Protein AF-A0A925H955-F1 (afdb_monomer)

Solvent-accessible surface area (backbone atoms only — not comparable to full-atom values): 24695 Å² total; per-residue (Å²): 141,76,72,72,68,60,55,56,55,52,53,51,52,51,53,50,51,53,51,52,56,55,42,54,52,50,30,36,52,51,24,68,73,33,40,79,32,42,36,73,41,36,36,28,48,31,14,55,24,26,80,96,75,48,35,30,61,33,13,22,34,45,25,35,30,28,71,40,95,52,66,45,66,39,66,30,70,58,93,41,68,4,28,12,35,27,36,70,87,69,48,68,27,30,61,51,44,51,71,43,68,36,42,41,42,21,26,39,18,32,24,22,77,70,4,41,59,47,46,63,15,65,33,16,69,54,76,82,82,76,76,76,78,69,77,66,94,65,92,66,77,90,67,87,77,86,85,76,87,88,78,91,86,81,85,86,78,83,78,71,76,77,77,77,78,71,73,71,98,56,93,45,26,44,24,49,54,73,31,54,29,40,57,85,45,98,80,73,90,63,67,56,35,53,67,54,60,78,62,55,7,34,23,36,20,39,24,52,38,70,92,56,59,44,80,55,26,41,34,33,37,48,18,24,56,86,27,56,74,77,14,21,19,67,69,15,27,85,78,69,65,91,60,57,50,55,36,26,38,33,41,39,52,34,85,91,76,68,40,72,42,73,77,64,29,30,57,79,20,44,44,62,26,17,28,73,56,72,50,100,77,37,47,26,37,10,34,51,65,66,41,13,70,57,28,45,21,75,32,65,90,32,41,48,75,41,61,59,33,81,91,43,58,75,82,34,63,65,17,20,41,80,44,73,63,71,48,90,55,3,78,62,2,35,38,37,43,30,29,29,40,30,32,60,68,76,38,33,30,27,34,45,37,37,33,23,64,37,58,25,18,58,69,33,38,83,73,39,91,92,50,57,22,11,27,43,15,41,45,63,30,71,67,49,74,43,60,44,88,93,44,78,42,72,28,39,31,26,39,57,64,48,48,59,81,46,88,60,34,36,30,32,51,24,37,34,34,35,84,77,32,23,83,91,43,46,46,43,55,74,36,71,48,39,39,34,46,34,24,18,24,62,38,83,51,62,74,52,83,42,70,41,39,24,36,30,70,44,82,81,80,78,75,71,79,85,126

Secondary structure (DSSP, 8-state):
--SHHHHHHHHHHHHHHHHHHHHHHHHHHHHHHHTTTEEEEEEES--S-SSSS--STT--EEEEEE-SSS-EE---SSSSSEEEEEETTS-EEEEEETT-EE-TT-EEEEE-TTT---TTSB-SPPPP--------SS---------S-----------PPPP-----SSSS-B---SEEPPBS-TTSSS--B----TT--EEEES-S-GGG-STTTEEEEE-BTTS-GGG-STT-BS------SSEEEEEPEETTTTEE--SS-HHHHEEEEESS-S-SS--EEB------TTS-EE-TTTEEEEESSTTS-TTSTTTEEEE---BTTBBTBEEEEEEEEEE-SSS-EEEEEEEEEEE--TT-TT-STTSPPPEEEEEPPPPEEEEETTEEEEEEE-EEP-SSP-TT-B-BT-EEE-TTS-SSS-B-TT-EEEEEEEEEEEE-S---EEEEEEEEE----------

Foldseek 3Di:
DPPVVVVVVVVVVVVVVVVVVVLLVQLLVVLVVQAVQKEFFKWDQFAQFDDPPGDRRQQIKTKIWGQAQAKDFFDFSDPFQTKFKAWLVLAGFWGPGGRDIAGHQGMAMEGAPGGHHFQAFFFAAPDPPPPPPPVDPDPDDPDDDDDDDDDDDDDDDDDDDDPPPPDDPFRGGGQDHPIYTDFPDPDPVDGGRDRRGFQIFIWIFSHPDSVRQDPSGTRYIAGAQPYPPSRAFDNHAHFGDPDNFQKMKGFAADPPPRTQDDPSHSNNGIDIEGLDDDDPGHFFHAHDRHYHSRGFGFDPPFKDWAQPAPVDDCPDPPQKDFDQDDDQLAPRGKIKGKTKIWGRVQFWWAWKKKWWSAKLAGPCQPVDPPHGEWHKAWAWDAWDWGDHPNDIDTAHTWHFTDDVDNSNHHGHRTMTIPSCRHPVHTQGHGHIHMYMTMIRTPGDDHIDTDITMGTDGDDPPPPDPDD

pLDDT: mean 84.17, std 21.04, range [29.89, 98.75]

Radius of gyration: 26.83 Å; Cα contacts (8 Å, |Δi|>4): 1156; chains: 1; bounding box: 57×85×96 Å

Sequence (467 aa):
MRFLLRLCVVAAAVAACGAYISLDQRASAQTQSLAGRIIISELRMRGPGAGQTPNPAEDEFVEIYNNTDQPITVQAVDASGGWGVTAQDAVVRCVIPNGTTIPARGHFLCANTDGYSLGGYPSGNPAPVILFNSPSPNGRTATTSRNAPARPGVAGRRESPPPIVAASPVPFSTATPDAAFLDTDSDTGGAQGLDIPDGFGVALFLSASPTNQNAGTRLDAFGFTNSPALYKEGSGFAVVPSVTSQMTFFRSYGTPTGLPKDTDNNAADFLLAATDVPNISISLLGAPGPENLSSPVYHNNDIGAALLDPAQPSSAPPNRERRPNFVTNGNLGTLFIRRTFTNNTGQPVTRLRLRITNLTTIGTENQCSGGVCSDLRALTSADGESSVGTQVVAVRGVRLEEPPEQAQGGGFNSSLSADFITLGTPLAPGESVNIQLMFGVMRAGPFRVLLDIEAQTAATLSVSPVE

Nearest PDB structures (foldseek):
  4q1z-assembly1_A  TM=4.818E-01  e=2.387E-04  Bacteroides thetaiotaomicron VPI-5482
  3hs0-assembly3_H-2  TM=3.864E-01  e=2.618E-01  Naja kaouthia
  6o9v-assembly1_A-2  TM=1.655E-01  e=1.811E-01  Paramagnetospirillum magnetotacticum
  3jyc-assembly1_A  TM=1.861E-01  e=1.205E+00  Gallus gallus
  7qiv-assembly1_B  TM=3.150E-01  e=5.544E+00  Homo sapiens

Mean predicted aligned error: 10.5 Å

Structure (mmCIF, N/CA/C/O backbone):
data_AF-A0A925H955-F1
#
_entry.id   AF-A0A925H955-F1
#
loop_
_atom_site.group_PDB
_atom_site.id
_atom_site.type_symbol
_atom_site.label_atom_id
_atom_site.label_alt_id
_atom_site.label_comp_id
_atom_site.label_asym_id
_atom_site.label_entity_id
_atom_site.label_seq_id
_atom_site.pdbx_PDB_ins_code
_atom_site.Cartn_x
_atom_site.Cartn_y
_atom_site.Cartn_z
_atom_site.occupancy
_atom_site.B_iso_or_equiv
_atom_site.auth_seq_id
_atom_site.auth_comp_id
_atom_site.auth_asym_id
_atom_site.auth_atom_id
_atom_site.pdbx_PDB_model_num
ATOM 1 N N . MET A 1 1 ? 19.526 -18.066 -65.198 1.00 47.22 1 MET A N 1
ATOM 2 C CA . MET A 1 1 ? 19.649 -18.292 -63.735 1.00 47.22 1 MET A CA 1
ATOM 3 C C . MET A 1 1 ? 20.028 -17.039 -62.912 1.00 47.22 1 MET A C 1
ATOM 5 O O . MET A 1 1 ? 20.610 -17.180 -61.850 1.00 47.22 1 MET A O 1
ATOM 9 N N . ARG A 1 2 ? 19.676 -15.801 -63.315 1.00 49.44 2 ARG A N 1
ATOM 10 C CA . ARG A 1 2 ? 19.915 -14.587 -62.484 1.00 49.44 2 ARG A CA 1
ATOM 11 C C . ARG A 1 2 ? 18.664 -13.742 -62.184 1.00 49.44 2 ARG A C 1
ATOM 13 O O . ARG A 1 2 ? 18.762 -12.767 -61.453 1.00 49.44 2 ARG A O 1
ATOM 20 N N . PHE A 1 3 ? 17.493 -14.139 -62.689 1.00 38.84 3 PHE A N 1
ATOM 21 C CA . PHE A 1 3 ? 16.223 -13.429 -62.463 1.00 38.84 3 PHE A CA 1
ATOM 22 C C . PHE A 1 3 ? 15.352 -14.032 -61.344 1.00 38.84 3 PHE A C 1
ATOM 24 O O . PHE A 1 3 ? 14.568 -13.311 -60.742 1.00 38.84 3 PHE A O 1
ATOM 31 N N . LEU A 1 4 ? 15.538 -15.311 -60.992 1.00 41.88 4 LEU A N 1
ATOM 32 C CA . LEU A 1 4 ? 14.771 -15.975 -59.923 1.00 41.88 4 LEU A CA 1
ATOM 33 C C . LEU A 1 4 ? 15.320 -15.734 -58.505 1.00 41.88 4 LEU A C 1
ATOM 35 O O . LEU A 1 4 ? 14.595 -15.923 -57.539 1.00 41.88 4 LEU A O 1
ATOM 39 N N . LEU A 1 5 ? 16.564 -15.259 -58.357 1.00 40.88 5 LEU A N 1
ATOM 40 C CA . LEU A 1 5 ? 17.168 -15.019 -57.037 1.00 40.88 5 LEU A CA 1
ATOM 41 C C . LEU A 1 5 ? 16.791 -13.649 -56.436 1.00 40.88 5 LEU A C 1
ATOM 43 O O . LEU A 1 5 ? 16.838 -13.477 -55.225 1.00 40.88 5 LEU A O 1
ATOM 47 N N . ARG A 1 6 ? 16.385 -12.669 -57.262 1.00 41.22 6 ARG A N 1
ATOM 48 C CA . ARG A 1 6 ? 15.988 -11.324 -56.795 1.00 41.22 6 ARG A CA 1
ATOM 49 C C . ARG A 1 6 ? 14.533 -11.246 -56.321 1.00 41.22 6 ARG A C 1
ATOM 51 O O . ARG A 1 6 ? 14.226 -10.398 -55.494 1.00 41.22 6 ARG A O 1
ATOM 58 N N . LEU A 1 7 ? 13.661 -12.143 -56.788 1.00 39.53 7 LEU A N 1
ATOM 59 C CA . LEU A 1 7 ? 12.251 -12.169 -56.383 1.00 39.53 7 LEU A CA 1
ATOM 60 C C . LEU A 1 7 ? 12.067 -12.758 -54.969 1.00 39.53 7 LEU A C 1
ATOM 62 O O . LEU A 1 7 ? 11.248 -12.260 -54.203 1.00 39.53 7 LEU A O 1
ATOM 66 N N . CYS A 1 8 ? 12.889 -13.744 -54.582 1.00 44.06 8 CYS A N 1
ATOM 67 C CA . CYS A 1 8 ? 12.849 -14.335 -53.237 1.00 44.06 8 CYS A CA 1
ATOM 68 C C . CYS A 1 8 ? 13.334 -13.377 -52.135 1.00 44.06 8 CYS A C 1
ATOM 70 O O . CYS A 1 8 ? 12.804 -13.407 -51.030 1.00 44.06 8 CYS A O 1
ATOM 72 N N . VAL A 1 9 ? 14.300 -12.496 -52.427 1.00 46.38 9 VAL A N 1
ATOM 73 C CA . VAL A 1 9 ? 14.831 -11.535 -51.438 1.00 46.38 9 VAL A CA 1
ATOM 74 C C . VAL A 1 9 ? 13.840 -10.395 -51.170 1.00 46.38 9 VAL A C 1
ATOM 76 O O . VAL A 1 9 ? 13.701 -9.962 -50.030 1.00 46.38 9 VAL A O 1
ATOM 79 N N . VAL A 1 10 ? 13.090 -9.950 -52.184 1.00 44.22 10 VAL A N 1
ATOM 80 C CA . VAL A 1 10 ? 12.063 -8.904 -52.020 1.00 44.22 10 VAL A CA 1
ATOM 81 C C . VAL A 1 10 ? 10.817 -9.449 -51.311 1.00 44.22 10 VAL A C 1
ATOM 83 O O . VAL A 1 10 ? 10.278 -8.777 -50.438 1.00 44.22 10 VAL A O 1
ATOM 86 N N . ALA A 1 11 ? 10.395 -10.686 -51.601 1.00 44.75 11 ALA A N 1
ATOM 87 C CA . ALA A 1 11 ? 9.278 -11.319 -50.895 1.00 44.75 11 ALA A CA 1
ATOM 88 C C . ALA A 1 11 ? 9.591 -11.586 -49.408 1.00 44.75 11 ALA A C 1
ATOM 90 O O . ALA A 1 11 ? 8.736 -11.352 -48.557 1.00 44.75 11 ALA A O 1
ATOM 91 N N . ALA A 1 12 ? 10.823 -11.998 -49.082 1.00 47.97 12 ALA A N 1
ATOM 92 C CA . ALA A 1 12 ? 11.267 -12.161 -47.697 1.00 47.97 12 ALA A CA 1
ATOM 93 C C . ALA A 1 12 ? 11.349 -10.818 -46.947 1.00 47.97 12 ALA A C 1
ATOM 95 O O . ALA A 1 12 ? 10.914 -10.735 -45.803 1.00 47.97 12 ALA A O 1
ATOM 96 N N . ALA A 1 13 ? 11.832 -9.751 -47.597 1.00 44.34 13 ALA A N 1
ATOM 97 C CA . ALA A 1 13 ? 11.896 -8.416 -46.999 1.00 44.34 13 ALA A CA 1
ATOM 98 C C . ALA A 1 13 ? 10.504 -7.800 -46.756 1.00 44.34 13 ALA A C 1
ATOM 100 O O . ALA A 1 13 ? 10.297 -7.162 -45.729 1.00 44.34 13 ALA A O 1
ATOM 101 N N . VAL A 1 14 ? 9.533 -8.019 -47.652 1.00 48.44 14 VAL A N 1
ATOM 102 C CA . VAL A 1 14 ? 8.150 -7.528 -47.498 1.00 48.44 14 VAL A CA 1
ATOM 103 C C . VAL A 1 14 ? 7.365 -8.344 -46.465 1.00 48.44 14 VAL A C 1
ATOM 105 O O . VAL A 1 14 ? 6.605 -7.762 -45.697 1.00 48.44 14 VAL A O 1
ATOM 108 N N . ALA A 1 15 ? 7.572 -9.663 -46.383 1.00 49.03 15 ALA A N 1
ATOM 109 C CA . ALA A 1 15 ? 6.963 -10.498 -45.343 1.00 49.03 15 ALA A CA 1
ATOM 110 C C . ALA A 1 15 ? 7.531 -10.186 -43.949 1.00 49.03 15 ALA A C 1
ATOM 112 O O . ALA A 1 15 ? 6.770 -10.080 -42.990 1.00 49.03 15 ALA A O 1
ATOM 113 N N . ALA A 1 16 ? 8.847 -9.969 -43.848 1.00 48.34 16 ALA A N 1
ATOM 114 C CA . ALA A 1 16 ? 9.484 -9.527 -42.615 1.00 48.34 16 ALA A CA 1
ATOM 115 C C . ALA A 1 16 ? 8.985 -8.123 -42.223 1.00 48.34 16 ALA A C 1
ATOM 117 O O . ALA A 1 16 ? 8.453 -7.954 -41.134 1.00 48.34 16 ALA A O 1
ATOM 118 N N . CYS A 1 17 ? 9.023 -7.141 -43.134 1.00 43.62 17 CYS A N 1
ATOM 119 C CA . CYS A 1 17 ? 8.536 -5.776 -42.888 1.00 43.62 17 CYS A CA 1
ATOM 120 C C . CYS A 1 17 ? 7.036 -5.725 -42.527 1.00 43.62 17 CYS A C 1
ATOM 122 O O . CYS A 1 17 ? 6.659 -5.020 -41.597 1.00 43.62 17 CYS A O 1
ATOM 124 N N . GLY A 1 18 ? 6.186 -6.525 -43.180 1.00 41.81 18 GLY A N 1
ATOM 125 C CA . GLY A 1 18 ? 4.763 -6.645 -42.844 1.00 41.81 18 GLY A CA 1
ATOM 126 C C . GLY A 1 18 ? 4.497 -7.307 -41.485 1.00 41.81 18 GLY A C 1
ATOM 127 O O . GLY A 1 18 ? 3.580 -6.892 -40.777 1.00 41.81 18 GLY A O 1
ATOM 128 N N . ALA A 1 19 ? 5.317 -8.285 -41.082 1.00 50.69 19 ALA A N 1
ATOM 129 C CA . ALA A 1 19 ? 5.249 -8.881 -39.750 1.00 50.69 19 ALA A CA 1
ATOM 130 C C . ALA A 1 19 ? 5.678 -7.883 -38.659 1.00 50.69 19 ALA A C 1
ATOM 132 O O . ALA A 1 19 ? 4.967 -7.750 -37.662 1.00 50.69 19 ALA A O 1
ATOM 133 N N . TYR A 1 20 ? 6.760 -7.124 -38.881 1.00 50.56 20 TYR A N 1
ATOM 134 C CA . TYR A 1 20 ? 7.222 -6.079 -37.956 1.00 50.56 20 TYR A CA 1
ATOM 135 C C . TYR A 1 20 ? 6.172 -4.969 -37.766 1.00 50.56 20 TYR A C 1
ATOM 137 O O . TYR A 1 20 ? 5.840 -4.642 -36.632 1.00 50.56 20 TYR A O 1
ATOM 145 N N . ILE A 1 21 ? 5.544 -4.483 -38.848 1.00 51.16 21 ILE A N 1
ATOM 146 C CA . ILE A 1 21 ? 4.477 -3.463 -38.772 1.00 51.16 21 ILE A CA 1
ATOM 147 C C . ILE A 1 21 ? 3.269 -3.964 -37.956 1.00 51.16 21 ILE A C 1
ATOM 149 O O . ILE A 1 21 ? 2.676 -3.205 -37.191 1.00 51.16 21 ILE A O 1
ATOM 153 N N . SER A 1 22 ? 2.903 -5.244 -38.087 1.00 59.12 22 SER A N 1
ATOM 154 C CA . SER A 1 22 ? 1.770 -5.820 -37.350 1.00 59.12 22 SER A CA 1
ATOM 155 C C . SER A 1 22 ? 2.050 -6.060 -35.860 1.00 59.12 22 SER A C 1
ATOM 157 O O . SER A 1 22 ? 1.123 -5.995 -35.053 1.00 59.12 22 SER A O 1
ATOM 159 N N . LEU A 1 23 ? 3.308 -6.320 -35.486 1.00 57.38 23 LEU A N 1
ATOM 160 C CA . LEU A 1 23 ? 3.724 -6.505 -34.094 1.00 57.38 23 LEU A CA 1
ATOM 161 C C . LEU A 1 23 ? 3.796 -5.165 -33.355 1.00 57.38 23 LEU A C 1
ATOM 163 O O . LEU A 1 23 ? 3.223 -5.062 -32.275 1.00 57.38 23 LEU A O 1
ATOM 167 N N . ASP A 1 24 ? 4.373 -4.124 -33.966 1.00 59.19 24 ASP A N 1
ATOM 168 C CA . ASP A 1 24 ? 4.425 -2.779 -33.371 1.00 59.19 24 ASP A CA 1
ATOM 169 C C . ASP A 1 24 ? 3.023 -2.193 -33.140 1.00 59.19 24 ASP A C 1
ATOM 171 O O . ASP A 1 24 ? 2.748 -1.598 -32.096 1.00 59.19 24 ASP A O 1
ATOM 175 N N . GLN A 1 25 ? 2.088 -2.411 -34.074 1.00 59.31 25 GLN A N 1
ATOM 176 C CA . GLN A 1 25 ? 0.696 -1.978 -33.907 1.00 59.31 25 GLN A CA 1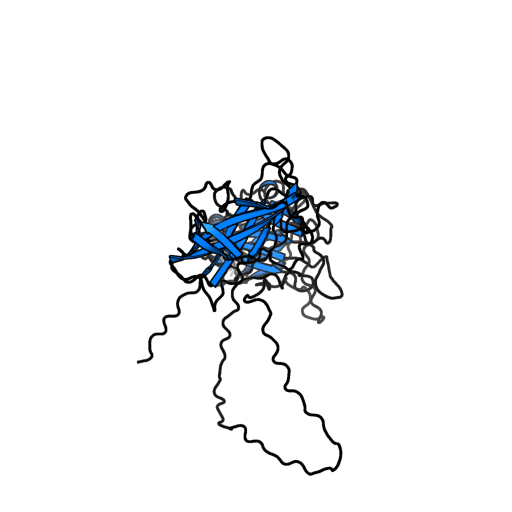
ATOM 177 C C . GLN A 1 25 ? -0.033 -2.739 -32.792 1.00 59.31 25 GLN A C 1
ATOM 179 O O . GLN A 1 25 ? -0.793 -2.131 -32.038 1.00 59.31 25 GLN A O 1
ATOM 184 N N . ARG A 1 26 ? 0.191 -4.055 -32.663 1.00 63.84 26 ARG A N 1
ATOM 185 C CA . ARG A 1 26 ? -0.399 -4.868 -31.584 1.00 63.84 26 ARG A CA 1
ATOM 186 C C . ARG A 1 26 ? 0.170 -4.495 -30.222 1.00 63.84 26 ARG A C 1
ATOM 188 O O . ARG A 1 26 ? -0.599 -4.344 -29.278 1.00 63.84 26 ARG A O 1
ATOM 195 N N . ALA A 1 27 ? 1.485 -4.314 -30.141 1.00 67.94 27 ALA A N 1
ATOM 196 C CA . ALA A 1 27 ? 2.164 -3.899 -28.926 1.00 67.94 27 ALA A CA 1
ATOM 197 C C . ALA A 1 27 ? 1.678 -2.521 -28.470 1.00 67.94 27 ALA A C 1
ATOM 199 O O . ALA A 1 27 ? 1.232 -2.380 -27.338 1.00 67.94 27 ALA A O 1
ATOM 200 N N . SER A 1 28 ? 1.642 -1.538 -29.374 1.00 68.25 28 SER A N 1
ATOM 201 C CA . SER A 1 28 ? 1.136 -0.199 -29.065 1.00 68.25 28 SER A CA 1
ATOM 202 C C . SER A 1 28 ? -0.338 -0.208 -28.635 1.00 68.25 28 SER A C 1
ATOM 204 O O . SER A 1 28 ? -0.694 0.482 -27.683 1.00 68.25 28 SER A O 1
ATOM 206 N N . ALA A 1 29 ? -1.189 -1.026 -29.266 1.00 64.94 29 ALA A N 1
ATOM 207 C CA . ALA A 1 29 ? -2.592 -1.163 -28.874 1.00 64.94 29 ALA A CA 1
ATOM 208 C C . ALA A 1 29 ? -2.760 -1.812 -27.487 1.00 64.94 29 ALA A C 1
ATOM 210 O O . ALA A 1 29 ? -3.583 -1.359 -26.691 1.00 64.94 29 ALA A O 1
ATOM 211 N N . GLN A 1 30 ? -1.970 -2.845 -27.174 1.00 77.94 30 GLN A N 1
ATOM 212 C CA . GLN A 1 30 ? -1.982 -3.473 -25.853 1.00 77.94 30 GLN A CA 1
ATOM 213 C C . GLN A 1 30 ? -1.462 -2.508 -24.782 1.00 77.94 30 GLN A C 1
ATOM 215 O O . GLN A 1 30 ? -2.112 -2.361 -23.748 1.00 77.94 30 GLN A O 1
ATOM 220 N N . THR A 1 31 ? -0.369 -1.789 -25.046 1.00 71.50 31 THR A N 1
ATOM 221 C CA . THR A 1 31 ? 0.155 -0.747 -24.152 1.00 71.50 31 THR A CA 1
ATOM 222 C C . THR A 1 31 ? -0.891 0.324 -23.894 1.00 71.50 31 THR A C 1
ATOM 224 O O . THR A 1 31 ? -1.184 0.607 -22.744 1.00 71.50 31 THR A O 1
ATOM 227 N N . GLN A 1 32 ? -1.551 0.856 -24.925 1.00 69.25 32 GLN A N 1
ATOM 228 C CA . GLN A 1 32 ? -2.633 1.833 -24.741 1.00 69.25 32 GLN A CA 1
ATOM 229 C C . GLN A 1 32 ? -3.817 1.280 -23.935 1.00 69.25 32 GLN A C 1
ATOM 231 O O . GLN A 1 32 ? -4.523 2.039 -23.277 1.00 69.25 32 GLN A O 1
ATOM 236 N N . SER A 1 33 ? -4.051 -0.033 -23.978 1.00 80.19 33 SER A N 1
ATOM 237 C CA . SER A 1 33 ? -5.112 -0.672 -23.198 1.00 80.19 33 SER A CA 1
ATOM 238 C C . SER A 1 33 ? -4.738 -0.944 -21.737 1.00 80.19 33 SER A C 1
ATOM 240 O O . SER A 1 33 ? -5.644 -1.189 -20.941 1.00 80.19 33 SER A O 1
ATOM 242 N N . LEU A 1 34 ? -3.445 -0.920 -21.389 1.00 83.88 34 LEU A N 1
ATOM 243 C CA . LEU A 1 34 ? -2.916 -1.314 -20.076 1.00 83.88 34 LEU A CA 1
ATOM 244 C C . LEU A 1 34 ? -2.128 -0.209 -19.350 1.00 83.88 34 LEU A C 1
ATOM 246 O O . LEU A 1 34 ? -1.966 -0.299 -18.135 1.00 83.88 34 LEU A O 1
ATOM 250 N N . ALA A 1 35 ? -1.668 0.828 -20.048 1.00 80.00 35 ALA A N 1
ATOM 251 C CA . ALA A 1 35 ? -1.079 2.017 -19.439 1.00 80.00 35 ALA A CA 1
ATOM 252 C C . ALA A 1 35 ? -2.102 2.674 -18.497 1.00 80.00 35 ALA A C 1
ATOM 254 O O . ALA A 1 35 ? -3.299 2.723 -18.807 1.00 80.00 35 ALA A O 1
ATOM 255 N N . GLY A 1 36 ? -1.659 3.088 -17.310 1.00 82.19 36 GLY A N 1
ATOM 256 C CA . GLY A 1 36 ? -2.548 3.557 -16.242 1.00 82.19 36 GLY A CA 1
ATOM 257 C C . GLY A 1 36 ? -3.355 2.468 -15.527 1.00 82.19 36 GLY A C 1
ATOM 258 O O . GLY A 1 36 ? -4.080 2.759 -14.575 1.00 82.19 36 GLY A O 1
ATOM 259 N N . ARG A 1 37 ? -3.273 1.207 -15.976 1.00 90.62 37 ARG A N 1
ATOM 260 C CA . ARG A 1 37 ? -4.008 0.065 -15.402 1.00 90.62 37 ARG A CA 1
ATOM 261 C C . ARG A 1 37 ? -3.108 -0.917 -14.675 1.00 90.62 37 ARG A C 1
ATOM 263 O O . ARG A 1 37 ? -3.543 -1.488 -13.684 1.00 90.62 37 ARG A O 1
ATOM 270 N N . ILE A 1 38 ? -1.892 -1.124 -15.164 1.00 95.94 38 ILE A N 1
ATOM 271 C CA . ILE A 1 38 ? -0.835 -1.843 -14.455 1.00 95.94 38 ILE A CA 1
ATOM 272 C C . ILE A 1 38 ? 0.272 -0.842 -14.170 1.00 95.94 38 ILE A C 1
ATOM 274 O O . ILE A 1 38 ? 0.813 -0.261 -15.108 1.00 95.94 38 ILE A O 1
ATOM 278 N N . ILE A 1 39 ? 0.593 -0.665 -12.895 1.00 97.56 39 ILE A N 1
ATOM 279 C CA . ILE A 1 39 ? 1.491 0.393 -12.433 1.00 97.56 39 ILE A CA 1
ATOM 280 C C . ILE A 1 39 ? 2.490 -0.147 -11.411 1.00 97.56 39 ILE A C 1
ATOM 282 O O . ILE A 1 39 ? 2.210 -1.120 -10.725 1.00 97.56 39 ILE A O 1
ATOM 286 N N . ILE A 1 40 ? 3.639 0.496 -11.281 1.00 98.44 40 ILE A N 1
ATOM 287 C CA . ILE A 1 40 ? 4.571 0.385 -10.164 1.00 98.44 40 ILE A CA 1
ATOM 288 C C . ILE A 1 40 ? 3.925 1.111 -8.977 1.00 98.44 40 ILE A C 1
ATOM 290 O O . ILE A 1 40 ? 3.813 2.335 -8.999 1.00 98.44 40 ILE A O 1
ATOM 294 N N . SER A 1 41 ? 3.456 0.392 -7.959 1.00 97.81 41 SER A N 1
ATOM 295 C CA . SER A 1 41 ? 2.792 0.979 -6.780 1.00 97.81 41 SER A CA 1
ATOM 296 C C . SER A 1 41 ? 3.778 1.406 -5.703 1.00 97.81 41 SER A C 1
ATOM 298 O O . SER A 1 41 ? 3.597 2.453 -5.079 1.00 97.81 41 SER A O 1
ATOM 300 N N . GLU A 1 42 ? 4.817 0.606 -5.495 1.00 98.19 42 GLU A N 1
ATOM 301 C CA . GLU A 1 42 ? 5.808 0.797 -4.448 1.00 98.19 42 GLU A CA 1
ATOM 302 C C . GLU A 1 42 ? 7.175 0.312 -4.934 1.00 98.19 42 GLU A C 1
ATOM 304 O O . GLU A 1 42 ? 7.277 -0.647 -5.696 1.00 98.19 42 GLU A O 1
ATOM 309 N N . LEU A 1 43 ? 8.245 0.979 -4.516 1.00 97.44 43 LEU A N 1
ATOM 310 C CA . LEU A 1 43 ? 9.597 0.506 -4.751 1.00 97.44 43 LEU A CA 1
ATOM 311 C C . LEU A 1 43 ? 10.573 0.975 -3.676 1.00 97.44 43 LEU A C 1
ATOM 313 O O . LEU A 1 43 ? 10.416 2.015 -3.026 1.00 97.44 43 LEU A O 1
ATOM 317 N N . ARG A 1 44 ? 11.659 0.223 -3.573 1.00 93.94 44 ARG A N 1
ATOM 318 C CA . ARG A 1 44 ? 12.826 0.529 -2.760 1.00 93.94 44 ARG A CA 1
ATOM 319 C C . ARG A 1 44 ? 14.078 0.159 -3.550 1.00 93.94 44 ARG A C 1
ATOM 321 O O . ARG A 1 44 ? 14.149 -0.941 -4.081 1.00 93.94 44 ARG A O 1
ATOM 328 N N . MET A 1 45 ? 15.052 1.068 -3.581 1.00 90.31 45 MET A N 1
ATOM 329 C CA . MET A 1 45 ? 16.373 0.863 -4.211 1.00 90.31 45 MET A CA 1
ATOM 330 C C . MET A 1 45 ? 17.494 0.617 -3.188 1.00 90.31 45 MET A C 1
ATOM 332 O O . MET A 1 45 ? 18.643 0.439 -3.554 1.00 90.31 45 MET A O 1
ATOM 336 N N . ARG A 1 46 ? 17.182 0.726 -1.891 1.00 91.31 46 ARG A N 1
ATOM 337 C CA . ARG A 1 46 ? 18.108 0.528 -0.772 1.00 91.31 46 ARG A CA 1
ATOM 338 C C . ARG A 1 46 ? 17.332 0.467 0.538 1.00 91.31 46 ARG A C 1
ATOM 340 O O . ARG A 1 46 ? 16.332 1.169 0.715 1.00 91.31 46 ARG A O 1
ATOM 347 N N . GLY A 1 47 ? 17.850 -0.282 1.499 1.00 91.94 47 GLY A N 1
ATOM 348 C CA . GLY A 1 47 ? 17.343 -0.358 2.868 1.00 91.94 47 GLY A CA 1
ATOM 349 C C . GLY A 1 47 ? 18.437 -0.807 3.837 1.00 91.94 47 GLY A C 1
ATOM 350 O O . GLY A 1 47 ? 19.619 -0.667 3.523 1.00 91.94 47 GLY A O 1
ATOM 351 N N . PRO A 1 48 ? 18.097 -1.306 5.034 1.00 91.00 48 PRO A N 1
ATOM 352 C CA . PRO A 1 48 ? 19.099 -1.828 5.962 1.00 91.00 48 PRO A CA 1
ATOM 353 C C . PRO A 1 48 ? 19.791 -3.122 5.518 1.00 91.00 48 PRO A C 1
ATOM 355 O O . PRO A 1 48 ? 20.893 -3.385 5.997 1.00 91.00 48 PRO A O 1
ATOM 358 N N . GLY A 1 49 ? 19.175 -3.925 4.643 1.00 87.44 49 GLY A N 1
ATOM 359 C CA . GLY A 1 49 ? 19.650 -5.275 4.320 1.00 87.44 49 GLY A CA 1
ATOM 360 C C . GLY A 1 49 ? 19.138 -6.346 5.288 1.00 87.44 49 GLY A C 1
ATOM 361 O O . GLY A 1 49 ? 18.814 -6.072 6.446 1.00 87.44 49 GLY A O 1
ATOM 362 N N . ALA A 1 50 ? 19.063 -7.590 4.813 1.00 83.19 50 ALA A N 1
ATOM 363 C CA . ALA A 1 50 ? 18.702 -8.761 5.610 1.00 83.19 50 ALA A CA 1
ATOM 364 C C . ALA A 1 50 ? 19.928 -9.457 6.240 1.00 83.19 50 ALA A C 1
ATOM 366 O O . ALA A 1 50 ? 21.036 -9.409 5.715 1.00 83.19 50 ALA A O 1
ATOM 367 N N . GLY A 1 51 ? 19.721 -10.193 7.337 1.00 76.06 51 GLY A N 1
ATOM 368 C CA . GLY A 1 51 ? 20.719 -11.128 7.877 1.00 76.06 51 GLY A CA 1
ATOM 369 C C . GLY A 1 51 ? 21.798 -10.521 8.789 1.00 76.06 51 GLY A C 1
ATOM 370 O O . GLY A 1 51 ? 21.710 -9.383 9.236 1.00 76.06 51 GLY A O 1
ATOM 371 N N . GLN A 1 52 ? 22.804 -11.336 9.141 1.00 70.81 52 GLN A N 1
ATOM 372 C CA . GLN A 1 52 ? 23.880 -10.965 10.083 1.00 70.81 52 GLN A CA 1
ATOM 373 C C . GLN A 1 52 ? 24.991 -10.119 9.447 1.00 70.81 52 GLN A C 1
ATOM 375 O O . GLN A 1 52 ? 25.706 -9.409 10.152 1.00 70.81 52 GLN A O 1
ATOM 380 N N . THR A 1 53 ? 25.127 -10.193 8.124 1.00 77.31 53 THR A N 1
ATOM 381 C CA . THR A 1 53 ? 25.994 -9.344 7.302 1.00 77.31 53 THR A CA 1
ATOM 382 C C . THR A 1 53 ? 25.105 -8.626 6.290 1.00 77.31 53 THR A C 1
ATOM 384 O O . THR A 1 53 ? 25.025 -9.078 5.149 1.00 77.31 53 THR A O 1
ATOM 387 N N . PRO A 1 54 ? 24.371 -7.581 6.716 1.00 80.31 54 PRO A N 1
ATOM 388 C CA . PRO A 1 54 ? 23.397 -6.928 5.856 1.00 80.31 54 PRO A CA 1
ATOM 389 C C . PRO A 1 54 ? 24.062 -6.362 4.607 1.00 80.31 54 PRO A C 1
ATOM 391 O O . PRO A 1 54 ? 25.150 -5.785 4.704 1.00 80.31 54 PRO A O 1
ATOM 394 N N . ASN A 1 55 ? 23.389 -6.489 3.464 1.00 84.38 55 ASN A N 1
ATOM 395 C CA . ASN A 1 55 ? 23.736 -5.773 2.244 1.00 84.38 55 ASN A CA 1
ATOM 396 C C . ASN A 1 55 ? 22.694 -4.675 1.982 1.00 84.38 55 ASN A C 1
ATOM 398 O O . ASN A 1 55 ? 21.645 -4.952 1.406 1.00 84.38 55 ASN A O 1
ATOM 402 N N . PRO A 1 56 ? 22.943 -3.430 2.429 1.00 87.62 56 PRO A N 1
ATOM 403 C CA . PRO A 1 56 ? 22.001 -2.336 2.250 1.00 87.62 56 PRO A CA 1
ATOM 404 C C . PRO A 1 56 ? 21.658 -2.047 0.789 1.00 87.62 56 PRO A C 1
ATOM 406 O O . PRO A 1 56 ? 20.545 -1.614 0.519 1.00 87.62 56 PRO A O 1
ATOM 409 N N . ALA A 1 57 ? 22.622 -2.220 -0.128 1.00 87.62 57 ALA A N 1
ATOM 410 C CA . ALA A 1 57 ? 22.433 -1.913 -1.550 1.00 87.62 57 ALA A CA 1
ATOM 411 C C . ALA A 1 57 ? 21.380 -2.820 -2.170 1.00 87.62 57 ALA A C 1
ATOM 413 O O . ALA A 1 57 ? 20.464 -2.325 -2.796 1.00 87.62 57 ALA A O 1
ATOM 414 N N . GLU A 1 58 ? 21.421 -4.100 -1.826 1.00 88.75 58 GLU A N 1
ATOM 415 C CA . GLU A 1 58 ? 20.528 -5.119 -2.373 1.00 88.75 58 GLU A CA 1
ATOM 416 C C . GLU A 1 58 ? 19.216 -5.267 -1.578 1.00 88.75 58 GLU A C 1
ATOM 418 O O . GLU A 1 58 ? 18.462 -6.215 -1.781 1.00 88.75 58 GLU A O 1
ATOM 423 N N . ASP A 1 59 ? 18.910 -4.372 -0.632 1.00 92.19 59 ASP A N 1
ATOM 424 C CA . ASP A 1 59 ? 17.603 -4.358 0.040 1.00 92.19 59 ASP A CA 1
ATOM 425 C C . ASP A 1 59 ? 16.581 -3.609 -0.806 1.00 92.19 59 ASP A C 1
ATOM 427 O O . ASP A 1 59 ? 16.242 -2.448 -0.556 1.00 92.19 59 ASP A O 1
ATOM 431 N N . GLU A 1 60 ? 16.132 -4.297 -1.848 1.00 93.50 60 GLU A N 1
ATOM 432 C CA . GLU A 1 60 ? 15.413 -3.697 -2.958 1.00 93.50 60 GLU A CA 1
ATOM 433 C C . GLU A 1 60 ? 14.181 -4.498 -3.321 1.00 93.50 60 GLU A C 1
ATOM 435 O O . GLU A 1 60 ? 14.163 -5.733 -3.273 1.00 93.50 60 GLU A O 1
ATOM 440 N N . PHE A 1 61 ? 13.152 -3.779 -3.750 1.00 97.19 61 PHE A N 1
ATOM 441 C CA . PHE A 1 61 ? 11.979 -4.385 -4.347 1.00 97.19 61 PHE A CA 1
ATOM 442 C C . PHE A 1 61 ? 11.267 -3.405 -5.274 1.00 97.19 61 PHE A C 1
ATOM 444 O O . PHE A 1 61 ? 11.404 -2.185 -5.162 1.00 97.19 61 PHE A O 1
ATOM 451 N N . VAL A 1 62 ? 10.479 -3.967 -6.182 1.00 98.50 62 VAL A N 1
ATOM 452 C CA . VAL A 1 62 ? 9.545 -3.258 -7.050 1.00 98.50 62 VAL A CA 1
ATOM 453 C C . VAL A 1 62 ? 8.218 -3.997 -6.971 1.00 98.50 62 VAL A C 1
ATOM 455 O O . VAL A 1 62 ? 8.142 -5.190 -7.267 1.00 98.50 62 VAL A O 1
ATOM 458 N N . GLU A 1 63 ? 7.180 -3.286 -6.562 1.00 98.62 63 GLU A N 1
ATOM 459 C CA . GLU A 1 63 ? 5.816 -3.783 -6.488 1.00 98.62 63 GLU A CA 1
ATOM 460 C C . GLU A 1 63 ? 5.006 -3.265 -7.675 1.00 98.62 63 GLU A C 1
ATOM 462 O O . GLU A 1 63 ? 5.024 -2.076 -8.001 1.00 98.62 63 GLU A O 1
ATOM 467 N N . ILE A 1 64 ? 4.288 -4.178 -8.319 1.00 98.62 64 ILE A N 1
ATOM 468 C CA . ILE A 1 64 ? 3.381 -3.902 -9.423 1.00 98.62 64 ILE A CA 1
ATOM 469 C C . ILE A 1 64 ? 1.950 -4.085 -8.930 1.00 98.62 64 ILE A C 1
ATOM 471 O O . ILE A 1 64 ? 1.641 -5.080 -8.286 1.00 98.62 64 ILE A O 1
ATOM 475 N N . TYR A 1 65 ? 1.062 -3.172 -9.301 1.00 98.19 65 TYR A N 1
ATOM 476 C CA . TYR A 1 65 ? -0.338 -3.156 -8.910 1.00 98.19 65 TYR A CA 1
ATOM 477 C C . TYR A 1 65 ? -1.268 -3.159 -10.121 1.00 98.19 65 TYR A C 1
ATOM 479 O O . TYR A 1 65 ? -1.081 -2.410 -11.084 1.00 98.19 65 TYR A O 1
ATOM 487 N N . ASN A 1 66 ? -2.318 -3.976 -10.047 1.00 97.81 66 ASN A N 1
ATOM 488 C CA . ASN A 1 66 ? -3.429 -3.949 -10.986 1.00 97.81 66 ASN A CA 1
ATOM 489 C C . ASN A 1 66 ? -4.492 -2.944 -10.531 1.00 97.81 66 ASN A C 1
ATOM 491 O O . ASN A 1 66 ? -5.376 -3.249 -9.733 1.00 97.81 66 ASN A O 1
ATOM 495 N N . ASN A 1 67 ? -4.458 -1.753 -11.119 1.00 95.38 67 ASN A N 1
ATOM 496 C CA . ASN A 1 67 ? -5.375 -0.654 -10.850 1.00 95.38 67 ASN A CA 1
ATOM 497 C C . ASN A 1 67 ? -6.737 -0.788 -11.561 1.00 95.38 67 ASN A C 1
ATOM 499 O O . ASN A 1 67 ? -7.419 0.214 -11.803 1.00 95.38 67 ASN A O 1
ATOM 503 N N . THR A 1 68 ? -7.175 -2.009 -11.876 1.00 94.88 68 THR A N 1
ATOM 504 C CA . THR A 1 68 ? -8.486 -2.285 -12.481 1.00 94.88 68 THR A CA 1
ATOM 505 C C . THR A 1 68 ? -9.374 -3.149 -11.592 1.00 94.88 68 THR A C 1
ATOM 507 O O . THR A 1 68 ? -8.912 -3.818 -10.670 1.00 94.88 68 THR A O 1
ATOM 510 N N . ASP A 1 69 ? -10.668 -3.168 -11.915 1.00 92.50 69 ASP A N 1
ATOM 511 C CA . ASP A 1 69 ? -11.665 -4.032 -11.272 1.00 92.50 69 ASP A CA 1
ATOM 512 C C . ASP A 1 69 ? -11.746 -5.428 -11.910 1.00 92.50 69 ASP A C 1
ATOM 514 O O . ASP A 1 69 ? -12.716 -6.153 -11.698 1.00 92.50 69 ASP A O 1
ATOM 518 N N . GLN A 1 70 ? -10.771 -5.804 -12.742 1.00 93.88 70 GLN A N 1
ATOM 519 C CA . GLN A 1 70 ? -10.724 -7.103 -13.409 1.00 93.88 70 GLN A CA 1
ATOM 520 C C . GLN A 1 70 ? -9.339 -7.738 -13.259 1.00 93.88 70 GLN A C 1
ATOM 522 O O . GLN A 1 70 ? -8.336 -7.028 -13.204 1.00 93.88 70 GLN A O 1
ATOM 527 N N . PRO A 1 71 ? -9.243 -9.076 -13.197 1.00 94.94 71 PRO A N 1
ATOM 528 C CA . PRO A 1 71 ? -7.947 -9.732 -13.249 1.00 94.94 71 PRO A CA 1
ATOM 529 C C . PRO A 1 71 ? -7.263 -9.457 -14.593 1.00 94.94 71 PRO A C 1
ATOM 531 O O . PRO A 1 71 ? -7.914 -9.406 -15.639 1.00 94.94 71 PRO A O 1
ATOM 534 N N . ILE A 1 72 ? -5.940 -9.318 -14.564 1.00 95.69 72 ILE A N 1
ATOM 535 C CA . ILE A 1 72 ? -5.111 -9.156 -15.758 1.00 95.69 72 ILE A CA 1
ATOM 536 C C . ILE A 1 72 ? -4.169 -10.346 -15.862 1.00 95.69 72 ILE A C 1
ATOM 538 O O . ILE A 1 72 ? -3.424 -10.651 -14.932 1.00 95.69 72 ILE A O 1
ATOM 542 N N . THR A 1 73 ? -4.195 -11.015 -17.012 1.00 95.94 73 THR A N 1
ATOM 543 C CA . THR A 1 73 ? -3.242 -12.077 -17.331 1.00 95.94 73 THR A CA 1
ATOM 544 C C . THR A 1 73 ? -2.077 -11.500 -18.119 1.00 95.94 73 THR A C 1
ATOM 546 O O . THR A 1 73 ? -2.256 -10.866 -19.160 1.00 95.94 73 THR A O 1
ATOM 549 N N . VAL A 1 74 ? -0.876 -11.742 -17.614 1.00 96.56 74 VAL A N 1
ATOM 550 C CA . VAL A 1 74 ? 0.383 -11.307 -18.202 1.00 96.56 74 VAL A CA 1
ATOM 551 C C . VAL A 1 74 ? 0.624 -12.065 -19.495 1.00 96.56 74 VAL A C 1
ATOM 553 O O . VAL A 1 74 ? 0.640 -13.297 -19.526 1.00 96.56 74 VAL A O 1
ATOM 556 N N . GLN A 1 75 ? 0.820 -11.305 -20.563 1.00 94.81 75 GLN A N 1
ATOM 557 C CA . GLN A 1 75 ? 1.160 -11.828 -21.873 1.00 94.81 75 GLN A CA 1
ATOM 558 C C . GLN A 1 75 ? 2.091 -10.840 -22.567 1.00 94.81 75 GLN A C 1
ATOM 560 O O . GLN A 1 75 ? 1.711 -9.692 -22.827 1.00 94.81 75 GLN A O 1
ATOM 565 N N . ALA A 1 76 ? 3.310 -11.289 -22.847 1.00 94.88 76 ALA A N 1
ATOM 566 C CA . ALA A 1 76 ? 4.293 -10.524 -23.587 1.00 94.88 76 ALA A CA 1
ATOM 567 C C . ALA A 1 76 ? 3.819 -10.279 -25.024 1.00 94.88 76 ALA A C 1
ATOM 569 O O . ALA A 1 76 ? 3.163 -11.131 -25.636 1.00 94.88 76 ALA A O 1
ATOM 570 N N . VAL A 1 77 ? 4.175 -9.113 -25.566 1.00 93.44 77 VAL A N 1
ATOM 571 C CA . VAL A 1 77 ? 3.854 -8.716 -26.953 1.00 93.44 77 VAL A CA 1
ATOM 572 C C . VAL A 1 77 ? 4.768 -9.372 -27.995 1.00 93.44 77 VAL A C 1
ATOM 574 O O . VAL A 1 77 ? 4.566 -9.215 -29.198 1.00 93.44 77 VAL A O 1
ATOM 577 N N . ASP A 1 78 ? 5.772 -10.113 -27.537 1.00 92.25 78 ASP A N 1
ATOM 578 C CA . ASP A 1 78 ? 6.763 -10.813 -28.340 1.00 92.25 78 ASP A CA 1
ATOM 579 C C . ASP A 1 78 ? 6.999 -12.243 -27.816 1.00 92.25 78 ASP A C 1
ATOM 581 O O . ASP A 1 78 ? 6.208 -12.787 -27.049 1.00 92.25 78 ASP A O 1
ATOM 585 N N . ALA A 1 79 ? 8.086 -12.879 -28.259 1.00 92.50 79 ALA A N 1
ATOM 586 C CA . ALA A 1 79 ? 8.454 -14.228 -27.834 1.00 92.50 79 ALA A CA 1
ATOM 587 C C . ALA A 1 79 ? 9.179 -14.280 -26.472 1.00 92.50 79 ALA A C 1
ATOM 589 O O . ALA A 1 79 ? 9.707 -15.334 -26.114 1.00 92.50 79 ALA A O 1
ATOM 590 N N . SER A 1 80 ? 9.264 -13.167 -25.732 1.00 95.12 80 SER A N 1
ATOM 591 C CA . SER A 1 80 ? 9.885 -13.159 -24.407 1.00 95.12 80 SER A CA 1
ATOM 592 C C . SER A 1 80 ? 9.009 -13.869 -23.369 1.00 95.12 80 SER A C 1
ATOM 594 O O . SER A 1 80 ? 7.812 -14.093 -23.562 1.00 95.12 80 SER A O 1
ATOM 596 N N . GLY A 1 81 ? 9.626 -14.261 -22.253 1.00 93.81 81 GLY A N 1
ATOM 597 C CA . GLY A 1 81 ? 8.975 -15.061 -21.215 1.00 93.81 81 GLY A CA 1
ATOM 598 C C . GLY A 1 81 ? 7.929 -14.323 -20.376 1.00 93.81 81 GLY A C 1
ATOM 599 O O . GLY A 1 81 ? 7.309 -14.964 -19.531 1.00 93.81 81 GLY A O 1
ATOM 600 N N . GLY A 1 82 ? 7.726 -13.016 -20.573 1.00 96.75 82 GLY A N 1
ATOM 601 C CA . GLY A 1 82 ? 6.886 -12.214 -19.690 1.00 96.75 82 GLY A CA 1
ATOM 602 C C . GLY A 1 82 ? 7.041 -10.707 -19.859 1.00 96.75 82 GLY A C 1
ATOM 603 O O . GLY A 1 82 ? 7.687 -10.229 -20.792 1.00 96.75 82 GLY A O 1
ATOM 604 N N . TRP A 1 83 ? 6.459 -9.959 -18.925 1.00 98.12 83 TRP A N 1
ATOM 605 C CA . TRP A 1 83 ? 6.690 -8.519 -18.785 1.00 98.12 83 TRP A CA 1
ATOM 606 C C . TRP A 1 83 ? 7.982 -8.273 -18.009 1.00 98.12 83 TRP A C 1
ATOM 608 O O . TRP A 1 83 ? 8.251 -8.963 -17.029 1.00 98.12 83 TRP A O 1
ATOM 618 N N . GLY A 1 84 ? 8.794 -7.316 -18.452 1.00 97.75 84 GLY A N 1
ATOM 619 C CA . GLY A 1 84 ? 10.098 -7.028 -17.857 1.00 97.75 84 GLY A CA 1
ATOM 620 C C . GLY A 1 84 ? 10.067 -5.791 -16.968 1.00 97.75 84 GLY A C 1
ATOM 621 O O . GLY A 1 84 ? 9.690 -4.716 -17.429 1.00 97.75 84 GLY A O 1
ATOM 622 N N . VAL A 1 85 ? 10.536 -5.919 -15.728 1.00 98.12 85 VAL A N 1
ATOM 623 C CA . VAL A 1 85 ? 10.938 -4.791 -14.877 1.00 98.12 85 VAL A CA 1
ATOM 624 C C . VAL A 1 85 ? 12.416 -4.539 -15.135 1.00 98.12 85 VAL A C 1
ATOM 626 O O . VAL A 1 85 ? 13.243 -5.423 -14.913 1.00 98.12 85 VAL A O 1
ATOM 629 N N . THR A 1 86 ? 12.754 -3.361 -15.646 1.00 97.38 86 THR A N 1
ATOM 630 C CA . THR A 1 86 ? 14.101 -3.066 -16.160 1.00 97.38 86 THR A CA 1
ATOM 631 C C . THR A 1 86 ? 14.590 -1.743 -15.600 1.00 97.38 86 THR A C 1
ATOM 633 O O . THR A 1 86 ? 13.851 -0.757 -15.623 1.00 97.38 86 THR A O 1
ATOM 636 N N . ALA A 1 87 ? 15.831 -1.713 -15.115 1.00 96.25 87 ALA A N 1
ATOM 637 C CA . ALA A 1 87 ? 16.464 -0.475 -14.680 1.00 96.25 87 ALA A CA 1
ATOM 638 C C . ALA A 1 87 ? 17.035 0.305 -15.878 1.00 96.25 87 ALA A C 1
ATOM 640 O O . ALA A 1 87 ? 17.157 -0.209 -16.993 1.00 96.25 87 ALA A O 1
ATOM 641 N N . GLN A 1 88 ? 17.401 1.565 -15.652 1.00 96.12 88 GLN A N 1
ATOM 642 C CA . GLN A 1 88 ? 17.852 2.475 -16.711 1.00 96.12 88 GLN A CA 1
ATOM 643 C C . GLN A 1 88 ? 19.174 2.093 -17.402 1.00 96.12 88 GLN A C 1
ATOM 645 O O . GLN A 1 88 ? 19.523 2.705 -18.409 1.00 96.12 88 GLN A O 1
ATOM 650 N N . ASP A 1 89 ? 19.903 1.097 -16.893 1.00 93.88 89 ASP A N 1
ATOM 651 C CA . ASP A 1 89 ? 21.046 0.473 -17.577 1.00 93.88 89 ASP A CA 1
ATOM 652 C C . ASP A 1 89 ? 20.635 -0.532 -18.667 1.00 93.88 89 ASP A C 1
ATOM 654 O O . ASP A 1 89 ? 21.494 -1.174 -19.269 1.00 93.88 89 ASP A O 1
ATOM 658 N N . ALA A 1 90 ? 19.331 -0.642 -18.939 1.00 92.12 90 ALA A N 1
ATOM 659 C CA . ALA A 1 90 ? 18.732 -1.556 -19.904 1.00 92.12 90 ALA A CA 1
ATOM 660 C C . ALA A 1 90 ? 18.932 -3.045 -19.572 1.00 92.12 90 ALA A C 1
ATOM 662 O O . ALA A 1 90 ? 18.835 -3.898 -20.457 1.00 92.12 90 ALA A O 1
ATOM 663 N N . VAL A 1 91 ? 19.167 -3.368 -18.297 1.00 92.69 91 VAL A N 1
ATOM 664 C CA . VAL A 1 91 ? 19.223 -4.749 -17.816 1.00 92.69 91 VAL A CA 1
ATOM 665 C C . VAL A 1 91 ? 17.927 -5.097 -17.072 1.00 92.69 91 VAL A C 1
ATOM 667 O O . VAL A 1 91 ? 17.443 -4.364 -16.203 1.00 92.69 91 VAL A O 1
ATOM 670 N N . VAL A 1 92 ? 17.328 -6.232 -17.432 1.00 94.69 92 VAL A N 1
ATOM 671 C CA . VAL A 1 92 ? 16.093 -6.724 -16.807 1.00 94.69 92 VAL A CA 1
ATOM 672 C C . VAL A 1 92 ? 16.402 -7.193 -15.391 1.00 94.69 92 VAL A C 1
ATOM 674 O O . VAL A 1 92 ? 17.272 -8.035 -15.197 1.00 94.69 92 VAL A O 1
ATOM 677 N N . ARG A 1 93 ? 15.680 -6.652 -14.409 1.00 94.06 93 ARG A N 1
ATOM 678 C CA . ARG A 1 93 ? 15.771 -7.052 -13.002 1.00 94.06 93 ARG A CA 1
ATOM 679 C C . ARG A 1 93 ? 14.825 -8.180 -12.684 1.00 94.06 93 ARG A C 1
ATOM 681 O O . ARG A 1 93 ? 15.219 -9.114 -12.022 1.00 94.06 93 ARG A O 1
ATOM 688 N N . CYS A 1 94 ? 13.598 -8.131 -13.176 1.00 95.06 94 CYS A N 1
ATOM 689 C CA . CYS A 1 94 ? 12.583 -9.124 -12.858 1.00 95.06 94 CYS A CA 1
ATOM 690 C C . CYS A 1 94 ? 11.704 -9.373 -14.081 1.00 95.06 94 CYS A C 1
ATOM 692 O O . CYS A 1 94 ? 11.463 -8.461 -14.876 1.00 95.06 94 CYS A O 1
ATOM 694 N N . VAL A 1 95 ? 11.220 -10.605 -14.232 1.00 97.06 95 VAL A N 1
ATOM 695 C CA . VAL A 1 95 ? 10.253 -10.968 -15.270 1.00 97.06 95 VAL A CA 1
ATOM 696 C C . VAL A 1 95 ? 8.985 -11.452 -14.596 1.00 97.06 95 VAL A C 1
ATOM 698 O O . VAL A 1 95 ? 9.022 -12.433 -13.861 1.00 97.06 95 VAL A O 1
ATOM 701 N N . ILE A 1 96 ? 7.863 -10.799 -14.893 1.00 98.06 96 ILE A N 1
ATOM 702 C CA . ILE A 1 96 ? 6.536 -11.302 -14.541 1.00 98.06 96 ILE A CA 1
ATOM 703 C C . ILE A 1 96 ? 6.163 -12.342 -15.606 1.00 98.06 96 ILE A C 1
ATOM 705 O O . ILE A 1 96 ? 5.975 -11.952 -16.763 1.00 98.06 96 ILE A O 1
ATOM 709 N N . PRO A 1 97 ? 6.092 -13.649 -15.291 1.00 98.12 97 PRO A N 1
ATOM 710 C CA . PRO A 1 97 ? 5.982 -14.682 -16.321 1.00 98.12 97 PRO A CA 1
ATOM 711 C C . PRO A 1 97 ? 4.663 -14.625 -17.100 1.00 98.12 97 PRO A C 1
ATOM 713 O O . PRO A 1 97 ? 3.607 -14.336 -16.529 1.00 98.12 97 PRO A O 1
ATOM 716 N N . ASN A 1 98 ? 4.697 -14.979 -18.387 1.00 97.50 98 ASN A N 1
ATOM 717 C CA . ASN A 1 98 ? 3.492 -15.192 -19.192 1.00 97.50 98 ASN A CA 1
ATOM 718 C C . ASN A 1 98 ? 2.546 -16.193 -18.506 1.00 97.50 98 ASN A C 1
ATOM 720 O O . ASN A 1 98 ? 2.977 -17.235 -18.015 1.00 97.50 98 ASN A O 1
ATOM 724 N N . GLY A 1 99 ? 1.249 -15.884 -18.497 1.00 95.94 99 GLY A N 1
ATOM 725 C CA . GLY A 1 99 ? 0.217 -16.671 -17.815 1.00 95.94 99 GLY A CA 1
ATOM 726 C C . GLY A 1 99 ? 0.001 -16.303 -16.343 1.00 95.94 99 GLY A C 1
ATOM 727 O O . GLY A 1 99 ? -1.001 -16.729 -15.765 1.00 95.94 99 GLY A O 1
ATOM 728 N N . THR A 1 100 ? 0.866 -15.477 -15.742 1.00 97.94 100 THR A N 1
ATOM 729 C CA . THR A 1 100 ? 0.626 -14.926 -14.399 1.00 97.94 100 THR A CA 1
ATOM 730 C C . THR A 1 100 ? -0.666 -14.122 -14.412 1.00 97.94 100 THR A C 1
ATOM 732 O O . THR A 1 100 ? -0.849 -13.263 -15.270 1.00 97.94 100 THR A O 1
ATOM 735 N N . THR A 1 101 ? -1.574 -14.393 -13.478 1.00 97.31 101 THR A N 1
ATOM 736 C CA . THR A 1 101 ? -2.801 -13.606 -13.320 1.00 97.31 101 THR A CA 1
ATOM 737 C C . THR A 1 101 ? -2.656 -12.719 -12.099 1.00 97.31 101 THR A C 1
ATOM 739 O O . THR A 1 101 ? -2.604 -13.229 -10.985 1.00 97.31 101 THR A O 1
ATOM 742 N N . ILE A 1 102 ? -2.607 -11.406 -12.315 1.00 97.44 102 ILE A N 1
ATOM 743 C CA . ILE A 1 102 ? -2.633 -10.407 -11.249 1.00 97.44 102 ILE A CA 1
ATOM 744 C C . ILE A 1 102 ? -4.112 -10.100 -10.976 1.00 97.44 102 ILE A C 1
ATOM 746 O O . ILE A 1 102 ? -4.796 -9.597 -11.880 1.00 97.44 102 ILE A O 1
ATOM 750 N N . PRO A 1 103 ? -4.652 -10.433 -9.787 1.00 96.25 103 PRO A N 1
ATOM 751 C CA . PRO A 1 103 ? -6.059 -10.202 -9.465 1.00 96.25 103 PRO A CA 1
ATOM 752 C C . PRO A 1 103 ? -6.474 -8.740 -9.652 1.00 96.25 103 PRO A C 1
ATOM 754 O O . PRO A 1 103 ? -5.629 -7.845 -9.657 1.00 96.25 103 PRO A O 1
ATOM 757 N N . ALA A 1 104 ? -7.779 -8.488 -9.789 1.00 95.25 104 ALA A N 1
ATOM 758 C CA . ALA A 1 104 ? -8.313 -7.130 -9.682 1.00 95.25 104 ALA A CA 1
ATOM 759 C C . ALA A 1 104 ? -7.838 -6.515 -8.362 1.00 95.25 104 ALA A C 1
ATOM 761 O O . ALA A 1 104 ? -7.959 -7.169 -7.324 1.00 95.25 104 ALA A O 1
ATOM 762 N N . ARG A 1 105 ? -7.288 -5.296 -8.403 1.00 96.25 105 ARG A N 1
ATOM 763 C CA . ARG A 1 105 ? -6.718 -4.631 -7.219 1.00 96.25 105 ARG A CA 1
ATOM 764 C C . ARG A 1 105 ? -5.602 -5.426 -6.521 1.00 96.25 105 ARG A C 1
ATOM 766 O O . ARG A 1 105 ? -5.343 -5.184 -5.350 1.00 96.25 105 ARG A O 1
ATOM 773 N N . GLY A 1 106 ? -4.996 -6.390 -7.216 1.00 97.19 106 GLY A N 1
ATOM 774 C CA . GLY A 1 106 ? -3.935 -7.254 -6.708 1.00 97.19 106 GLY A CA 1
ATOM 775 C C . GLY A 1 106 ? -2.536 -6.751 -7.042 1.00 97.19 106 GLY A C 1
ATOM 776 O O . GLY A 1 106 ? -2.365 -5.819 -7.831 1.00 97.19 106 GLY A O 1
ATOM 777 N N . HIS A 1 107 ? -1.545 -7.422 -6.460 1.00 98.06 107 HIS A N 1
ATOM 778 C CA . HIS A 1 107 ? -0.144 -7.012 -6.484 1.00 98.06 107 HIS A CA 1
ATOM 779 C C . HIS A 1 107 ? 0.745 -8.109 -7.079 1.00 98.06 107 HIS A C 1
ATOM 781 O O . HIS A 1 107 ? 0.346 -9.272 -7.154 1.00 98.06 107 HIS A O 1
ATOM 787 N N . PHE A 1 108 ? 1.950 -7.740 -7.496 1.00 98.56 108 PHE A N 1
ATOM 788 C CA . PHE A 1 108 ? 3.031 -8.654 -7.840 1.00 98.56 108 PHE A CA 1
ATOM 789 C C . PHE A 1 108 ? 4.347 -8.073 -7.326 1.00 98.56 108 PHE A C 1
ATOM 791 O O . PHE A 1 108 ? 4.685 -6.932 -7.649 1.00 98.56 108 PHE A O 1
ATOM 798 N N . LEU A 1 109 ? 5.098 -8.859 -6.560 1.00 98.56 109 LEU A N 1
ATOM 799 C CA . LEU A 1 109 ? 6.314 -8.406 -5.894 1.00 98.56 109 LEU A CA 1
ATOM 800 C C . LEU A 1 109 ? 7.569 -8.977 -6.552 1.00 98.56 109 LEU A C 1
ATOM 802 O O . LEU A 1 109 ? 7.799 -10.188 -6.528 1.00 98.56 109 LEU A O 1
ATOM 806 N N . CYS A 1 110 ? 8.425 -8.092 -7.055 1.00 97.56 110 CYS A N 1
ATOM 807 C CA . CYS A 1 110 ? 9.795 -8.415 -7.429 1.00 97.56 110 CYS A CA 1
ATOM 808 C C . CYS A 1 110 ? 10.751 -7.943 -6.330 1.00 97.56 110 CYS A C 1
ATOM 810 O O . CYS A 1 110 ? 10.684 -6.774 -5.960 1.00 97.56 110 CYS A O 1
ATOM 812 N N . ALA A 1 111 ? 11.668 -8.783 -5.844 1.00 95.62 111 ALA A N 1
ATOM 813 C CA . ALA A 1 111 ? 12.666 -8.347 -4.858 1.00 95.62 111 ALA A CA 1
ATOM 814 C C . ALA A 1 111 ? 14.043 -8.974 -5.074 1.00 95.62 111 ALA A C 1
ATOM 816 O O . ALA A 1 111 ? 14.156 -10.090 -5.590 1.00 95.62 111 ALA A O 1
ATOM 817 N N . ASN A 1 112 ? 15.080 -8.262 -4.643 1.00 91.62 112 ASN A N 1
ATOM 818 C CA . ASN A 1 112 ? 16.450 -8.750 -4.684 1.00 91.62 112 ASN A CA 1
ATOM 819 C C . ASN A 1 112 ? 16.678 -9.788 -3.574 1.00 91.62 112 ASN A C 1
ATOM 821 O O . ASN A 1 112 ? 16.509 -9.503 -2.391 1.00 91.62 112 ASN A O 1
ATOM 825 N N . THR A 1 113 ? 17.026 -11.019 -3.940 1.00 82.25 113 THR A N 1
ATOM 826 C CA . THR A 1 113 ? 17.096 -12.137 -2.987 1.00 82.25 113 THR A CA 1
ATOM 827 C C . THR A 1 113 ? 18.211 -12.022 -1.958 1.00 82.25 113 THR A C 1
ATOM 829 O O . THR A 1 113 ? 18.110 -12.667 -0.914 1.00 82.25 113 THR A O 1
ATOM 832 N N . ASP A 1 114 ? 19.236 -11.214 -2.222 1.00 81.38 114 ASP A N 1
ATOM 833 C CA . ASP A 1 114 ? 20.437 -11.169 -1.385 1.00 81.38 114 ASP A CA 1
ATOM 834 C C . ASP A 1 114 ? 20.338 -10.153 -0.242 1.00 81.38 114 ASP A C 1
ATOM 836 O O . ASP A 1 114 ? 20.847 -10.403 0.855 1.00 81.38 114 ASP A O 1
ATOM 840 N N . GLY A 1 115 ? 19.614 -9.046 -0.442 1.00 85.56 115 GLY A N 1
ATOM 841 C CA . GLY A 1 115 ? 19.451 -8.003 0.574 1.00 85.56 115 GLY A CA 1
ATOM 842 C C . GLY A 1 115 ? 18.022 -7.764 1.063 1.00 85.56 115 GLY A C 1
ATOM 843 O O . GLY A 1 115 ? 17.870 -7.136 2.114 1.00 85.56 115 GLY A O 1
ATOM 844 N N . TYR A 1 116 ? 16.980 -8.262 0.381 1.00 92.25 116 TYR A N 1
ATOM 845 C CA . TYR A 1 116 ? 15.580 -7.953 0.709 1.00 92.25 116 TYR A CA 1
ATOM 846 C C . TYR A 1 116 ? 15.210 -8.292 2.162 1.00 92.25 116 TYR A C 1
ATOM 848 O O . TYR A 1 116 ? 15.085 -9.454 2.559 1.00 92.25 116 TYR A O 1
ATOM 856 N N . SER A 1 117 ? 14.988 -7.250 2.970 1.00 93.44 117 SER A N 1
ATOM 857 C CA . SER A 1 117 ? 14.811 -7.374 4.425 1.00 93.44 117 SER A CA 1
ATOM 858 C C . SER A 1 117 ? 13.359 -7.522 4.881 1.00 93.44 117 SER A C 1
ATOM 860 O O . SER A 1 117 ? 13.098 -7.778 6.059 1.00 93.44 117 SER A O 1
ATOM 862 N N . LEU A 1 118 ? 12.400 -7.395 3.961 1.00 95.25 118 LEU A N 1
ATOM 863 C CA . LEU A 1 118 ? 10.971 -7.321 4.281 1.00 95.25 118 LEU A CA 1
ATOM 864 C C . LEU A 1 118 ? 10.192 -8.598 3.959 1.00 95.25 118 LEU A C 1
ATOM 866 O O . LEU A 1 118 ? 8.969 -8.612 4.063 1.00 95.25 118 LEU A O 1
ATOM 870 N N . GLY A 1 119 ? 10.876 -9.710 3.671 1.00 93.31 119 GLY A N 1
ATOM 871 C CA . GLY A 1 119 ? 10.233 -11.003 3.400 1.00 93.31 119 GLY A CA 1
ATOM 872 C C . GLY A 1 119 ? 9.387 -11.562 4.550 1.00 93.31 119 GLY A C 1
ATOM 873 O O . GLY A 1 119 ? 8.650 -12.522 4.344 1.00 93.31 119 GLY A O 1
ATOM 874 N N . GLY A 1 120 ? 9.478 -10.970 5.747 1.00 93.06 120 GLY A N 1
ATOM 875 C CA . GLY A 1 120 ? 8.625 -11.260 6.900 1.00 93.06 120 GLY A CA 1
ATOM 876 C C . GLY A 1 120 ? 7.374 -10.380 7.028 1.00 93.06 120 GLY A C 1
ATOM 877 O O . GLY A 1 120 ? 6.556 -10.673 7.898 1.00 93.06 120 GLY A O 1
ATOM 878 N N . TYR A 1 121 ? 7.216 -9.323 6.213 1.00 95.88 121 TYR A N 1
ATOM 879 C CA . TYR A 1 121 ? 6.026 -8.458 6.233 1.00 95.88 121 TYR A CA 1
ATOM 880 C C . TYR A 1 121 ? 4.787 -9.336 5.992 1.00 95.88 121 TYR A C 1
ATOM 882 O O . TYR A 1 121 ? 4.833 -10.183 5.099 1.00 95.88 121 TYR A O 1
ATOM 890 N N . PRO A 1 122 ? 3.699 -9.234 6.774 1.00 94.94 122 PRO A N 1
ATOM 891 C CA . PRO A 1 122 ? 2.529 -10.084 6.568 1.00 94.94 122 PRO A CA 1
ATOM 892 C C . PRO A 1 122 ? 1.959 -9.931 5.147 1.00 94.94 122 PRO A C 1
ATOM 894 O O . PRO A 1 122 ? 1.981 -8.845 4.590 1.00 94.94 122 PRO A O 1
ATOM 897 N N . SER A 1 123 ? 1.416 -10.984 4.546 1.00 93.56 123 SER A N 1
ATOM 898 C CA . SER A 1 123 ? 0.790 -10.913 3.216 1.00 93.56 123 SER A CA 1
ATOM 899 C C . SER A 1 123 ? -0.636 -11.462 3.250 1.00 93.56 123 SER A C 1
ATOM 901 O O . SER A 1 123 ? -1.502 -10.849 3.856 1.00 93.56 123 SER A O 1
ATOM 903 N N . GLY A 1 124 ? -0.922 -12.605 2.647 1.00 91.50 124 GLY A N 1
ATOM 904 C CA . GLY A 1 124 ? -2.236 -13.219 2.626 1.00 91.50 124 GLY A CA 1
ATOM 905 C C . GLY A 1 124 ? -2.425 -14.292 3.674 1.00 91.50 124 GLY A C 1
ATOM 906 O O . GLY A 1 124 ? -1.686 -14.434 4.645 1.00 91.50 124 GLY A O 1
ATOM 907 N N . ASN A 1 125 ? -3.421 -15.118 3.426 1.00 88.56 125 ASN A N 1
ATOM 908 C CA . ASN A 1 125 ? -3.528 -16.429 4.020 1.00 88.56 125 ASN A CA 1
ATOM 909 C C . ASN A 1 125 ? -2.382 -17.329 3.535 1.00 88.56 125 ASN A C 1
ATOM 911 O O . ASN A 1 125 ? -1.994 -17.258 2.365 1.00 88.56 125 ASN A O 1
ATOM 915 N N . PRO A 1 126 ? -1.876 -18.232 4.391 1.00 80.31 126 PRO A N 1
ATOM 916 C CA . PRO A 1 126 ? -0.964 -19.267 3.937 1.00 80.31 126 PRO A CA 1
ATOM 917 C C . PRO A 1 126 ? -1.638 -20.119 2.858 1.00 80.31 126 PRO A C 1
ATOM 919 O O . PRO A 1 126 ? -2.843 -20.387 2.919 1.00 80.31 126 PRO A O 1
ATOM 922 N N . ALA A 1 127 ? -0.850 -20.576 1.882 1.00 68.94 127 ALA A N 1
ATOM 923 C CA . ALA A 1 127 ? -1.325 -21.563 0.923 1.00 68.94 127 ALA A CA 1
ATOM 924 C C . ALA A 1 127 ? -1.904 -22.774 1.683 1.00 68.94 127 ALA A C 1
ATOM 926 O O . ALA A 1 127 ? -1.333 -23.179 2.705 1.00 68.94 127 ALA A O 1
ATOM 927 N N . PRO A 1 128 ? -3.023 -23.363 1.223 1.00 59.19 128 PRO A N 1
ATOM 928 C CA . PRO A 1 128 ? -3.582 -24.535 1.874 1.00 59.19 128 PRO A CA 1
ATOM 929 C C . PRO A 1 128 ? -2.519 -25.634 1.917 1.00 59.19 128 PRO A C 1
ATOM 931 O O . PRO A 1 128 ? -2.020 -26.077 0.883 1.00 59.19 128 PRO A O 1
ATOM 934 N N . VAL A 1 129 ? -2.168 -26.080 3.125 1.00 47.50 129 VAL A N 1
ATOM 935 C CA . VAL A 1 129 ? -1.308 -27.250 3.304 1.00 47.50 129 VAL A CA 1
ATOM 936 C C . VAL A 1 129 ? -2.123 -28.464 2.869 1.00 47.50 129 VAL A C 1
ATOM 938 O O . VAL A 1 129 ? -2.881 -29.033 3.654 1.00 47.50 129 VAL A O 1
ATOM 941 N N . ILE A 1 130 ? -1.999 -28.861 1.603 1.00 43.78 130 ILE A N 1
ATOM 942 C CA . ILE A 1 130 ? -2.505 -30.156 1.152 1.00 43.78 130 ILE A CA 1
ATOM 943 C C . ILE A 1 130 ? -1.591 -31.208 1.776 1.00 43.78 130 ILE A C 1
ATOM 945 O O . ILE A 1 130 ? -0.519 -31.522 1.259 1.00 43.78 130 ILE A O 1
ATOM 949 N N . LEU A 1 131 ? -2.006 -31.744 2.924 1.00 37.81 131 LEU A N 1
ATOM 950 C CA . LEU A 1 131 ? -1.432 -32.970 3.457 1.00 37.81 131 LEU A CA 1
ATOM 951 C C . LEU A 1 131 ? -1.784 -34.085 2.474 1.00 37.81 131 LEU A C 1
ATOM 953 O O . LEU A 1 131 ? -2.849 -34.697 2.557 1.00 37.81 131 LEU A O 1
ATOM 957 N N . PHE A 1 132 ? -0.888 -34.361 1.530 1.00 40.09 132 PHE A N 1
ATOM 958 C CA . PHE A 1 132 ? -0.906 -35.642 0.852 1.00 40.09 132 PHE A CA 1
ATOM 959 C C . PHE A 1 132 ? -0.598 -36.699 1.914 1.00 40.09 132 PHE A C 1
ATOM 961 O O . PHE A 1 132 ? 0.557 -37.057 2.141 1.00 40.09 132 PHE A O 1
ATOM 968 N N . ASN A 1 133 ? -1.638 -37.246 2.547 1.00 37.62 133 ASN A N 1
ATOM 969 C CA . ASN A 1 133 ? -1.572 -38.622 3.007 1.00 37.62 133 ASN A CA 1
ATOM 970 C C . ASN A 1 133 ? -1.466 -39.466 1.740 1.00 37.62 133 ASN A C 1
ATOM 972 O O . ASN A 1 133 ? -2.457 -39.990 1.247 1.00 37.62 133 ASN A O 1
ATOM 976 N N . SER A 1 134 ? -0.268 -39.532 1.163 1.00 34.28 134 SER A N 1
ATOM 977 C CA . SER A 1 134 ? 0.030 -40.514 0.140 1.00 34.28 134 SER A CA 1
ATOM 978 C C . SER A 1 134 ? -0.102 -41.868 0.836 1.00 34.28 134 SER A C 1
ATOM 980 O O . SER A 1 134 ? 0.673 -42.135 1.765 1.00 34.28 134 SER A O 1
ATOM 982 N N . PRO A 1 135 ? -1.094 -42.713 0.494 1.00 35.38 135 PRO A N 1
ATOM 983 C CA . PRO A 1 135 ? -1.065 -44.079 0.967 1.00 35.38 135 PRO A CA 1
ATOM 984 C C . PRO A 1 135 ? 0.195 -44.692 0.363 1.00 35.38 135 PRO A C 1
ATOM 986 O O . PRO A 1 135 ? 0.289 -44.882 -0.848 1.00 35.38 135 PRO A O 1
ATOM 989 N N . SER A 1 136 ? 1.195 -44.949 1.209 1.00 34.34 136 SER A N 1
ATOM 990 C CA . SER A 1 136 ? 2.340 -45.768 0.823 1.00 34.34 136 SER A CA 1
ATOM 991 C C . SER A 1 136 ? 1.802 -47.005 0.093 1.00 34.34 136 SER A C 1
ATOM 993 O O . SER A 1 136 ? 0.978 -47.717 0.678 1.00 34.34 136 SER A O 1
ATOM 995 N N . PRO A 1 137 ? 2.258 -47.313 -1.137 1.00 39.16 137 PRO A N 1
ATOM 996 C CA . PRO A 1 137 ? 1.803 -48.494 -1.872 1.00 39.16 137 PRO A CA 1
ATOM 997 C C . PRO A 1 137 ? 2.152 -49.811 -1.174 1.00 39.16 137 PRO A C 1
ATOM 999 O O . PRO A 1 137 ? 1.723 -50.876 -1.603 1.00 39.16 137 PRO A O 1
ATOM 1002 N N . ASN A 1 138 ? 2.927 -49.758 -0.091 1.00 42.28 138 ASN A N 1
ATOM 1003 C CA . ASN A 1 138 ? 3.344 -50.924 0.657 1.00 42.28 138 ASN A CA 1
ATOM 1004 C C . ASN A 1 138 ? 2.853 -50.796 2.095 1.00 42.28 138 ASN A C 1
ATOM 1006 O O . ASN A 1 138 ? 3.441 -50.071 2.903 1.00 42.28 138 ASN A O 1
ATOM 1010 N N . GLY A 1 139 ? 1.781 -51.530 2.401 1.00 39.91 139 GLY A N 1
ATOM 1011 C CA . GLY A 1 139 ? 1.250 -51.745 3.744 1.00 39.91 139 GLY A CA 1
ATOM 1012 C C . GLY A 1 139 ? 2.275 -52.407 4.664 1.00 39.91 139 GLY A C 1
ATOM 1013 O O . GLY A 1 139 ? 2.217 -53.602 4.936 1.00 39.91 139 GLY A O 1
ATOM 1014 N N . ARG A 1 140 ? 3.224 -51.617 5.162 1.00 34.34 140 ARG A N 1
ATOM 1015 C CA . ARG A 1 140 ? 4.035 -51.953 6.326 1.00 34.34 140 ARG A CA 1
ATOM 1016 C C . ARG A 1 140 ? 3.647 -51.018 7.452 1.00 34.34 140 ARG A C 1
ATOM 1018 O O . ARG A 1 140 ? 4.208 -49.942 7.624 1.00 34.34 140 ARG A O 1
ATOM 1025 N N . THR A 1 141 ? 2.679 -51.482 8.231 1.00 33.72 141 THR A N 1
ATOM 1026 C CA . THR A 1 141 ? 2.503 -51.123 9.635 1.00 33.72 141 THR A CA 1
ATOM 1027 C C . THR A 1 141 ? 3.884 -51.085 10.283 1.00 33.72 141 THR A C 1
ATOM 1029 O O . THR A 1 141 ? 4.602 -52.091 10.256 1.00 33.72 141 THR A O 1
ATOM 1032 N N . ALA A 1 142 ? 4.278 -49.925 10.818 1.00 33.44 142 ALA A N 1
ATOM 1033 C CA . ALA A 1 142 ? 5.521 -49.755 11.558 1.00 33.44 142 ALA A CA 1
ATOM 1034 C C . ALA A 1 142 ? 5.471 -50.627 12.820 1.00 33.44 142 ALA A C 1
ATOM 1036 O O . ALA A 1 142 ? 5.068 -50.202 13.898 1.00 33.44 142 ALA A O 1
ATOM 1037 N N . THR A 1 143 ? 5.838 -51.893 12.650 1.00 31.55 143 THR A N 1
ATOM 1038 C CA . THR A 1 143 ? 6.021 -52.844 13.733 1.00 31.55 143 THR A CA 1
ATOM 1039 C C . THR A 1 143 ? 7.458 -52.670 14.186 1.00 31.55 143 THR A C 1
ATOM 1041 O O . THR A 1 143 ? 8.400 -52.805 13.404 1.00 31.55 143 THR A O 1
ATOM 1044 N N . THR A 1 144 ? 7.615 -52.303 15.448 1.00 40.41 144 THR A N 1
ATOM 1045 C CA . THR A 1 144 ? 8.888 -52.137 16.139 1.00 40.41 144 THR A CA 1
ATOM 1046 C C . THR A 1 144 ? 9.720 -53.421 16.052 1.00 40.41 144 THR A C 1
ATOM 1048 O O . THR A 1 144 ? 9.515 -54.368 16.805 1.00 40.41 144 THR A O 1
ATOM 1051 N N . SER A 1 145 ? 10.691 -53.466 15.137 1.00 31.69 145 SER A N 1
ATOM 1052 C CA . SER A 1 145 ? 11.653 -54.568 15.054 1.00 31.69 145 SER A CA 1
ATOM 1053 C C . SER A 1 145 ? 12.882 -54.254 15.904 1.00 31.69 145 SER A C 1
ATOM 1055 O O . SER A 1 145 ? 13.817 -53.589 15.459 1.00 31.69 145 SER A O 1
ATOM 1057 N N . ARG A 1 146 ? 12.886 -54.773 17.137 1.00 39.72 146 ARG A N 1
ATOM 1058 C CA . ARG A 1 146 ? 14.121 -55.053 17.883 1.00 39.72 146 ARG A CA 1
ATOM 1059 C C . ARG A 1 146 ? 14.880 -56.158 17.148 1.00 39.72 146 ARG A C 1
ATOM 1061 O O . ARG A 1 146 ? 14.272 -57.179 16.849 1.00 39.72 146 ARG A O 1
ATOM 1068 N N . ASN A 1 147 ? 16.175 -55.956 16.895 1.00 33.16 147 ASN A N 1
ATOM 1069 C CA . ASN A 1 147 ? 17.258 -56.924 17.142 1.00 33.16 147 ASN A CA 1
ATOM 1070 C C . ASN A 1 147 ? 18.577 -56.426 16.523 1.00 33.16 147 ASN A C 1
ATOM 1072 O O . ASN A 1 147 ? 18.856 -56.653 15.351 1.00 33.16 147 ASN A O 1
ATOM 1076 N N . ALA A 1 148 ? 19.409 -55.796 17.352 1.00 34.25 148 ALA A N 1
ATOM 1077 C CA . ALA A 1 148 ? 20.862 -55.754 17.191 1.00 34.25 148 ALA A CA 1
ATOM 1078 C C . ALA A 1 148 ? 21.486 -56.211 18.530 1.00 34.25 148 ALA A C 1
ATOM 1080 O O . ALA A 1 148 ? 20.885 -55.961 19.581 1.00 34.25 148 ALA A O 1
ATOM 1081 N N . PRO A 1 149 ? 22.615 -56.944 18.517 1.00 37.50 149 PRO A N 1
ATOM 1082 C CA . PRO A 1 149 ? 23.071 -57.727 19.661 1.00 37.50 149 PRO A CA 1
ATOM 1083 C C . PRO A 1 149 ? 23.590 -56.843 20.803 1.00 37.50 149 PRO A C 1
ATOM 1085 O O . PRO A 1 149 ? 24.188 -55.790 20.593 1.00 37.50 149 PRO A O 1
ATOM 1088 N N . ALA A 1 150 ? 23.335 -57.296 22.030 1.00 32.22 150 ALA A N 1
ATOM 1089 C CA . ALA A 1 150 ? 23.575 -56.560 23.263 1.00 32.22 150 ALA A CA 1
ATOM 1090 C C . ALA A 1 150 ? 25.063 -56.253 23.515 1.00 32.22 150 ALA A C 1
ATOM 1092 O O . ALA A 1 150 ? 25.895 -57.157 23.580 1.00 32.22 150 ALA A O 1
ATOM 1093 N N . ARG A 1 151 ? 25.365 -54.976 23.782 1.00 33.41 151 ARG A N 1
ATOM 1094 C CA . ARG A 1 151 ? 26.563 -54.531 24.509 1.00 33.41 151 ARG A CA 1
ATOM 1095 C C . ARG A 1 151 ? 26.106 -53.967 25.863 1.00 33.41 151 ARG A C 1
ATOM 1097 O O . ARG A 1 151 ? 25.251 -53.081 25.856 1.00 33.41 151 ARG A O 1
ATOM 1104 N N . PRO A 1 152 ? 26.601 -54.445 27.020 1.00 36.03 152 PRO A N 1
ATOM 1105 C CA . PRO A 1 152 ? 26.116 -53.964 28.308 1.00 36.03 152 PRO A CA 1
ATOM 1106 C C . PRO A 1 152 ? 26.821 -52.670 28.727 1.00 36.03 152 PRO A C 1
ATOM 1108 O O . PRO A 1 152 ? 28.048 -52.619 28.777 1.00 36.03 152 PRO A O 1
ATOM 1111 N N . GLY A 1 153 ? 26.020 -51.670 29.105 1.00 39.38 153 GLY A N 1
ATOM 1112 C CA . GLY A 1 153 ? 26.409 -50.630 30.059 1.00 39.38 153 GLY A CA 1
ATOM 1113 C C . GLY A 1 153 ? 26.599 -49.226 29.493 1.00 39.38 153 GLY A C 1
ATOM 1114 O O . GLY A 1 153 ? 27.730 -48.847 29.241 1.00 39.38 153 GLY A O 1
ATOM 1115 N N . VAL A 1 154 ? 25.515 -48.441 29.403 1.00 37.62 154 VAL A N 1
ATOM 1116 C CA . VAL A 1 154 ? 25.446 -47.029 29.847 1.00 37.62 154 VAL A CA 1
ATOM 1117 C C . VAL A 1 154 ? 23.980 -46.723 30.185 1.00 37.62 154 VAL A C 1
ATOM 1119 O O . VAL A 1 154 ? 23.081 -46.983 29.388 1.00 37.62 154 VAL A O 1
ATOM 1122 N N . ALA A 1 155 ? 23.732 -46.203 31.384 1.00 38.59 155 ALA A N 1
ATOM 1123 C CA . ALA A 1 155 ? 22.413 -45.800 31.852 1.00 38.59 155 ALA A CA 1
ATOM 1124 C C . ALA A 1 155 ? 21.970 -44.456 31.234 1.00 38.59 155 ALA A C 1
ATOM 1126 O O . ALA A 1 155 ? 22.708 -43.479 31.280 1.00 38.59 155 ALA A O 1
ATOM 1127 N N . GLY A 1 156 ? 20.734 -44.419 30.723 1.00 42.62 156 GLY A N 1
ATOM 1128 C CA . GLY A 1 156 ? 19.829 -43.262 30.758 1.00 42.62 156 GLY A CA 1
ATOM 1129 C C . GLY A 1 156 ? 20.181 -42.000 29.958 1.00 42.62 156 GLY A C 1
ATOM 1130 O O . GLY A 1 156 ? 20.663 -41.023 30.521 1.00 42.62 156 GLY A O 1
ATOM 1131 N N . ARG A 1 157 ? 19.709 -41.920 28.709 1.00 37.41 157 ARG A N 1
ATOM 1132 C CA . ARG A 1 157 ? 19.115 -40.679 28.180 1.00 37.41 157 ARG A CA 1
ATOM 1133 C C . ARG A 1 157 ? 17.778 -41.013 27.528 1.00 37.41 157 ARG A C 1
ATOM 1135 O O . ARG A 1 157 ? 17.725 -41.753 26.556 1.00 37.41 157 ARG A O 1
ATOM 1142 N N . ARG A 1 158 ? 16.692 -40.480 28.094 1.00 38.78 158 ARG A N 1
ATOM 1143 C CA . ARG A 1 158 ? 15.425 -40.313 27.377 1.00 38.78 158 ARG A CA 1
ATOM 1144 C C . ARG A 1 158 ? 15.721 -39.311 26.263 1.00 38.78 158 ARG A C 1
ATOM 1146 O O . ARG A 1 158 ? 15.992 -38.153 26.568 1.00 38.78 158 ARG A O 1
ATOM 1153 N N . GLU A 1 159 ? 15.733 -39.751 25.012 1.00 39.09 159 GLU A N 1
ATOM 1154 C CA . GLU A 1 159 ? 15.639 -38.818 23.894 1.00 39.09 159 GLU A CA 1
ATOM 1155 C C . GLU A 1 159 ? 14.266 -38.155 23.985 1.00 39.09 159 GLU A C 1
ATOM 1157 O O . GLU A 1 159 ? 13.223 -38.815 23.968 1.00 39.09 159 GLU A O 1
ATOM 1162 N N . SER A 1 160 ? 14.281 -36.845 24.214 1.00 33.38 160 SER A N 1
ATOM 1163 C CA . SER A 1 160 ? 13.104 -35.999 24.098 1.00 33.38 160 SER A CA 1
ATOM 1164 C C . SER A 1 160 ? 12.520 -36.184 22.694 1.00 33.38 160 SER A C 1
ATOM 1166 O O . SER A 1 160 ? 13.301 -36.258 21.741 1.00 33.38 160 SER A O 1
ATOM 1168 N N . PRO A 1 161 ? 11.187 -36.230 22.529 1.00 38.06 161 PRO A N 1
ATOM 1169 C CA . PRO A 1 161 ? 10.590 -36.108 21.205 1.00 38.06 161 PRO A CA 1
ATOM 1170 C C . PRO A 1 161 ? 11.183 -34.873 20.511 1.00 38.06 161 PRO A C 1
ATOM 1172 O O . PRO A 1 161 ? 11.409 -33.869 21.201 1.00 38.06 161 PRO A O 1
ATOM 1175 N N . PRO A 1 162 ? 11.452 -34.917 19.193 1.00 37.47 162 PRO A N 1
ATOM 1176 C CA . PRO A 1 162 ? 11.832 -33.712 18.471 1.00 37.47 162 PRO A CA 1
ATOM 1177 C C . PRO A 1 162 ? 10.787 -32.632 18.773 1.00 37.47 162 PRO A C 1
ATOM 1179 O O . PRO A 1 162 ? 9.592 -32.954 18.826 1.00 37.47 162 PRO A O 1
ATOM 1182 N N . PRO A 1 163 ? 11.203 -31.382 19.043 1.00 33.34 163 PRO A N 1
ATOM 1183 C CA . PRO A 1 163 ? 10.245 -30.317 19.262 1.00 33.34 163 PRO A CA 1
ATOM 1184 C C . PRO A 1 163 ? 9.325 -30.282 18.046 1.00 33.34 163 PRO A C 1
ATOM 1186 O O . PRO A 1 163 ? 9.789 -30.227 16.906 1.00 33.34 163 PRO A O 1
ATOM 1189 N N . ILE A 1 164 ? 8.018 -30.357 18.295 1.00 34.94 164 ILE A N 1
ATOM 1190 C CA . ILE A 1 164 ? 7.030 -29.921 17.316 1.00 34.94 164 ILE A CA 1
ATOM 1191 C C . ILE A 1 164 ? 7.445 -28.486 17.009 1.00 34.94 164 ILE A C 1
ATOM 1193 O O . ILE A 1 164 ? 7.390 -27.635 17.897 1.00 34.94 164 ILE A O 1
ATOM 1197 N N . VAL A 1 165 ? 7.971 -28.249 15.807 1.00 32.69 165 VAL A N 1
ATOM 1198 C CA . VAL A 1 165 ? 8.270 -26.900 15.337 1.00 32.69 165 VAL A CA 1
ATOM 1199 C C . VAL A 1 165 ? 6.948 -26.156 15.440 1.00 32.69 165 VAL A C 1
ATOM 1201 O O . VAL A 1 165 ? 5.979 -26.523 14.775 1.00 32.69 165 VAL A O 1
ATOM 1204 N N . ALA A 1 166 ? 6.873 -25.207 16.373 1.00 32.31 166 ALA A N 1
ATOM 1205 C CA . ALA A 1 166 ? 5.701 -24.372 16.535 1.00 32.31 166 ALA A CA 1
ATOM 1206 C C . ALA A 1 166 ? 5.382 -23.762 15.166 1.00 32.31 166 ALA A C 1
ATOM 1208 O O . ALA A 1 166 ? 6.278 -23.235 14.503 1.00 32.31 166 ALA A O 1
ATOM 1209 N N . ALA A 1 167 ? 4.126 -23.883 14.730 1.00 39.12 167 ALA A N 1
ATOM 1210 C CA . ALA A 1 167 ? 3.639 -23.135 13.584 1.00 39.12 167 ALA A CA 1
ATOM 1211 C C . ALA A 1 167 ? 4.021 -21.656 13.765 1.00 39.12 167 ALA A C 1
ATOM 1213 O O . ALA A 1 167 ? 3.980 -21.142 14.886 1.00 39.12 167 ALA A O 1
ATOM 1214 N N . SER A 1 168 ? 4.442 -21.018 12.671 1.00 37.25 168 SER A N 1
ATOM 1215 C CA . SER A 1 168 ? 4.854 -19.612 12.643 1.00 37.25 168 SER A CA 1
ATOM 1216 C C . SER A 1 168 ? 3.851 -18.745 13.426 1.00 37.25 168 SER A C 1
ATOM 1218 O O . SER A 1 168 ? 2.647 -18.933 13.249 1.00 37.25 168 SER A O 1
ATOM 1220 N N . PRO A 1 169 ? 4.288 -17.827 14.309 1.00 46.12 169 PRO A N 1
ATOM 1221 C CA . PRO A 1 169 ? 3.412 -17.149 15.273 1.00 46.12 169 PRO A CA 1
ATOM 1222 C C . PRO A 1 169 ? 2.434 -16.123 14.665 1.00 46.12 169 PRO A C 1
ATOM 1224 O O . PRO A 1 169 ? 1.782 -15.395 15.409 1.00 46.12 169 PRO A O 1
ATOM 1227 N N . VAL A 1 170 ? 2.301 -16.061 13.340 1.00 56.41 170 VAL A N 1
ATOM 1228 C CA . VAL A 1 170 ? 1.357 -15.196 12.619 1.00 56.41 170 VAL A CA 1
ATOM 1229 C C . VAL A 1 170 ? 0.437 -16.060 11.749 1.00 56.41 170 VAL A C 1
ATOM 1231 O O . VAL A 1 170 ? 0.934 -16.956 11.067 1.00 56.41 170 VAL A O 1
ATOM 1234 N N . PRO A 1 171 ? -0.890 -15.810 11.729 1.00 76.62 171 PRO A N 1
ATOM 1235 C CA . PRO A 1 171 ? -1.868 -16.647 11.017 1.00 76.62 171 PRO A CA 1
ATOM 1236 C C . PRO A 1 171 ? -1.799 -16.525 9.483 1.00 76.62 171 PRO A C 1
ATOM 1238 O O . PRO A 1 171 ? -2.664 -17.040 8.777 1.00 76.62 171 PRO A O 1
ATOM 1241 N N . PHE A 1 172 ? -0.784 -15.843 8.963 1.00 89.56 172 PHE A N 1
ATOM 1242 C CA . PHE A 1 172 ? -0.725 -15.329 7.608 1.00 89.56 172 PHE A CA 1
ATOM 1243 C C . PHE A 1 172 ? 0.598 -15.688 6.923 1.00 89.56 172 PHE A C 1
ATOM 1245 O O . PHE A 1 172 ? 1.621 -15.848 7.592 1.00 89.56 172 PHE A O 1
ATOM 1252 N N . SER A 1 173 ? 0.583 -15.790 5.590 1.00 91.75 173 SER A N 1
ATOM 1253 C CA . SER A 1 173 ? 1.806 -15.816 4.784 1.00 91.75 173 SER A CA 1
ATOM 1254 C C . SER A 1 173 ? 2.554 -14.487 4.906 1.00 91.75 173 SER A C 1
ATOM 1256 O O . SER A 1 173 ? 2.070 -13.524 5.512 1.00 91.75 173 SER A O 1
ATOM 1258 N N . THR A 1 174 ? 3.748 -14.430 4.327 1.00 93.69 174 THR A N 1
ATOM 1259 C CA . THR A 1 174 ? 4.580 -13.230 4.321 1.00 93.69 174 THR A CA 1
ATOM 1260 C C . THR A 1 174 ? 4.853 -12.753 2.896 1.00 93.69 174 THR A C 1
ATOM 1262 O O . THR A 1 174 ? 4.608 -13.476 1.928 1.00 93.69 174 THR A O 1
ATOM 1265 N N . ALA A 1 175 ? 5.331 -11.518 2.765 1.00 93.69 175 ALA A N 1
ATOM 1266 C CA . ALA A 1 175 ? 5.683 -10.848 1.520 1.00 93.69 175 ALA A CA 1
ATOM 1267 C C . ALA A 1 175 ? 6.983 -11.413 0.925 1.00 93.69 175 ALA A C 1
ATOM 1269 O O . ALA A 1 175 ? 7.941 -10.688 0.661 1.00 93.69 175 ALA A O 1
ATOM 1270 N N . THR A 1 176 ? 7.040 -12.733 0.743 1.00 94.56 176 THR A N 1
ATOM 1271 C CA . THR A 1 176 ? 8.048 -13.373 -0.100 1.00 94.56 176 THR A CA 1
ATOM 1272 C C . THR A 1 176 ? 7.840 -12.903 -1.538 1.00 94.56 176 THR A C 1
ATOM 1274 O O . THR A 1 176 ? 6.685 -12.867 -1.972 1.00 94.56 176 THR A O 1
ATOM 1277 N N . PRO A 1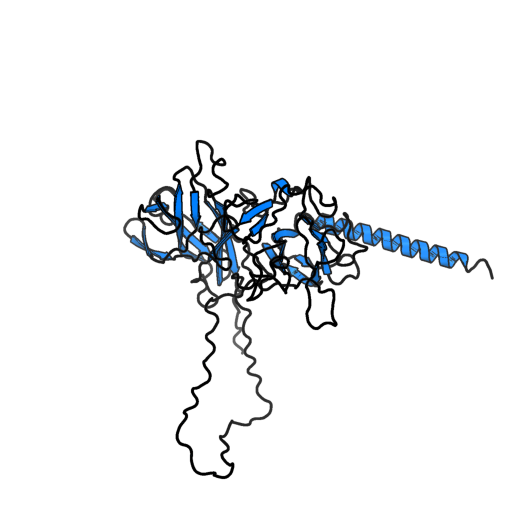 177 ? 8.901 -12.550 -2.278 1.00 95.44 177 PRO A N 1
ATOM 1278 C CA . PRO A 1 177 ? 8.746 -12.081 -3.649 1.00 95.44 177 PRO A CA 1
ATOM 1279 C C . PRO A 1 177 ? 8.085 -13.146 -4.529 1.00 95.44 177 PRO A C 1
ATOM 1281 O O . PRO A 1 177 ? 8.399 -14.332 -4.414 1.00 95.44 177 PRO A O 1
ATOM 1284 N N . ASP A 1 178 ? 7.190 -12.714 -5.419 1.00 97.00 178 ASP A N 1
ATOM 1285 C CA . ASP A 1 178 ? 6.610 -13.570 -6.460 1.00 97.00 178 ASP A CA 1
ATOM 1286 C C . ASP A 1 178 ? 7.654 -13.911 -7.533 1.00 97.00 178 ASP A C 1
ATOM 1288 O O . ASP A 1 178 ? 7.610 -14.983 -8.139 1.00 97.00 178 ASP A O 1
ATOM 1292 N N . ALA A 1 179 ? 8.623 -13.013 -7.740 1.00 95.19 179 ALA A N 1
ATOM 1293 C CA . ALA A 1 179 ? 9.814 -13.259 -8.539 1.00 95.19 179 ALA A CA 1
ATOM 1294 C C . ALA A 1 179 ? 11.056 -12.607 -7.913 1.00 95.19 179 ALA A C 1
ATOM 1296 O O . ALA A 1 179 ? 11.046 -11.453 -7.486 1.00 95.19 179 ALA A O 1
ATOM 1297 N N . ALA A 1 180 ? 12.151 -13.361 -7.879 1.00 93.06 180 ALA A N 1
ATOM 1298 C CA . ALA A 1 180 ? 13.458 -12.841 -7.504 1.00 93.06 180 ALA A CA 1
ATOM 1299 C C . ALA A 1 180 ? 14.007 -11.906 -8.588 1.00 93.06 180 ALA A C 1
ATOM 1301 O O . ALA A 1 180 ? 13.683 -12.062 -9.773 1.00 93.06 180 ALA A O 1
ATOM 1302 N N . PHE A 1 181 ? 14.884 -10.980 -8.199 1.00 92.44 181 PHE A N 1
ATOM 1303 C CA . PHE A 1 181 ? 15.729 -10.316 -9.181 1.00 92.44 181 PHE A CA 1
ATOM 1304 C C . PHE A 1 181 ? 16.623 -11.345 -9.883 1.00 92.44 181 PHE A C 1
ATOM 1306 O O . PHE A 1 181 ? 17.068 -12.324 -9.284 1.00 92.44 181 PHE A O 1
ATOM 1313 N N . LEU A 1 182 ? 16.842 -11.141 -11.179 1.00 87.44 182 LEU A N 1
ATOM 1314 C CA . LEU A 1 182 ? 17.707 -11.975 -11.991 1.00 87.44 182 LEU A CA 1
ATOM 1315 C C . LEU A 1 182 ? 19.149 -11.828 -11.507 1.00 87.44 182 LEU A C 1
ATOM 1317 O O . LEU A 1 182 ? 19.598 -10.735 -11.168 1.00 87.44 182 LEU A O 1
ATOM 1321 N N . ASP A 1 183 ? 19.861 -12.942 -11.518 1.00 73.56 183 ASP A N 1
ATOM 1322 C CA . ASP A 1 183 ? 21.278 -13.027 -11.193 1.00 73.56 183 ASP A CA 1
ATOM 1323 C C . ASP A 1 183 ? 22.110 -13.048 -12.486 1.00 73.56 183 ASP A C 1
ATOM 1325 O O . ASP A 1 183 ? 21.669 -13.549 -13.527 1.00 73.56 183 ASP A O 1
ATOM 1329 N N . THR A 1 184 ? 23.312 -12.478 -12.429 1.00 57.62 184 THR A N 1
ATOM 1330 C CA . THR A 1 184 ? 24.259 -12.470 -13.553 1.00 57.62 184 THR A CA 1
ATOM 1331 C C . THR A 1 184 ? 25.165 -13.694 -13.601 1.00 57.62 184 THR A C 1
ATOM 1333 O O . THR A 1 184 ? 25.808 -13.901 -14.633 1.00 57.62 184 THR A O 1
ATOM 1336 N N . ASP A 1 185 ? 25.205 -14.519 -12.549 1.00 48.41 185 ASP A N 1
ATOM 1337 C CA . ASP A 1 185 ? 26.160 -15.620 -12.445 1.00 48.41 185 ASP A CA 1
ATOM 1338 C C . ASP A 1 185 ? 25.530 -16.951 -12.006 1.00 48.41 185 ASP A C 1
ATOM 1340 O O . ASP A 1 185 ? 25.474 -17.309 -10.833 1.00 48.41 185 ASP A O 1
ATOM 1344 N N . SER A 1 186 ? 25.144 -17.773 -12.984 1.00 50.19 186 SER A N 1
ATOM 1345 C CA . SER A 1 186 ? 24.667 -19.132 -12.711 1.00 50.19 186 SER A CA 1
ATOM 1346 C C . SER A 1 186 ? 25.759 -20.120 -12.249 1.00 50.19 186 SER A C 1
ATOM 1348 O O . SER A 1 186 ? 25.432 -21.293 -12.067 1.00 50.19 186 SER A O 1
ATOM 1350 N N . ASP A 1 187 ? 27.033 -19.715 -12.109 1.00 48.31 187 ASP A N 1
ATOM 1351 C CA . ASP A 1 187 ? 28.188 -20.625 -11.985 1.00 48.31 187 ASP A CA 1
ATOM 1352 C C . ASP A 1 187 ? 29.098 -20.398 -10.747 1.00 48.31 187 ASP A C 1
ATOM 1354 O O . ASP A 1 187 ? 29.952 -21.243 -10.471 1.00 48.31 187 ASP A O 1
ATOM 1358 N N . THR A 1 188 ? 28.932 -19.340 -9.934 1.00 42.53 188 THR A N 1
ATOM 1359 C CA . THR A 1 188 ? 29.775 -19.127 -8.722 1.00 42.53 188 THR A CA 1
ATOM 1360 C C . THR A 1 188 ? 29.176 -19.564 -7.385 1.00 42.53 188 THR A C 1
ATOM 1362 O O . THR A 1 188 ? 29.850 -19.477 -6.357 1.00 42.53 188 THR A O 1
ATOM 1365 N N . GLY A 1 189 ? 27.956 -20.104 -7.341 1.00 40.62 189 GLY A N 1
ATOM 1366 C CA . GLY A 1 189 ? 27.369 -20.591 -6.080 1.00 40.62 189 GLY A CA 1
ATOM 1367 C C . GLY A 1 189 ? 27.123 -19.494 -5.031 1.00 40.62 189 GLY A C 1
ATOM 1368 O O . GLY A 1 189 ? 26.845 -19.810 -3.874 1.00 40.62 189 GLY A O 1
ATOM 1369 N N . GLY A 1 190 ? 27.202 -18.229 -5.443 1.00 44.62 190 GLY A N 1
ATOM 1370 C CA . GLY A 1 190 ? 26.751 -17.055 -4.716 1.00 44.62 190 GLY A CA 1
ATOM 1371 C C . GLY A 1 190 ? 26.122 -16.109 -5.725 1.00 44.62 190 GLY A C 1
ATOM 1372 O O . GLY A 1 190 ? 26.822 -15.271 -6.282 1.00 44.62 190 GLY A O 1
ATOM 1373 N N . ALA A 1 191 ? 24.828 -16.295 -5.982 1.00 46.41 191 ALA A N 1
ATOM 1374 C CA . ALA A 1 191 ? 24.050 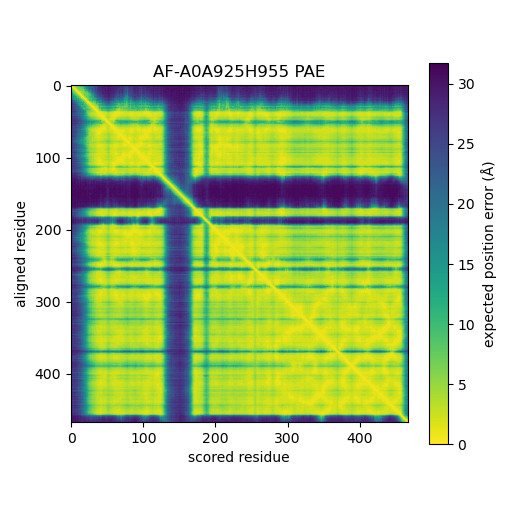-15.349 -6.767 1.00 46.41 191 ALA A CA 1
ATOM 1375 C C . ALA A 1 191 ? 24.226 -13.947 -6.171 1.00 46.41 191 ALA A C 1
ATOM 1377 O O . ALA A 1 191 ? 24.238 -13.811 -4.949 1.00 46.41 191 ALA A O 1
ATOM 1378 N N . GLN A 1 192 ? 24.453 -12.939 -7.008 1.00 57.25 192 GLN A N 1
ATOM 1379 C CA . GLN A 1 192 ? 24.275 -11.544 -6.612 1.00 57.25 192 GLN A CA 1
ATOM 1380 C C . GLN A 1 192 ? 23.183 -11.016 -7.538 1.00 57.25 192 GLN A C 1
ATOM 1382 O O . GLN A 1 192 ? 23.419 -10.769 -8.727 1.00 57.25 192 GLN A O 1
ATOM 1387 N N . GLY A 1 193 ? 21.961 -10.941 -7.018 1.00 60.91 193 GLY A N 1
ATOM 1388 C CA . GLY A 1 193 ? 20.816 -10.363 -7.691 1.00 60.91 193 GLY A CA 1
ATOM 1389 C C . GLY A 1 193 ? 21.185 -8.984 -8.219 1.00 60.91 193 GLY A C 1
ATOM 1390 O O . GLY A 1 193 ? 21.873 -8.202 -7.563 1.00 60.91 193 GLY A O 1
ATOM 1391 N N . LEU A 1 194 ? 20.763 -8.697 -9.446 1.00 80.75 194 LEU A N 1
ATOM 1392 C CA . LEU A 1 194 ? 21.069 -7.437 -10.105 1.00 80.75 194 LEU A CA 1
ATOM 1393 C C . LEU A 1 194 ? 20.538 -6.241 -9.299 1.00 80.75 194 LEU A C 1
ATOM 1395 O O . LEU A 1 194 ? 19.340 -5.969 -9.315 1.00 80.75 194 LEU A O 1
ATOM 1399 N N . ASP A 1 195 ? 21.449 -5.495 -8.681 1.00 86.50 195 ASP A N 1
ATOM 1400 C CA . ASP A 1 195 ? 21.187 -4.241 -7.962 1.00 86.50 195 ASP A CA 1
ATOM 1401 C C . ASP A 1 195 ? 20.484 -3.202 -8.855 1.00 86.50 195 ASP A C 1
ATOM 1403 O O . ASP A 1 195 ? 20.746 -3.133 -10.063 1.00 86.50 195 ASP A O 1
ATOM 1407 N N . ILE A 1 196 ? 19.596 -2.381 -8.300 1.00 91.44 196 ILE A N 1
ATOM 1408 C CA . ILE A 1 196 ? 19.068 -1.138 -8.881 1.00 91.44 196 ILE A CA 1
ATOM 1409 C C . ILE A 1 196 ? 19.816 0.028 -8.213 1.00 91.44 196 ILE A C 1
ATOM 1411 O O . ILE A 1 196 ? 19.408 0.516 -7.161 1.00 91.44 196 ILE A O 1
ATOM 1415 N N . PRO A 1 197 ? 20.873 0.565 -8.850 1.00 90.44 197 PRO A N 1
ATOM 1416 C CA . PRO A 1 197 ? 21.702 1.577 -8.211 1.00 90.44 197 PRO A CA 1
ATOM 1417 C C . PRO A 1 197 ? 20.920 2.817 -7.764 1.00 90.44 197 PRO A C 1
ATOM 1419 O O . PRO A 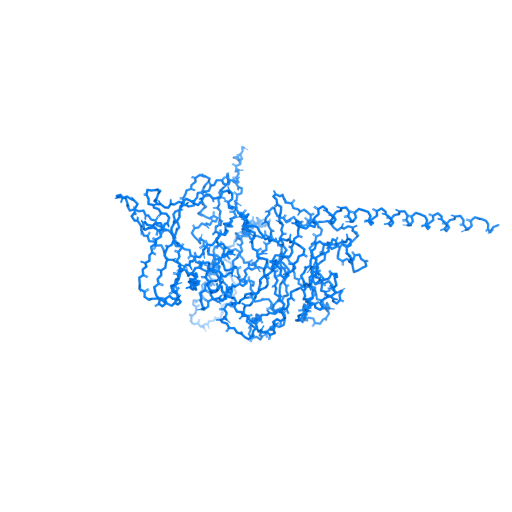1 197 ? 20.000 3.278 -8.446 1.00 90.44 197 PRO A O 1
ATOM 1422 N N . ASP A 1 198 ? 21.356 3.434 -6.664 1.00 88.62 198 ASP A N 1
ATOM 1423 C CA . ASP A 1 198 ? 20.741 4.660 -6.149 1.00 88.62 198 ASP A CA 1
ATOM 1424 C C . ASP A 1 198 ? 20.610 5.732 -7.247 1.00 88.62 198 ASP A C 1
ATOM 1426 O O . ASP A 1 198 ? 21.570 6.106 -7.928 1.00 88.62 198 ASP A O 1
ATOM 1430 N N . GLY A 1 199 ? 19.398 6.265 -7.404 1.00 90.12 199 GLY A N 1
ATOM 1431 C CA . GLY A 1 199 ? 19.102 7.286 -8.408 1.00 90.12 199 GLY A CA 1
ATOM 1432 C C . GLY A 1 199 ? 18.822 6.733 -9.807 1.00 90.12 199 GLY A C 1
ATOM 1433 O O . GLY A 1 199 ? 18.690 7.521 -10.751 1.00 90.12 199 GLY A O 1
ATOM 1434 N N . PHE A 1 200 ? 18.721 5.410 -9.971 1.00 94.50 200 PHE A N 1
ATOM 1435 C CA . PHE A 1 200 ? 18.300 4.804 -11.228 1.00 94.50 200 PHE A CA 1
ATOM 1436 C C . PHE A 1 200 ? 16.783 4.837 -11.394 1.00 94.50 200 PHE A C 1
ATOM 1438 O O . PHE A 1 200 ? 16.024 4.649 -10.450 1.00 94.50 200 PHE A O 1
ATOM 1445 N N . GLY A 1 201 ? 16.340 5.084 -12.628 1.00 97.25 201 GLY A N 1
ATOM 1446 C CA . GLY A 1 201 ? 14.952 4.854 -13.005 1.00 97.25 201 GLY A CA 1
ATOM 1447 C C . GLY A 1 201 ? 14.687 3.376 -13.291 1.00 97.25 201 GLY A C 1
ATOM 1448 O O . GLY A 1 201 ? 15.580 2.654 -13.743 1.00 97.25 201 GLY A O 1
ATOM 1449 N N . VAL A 1 202 ? 13.446 2.954 -13.081 1.00 98.12 202 VAL A N 1
ATOM 1450 C CA . VAL A 1 202 ? 12.910 1.621 -13.361 1.00 98.12 202 VAL A CA 1
ATOM 1451 C C . VAL A 1 202 ? 11.664 1.771 -14.225 1.00 98.12 202 VAL A C 1
ATOM 1453 O O . VAL A 1 202 ? 10.862 2.681 -14.030 1.00 98.12 202 VAL A O 1
ATOM 1456 N N . ALA A 1 203 ? 11.492 0.873 -15.188 1.00 98.38 203 ALA A N 1
ATOM 1457 C CA . ALA A 1 203 ? 10.310 0.825 -16.034 1.00 98.38 203 ALA A CA 1
ATOM 1458 C C . ALA A 1 203 ? 9.769 -0.600 -16.154 1.00 98.38 203 ALA A C 1
ATOM 1460 O O . ALA A 1 203 ? 10.529 -1.572 -16.211 1.00 98.38 203 ALA A O 1
ATOM 1461 N N . LEU A 1 204 ? 8.444 -0.695 -16.216 1.00 98.38 204 LEU A N 1
ATOM 1462 C CA . LEU A 1 204 ? 7.708 -1.912 -16.510 1.00 98.38 204 LEU A CA 1
ATOM 1463 C C . LEU A 1 204 ? 7.381 -1.949 -18.004 1.00 98.38 204 LEU A C 1
ATOM 1465 O O . LEU A 1 204 ? 6.787 -1.017 -18.547 1.00 98.38 204 LEU A O 1
ATOM 1469 N N . PHE A 1 205 ? 7.727 -3.048 -18.667 1.00 98.12 205 PHE A N 1
ATOM 1470 C CA . PHE A 1 205 ? 7.501 -3.244 -20.095 1.00 98.12 205 PHE A CA 1
ATOM 1471 C C . PHE A 1 205 ? 6.669 -4.487 -20.371 1.00 98.12 205 PHE A C 1
ATOM 1473 O O . PHE A 1 205 ? 6.855 -5.523 -19.739 1.00 98.12 205 PHE A O 1
ATOM 1480 N N . LEU A 1 206 ? 5.868 -4.442 -21.435 1.00 96.88 206 LEU A N 1
ATOM 1481 C CA . LEU A 1 206 ? 5.164 -5.592 -22.012 1.00 96.88 206 LEU A CA 1
ATOM 1482 C C . LEU A 1 206 ? 6.086 -6.673 -22.608 1.00 96.88 206 LEU A C 1
ATOM 1484 O O . LEU A 1 206 ? 5.608 -7.597 -23.265 1.00 96.88 206 LEU A O 1
ATOM 1488 N N . SER A 1 207 ? 7.398 -6.556 -22.433 1.00 95.81 207 SER A N 1
ATOM 1489 C CA . SER A 1 207 ? 8.390 -7.505 -22.920 1.00 95.81 207 SER A CA 1
ATOM 1490 C C . SER A 1 207 ? 9.594 -7.557 -21.980 1.00 95.81 207 SER A C 1
ATOM 1492 O O . SER A 1 207 ? 10.075 -6.532 -21.490 1.00 95.81 207 SER A O 1
ATOM 1494 N N . ALA A 1 208 ? 10.116 -8.762 -21.776 1.00 96.00 208 ALA A N 1
ATOM 1495 C CA . ALA A 1 208 ? 11.401 -9.000 -21.129 1.00 96.00 208 ALA A CA 1
ATOM 1496 C C . ALA A 1 208 ? 12.581 -9.008 -22.123 1.00 96.00 208 ALA A C 1
ATOM 1498 O O . ALA A 1 208 ? 13.717 -9.255 -21.731 1.00 96.00 208 ALA A O 1
ATOM 1499 N N . SER A 1 209 ? 12.341 -8.772 -23.416 1.00 95.00 209 SER A N 1
ATOM 1500 C CA . SER A 1 209 ? 13.392 -8.664 -24.429 1.00 95.00 209 SER A CA 1
ATOM 1501 C C . SER A 1 209 ? 13.914 -7.225 -24.517 1.00 95.00 209 SER A C 1
ATOM 1503 O O . SER A 1 209 ? 13.146 -6.343 -24.908 1.00 95.00 209 SER A O 1
ATOM 1505 N N . PRO A 1 210 ? 15.213 -6.964 -24.268 1.00 90.25 210 PRO A N 1
ATOM 1506 C CA . PRO A 1 210 ? 15.770 -5.609 -24.327 1.00 90.25 210 PRO A CA 1
ATOM 1507 C C . PRO A 1 210 ? 15.552 -4.900 -25.672 1.00 90.25 210 PRO A C 1
ATOM 1509 O O . PRO A 1 210 ? 15.430 -3.680 -25.721 1.00 90.25 210 PRO A O 1
ATOM 1512 N N . THR A 1 211 ? 15.445 -5.642 -26.781 1.00 91.88 211 THR A N 1
ATOM 1513 C CA . THR A 1 211 ? 15.196 -5.053 -28.109 1.00 91.88 211 THR A CA 1
ATOM 1514 C C . THR A 1 211 ? 13.791 -4.475 -28.260 1.00 91.88 211 THR A C 1
ATOM 1516 O O . THR A 1 211 ? 13.580 -3.598 -29.092 1.00 91.88 211 THR A O 1
ATOM 1519 N N . ASN A 1 212 ? 12.839 -4.955 -27.458 1.00 93.69 212 ASN A N 1
ATOM 1520 C CA . ASN A 1 212 ? 11.442 -4.534 -27.484 1.00 93.69 212 ASN A CA 1
ATOM 1521 C C . ASN A 1 212 ? 11.069 -3.691 -26.260 1.00 93.69 212 ASN A C 1
ATOM 1523 O O . ASN A 1 212 ? 9.885 -3.484 -26.017 1.00 93.69 212 ASN A O 1
ATOM 1527 N N . GLN A 1 213 ? 12.043 -3.178 -25.505 1.00 95.25 213 GLN A N 1
ATOM 1528 C CA . GLN A 1 213 ? 11.819 -2.248 -24.398 1.00 95.25 213 GLN A CA 1
ATOM 1529 C C . GLN A 1 213 ? 11.975 -0.813 -24.888 1.00 95.25 213 GLN A C 1
ATOM 1531 O O . GLN A 1 213 ? 13.069 -0.265 -24.998 1.00 95.25 213 GLN A O 1
ATOM 1536 N N . ASN A 1 214 ? 10.849 -0.212 -25.253 1.00 95.25 214 ASN A N 1
ATOM 1537 C CA . ASN A 1 214 ? 10.780 1.132 -25.802 1.00 95.25 214 ASN A CA 1
ATOM 1538 C C . ASN A 1 214 ? 9.486 1.815 -25.340 1.00 95.25 214 ASN A C 1
ATOM 1540 O O . ASN A 1 214 ? 8.665 1.222 -24.644 1.00 95.25 214 ASN A O 1
ATOM 1544 N N . ALA A 1 215 ? 9.289 3.080 -25.712 1.00 93.12 215 ALA A N 1
ATOM 1545 C CA . ALA A 1 215 ? 8.124 3.844 -25.261 1.00 93.12 215 ALA A CA 1
ATOM 1546 C C . ALA A 1 215 ? 6.779 3.221 -25.689 1.00 93.12 215 ALA A C 1
ATOM 1548 O O . ALA A 1 215 ? 5.779 3.418 -25.012 1.00 93.12 215 ALA A O 1
ATOM 1549 N N . GLY A 1 216 ? 6.745 2.459 -26.789 1.00 92.62 216 GLY A N 1
ATOM 1550 C CA . GLY A 1 216 ? 5.541 1.784 -27.275 1.00 92.62 216 GLY A CA 1
ATOM 1551 C C . GLY A 1 216 ? 5.168 0.522 -26.497 1.00 92.62 216 GLY A C 1
ATOM 1552 O O . GLY A 1 216 ? 4.038 0.062 -26.629 1.00 92.62 216 GLY A O 1
ATOM 1553 N N . THR A 1 217 ? 6.080 -0.030 -25.694 1.00 95.25 217 THR A N 1
ATOM 1554 C CA . THR A 1 217 ? 5.875 -1.234 -24.867 1.00 95.25 217 THR A CA 1
ATOM 1555 C C . THR A 1 217 ? 5.977 -0.959 -23.371 1.00 95.25 217 THR A C 1
ATOM 1557 O O . THR A 1 217 ? 5.770 -1.872 -22.574 1.00 95.25 217 THR A O 1
ATOM 1560 N N . ARG A 1 218 ? 6.302 0.275 -22.976 1.00 96.81 218 ARG A N 1
ATOM 1561 C CA . ARG A 1 218 ? 6.363 0.697 -21.578 1.00 96.81 218 ARG A CA 1
ATOM 1562 C C . ARG A 1 218 ? 4.956 0.875 -21.015 1.00 96.81 218 ARG A C 1
ATOM 1564 O O . ARG A 1 218 ? 4.185 1.663 -21.552 1.00 96.81 218 ARG A O 1
ATOM 1571 N N . LEU A 1 219 ? 4.659 0.175 -19.926 1.00 96.62 219 LEU A N 1
ATOM 1572 C CA . LEU A 1 219 ? 3.410 0.306 -19.178 1.00 96.62 219 LEU A CA 1
ATOM 1573 C C . LEU A 1 219 ? 3.458 1.447 -18.165 1.00 96.62 219 LEU A C 1
ATOM 1575 O O . LEU A 1 219 ? 2.506 2.212 -18.091 1.00 96.62 219 LEU A O 1
ATOM 1579 N N . ASP A 1 220 ? 4.559 1.536 -17.423 1.00 98.19 220 ASP A N 1
ATOM 1580 C CA . ASP A 1 220 ? 4.769 2.501 -16.343 1.00 98.19 220 ASP A CA 1
ATOM 1581 C C . ASP A 1 220 ? 6.283 2.681 -16.117 1.00 98.19 220 ASP A C 1
ATOM 1583 O O . ASP A 1 220 ? 7.086 1.810 -16.482 1.00 98.19 220 ASP A O 1
ATOM 1587 N N . ALA A 1 221 ? 6.693 3.804 -15.536 1.00 98.12 221 ALA A N 1
ATOM 1588 C CA . ALA A 1 221 ? 8.032 4.002 -15.017 1.00 98.12 221 ALA A CA 1
ATOM 1589 C C . ALA A 1 221 ? 8.079 4.897 -13.779 1.00 98.12 221 ALA A C 1
ATOM 1591 O O . ALA A 1 221 ? 7.400 5.912 -13.679 1.00 98.12 221 ALA A O 1
ATOM 1592 N N . PHE A 1 222 ? 9.037 4.607 -12.906 1.00 98.31 222 PHE A N 1
ATOM 1593 C CA . PHE A 1 222 ? 9.473 5.523 -11.865 1.00 98.31 222 PHE A CA 1
ATOM 1594 C C . PHE A 1 222 ? 10.943 5.869 -12.067 1.00 98.31 222 PHE A C 1
ATOM 1596 O O . PHE A 1 222 ? 11.783 4.981 -12.170 1.00 98.31 222 PHE A O 1
ATOM 1603 N N . GLY A 1 223 ? 11.279 7.155 -12.048 1.00 97.94 223 GLY A N 1
ATOM 1604 C CA . GLY A 1 223 ? 12.675 7.574 -12.018 1.00 97.94 223 GLY A CA 1
ATOM 1605 C C . GLY A 1 223 ? 12.860 8.998 -11.540 1.00 97.94 223 GLY A C 1
ATOM 1606 O O . GLY A 1 223 ? 11.904 9.711 -11.234 1.00 97.94 223 GLY A O 1
ATOM 1607 N N . PHE A 1 224 ? 14.114 9.425 -11.487 1.00 97.31 224 PHE A N 1
ATOM 1608 C CA . PHE A 1 224 ? 14.510 10.719 -10.943 1.00 97.31 224 PHE A CA 1
ATOM 1609 C C . PHE A 1 224 ? 14.631 11.780 -12.034 1.00 97.31 224 PHE A C 1
ATOM 1611 O O . PHE A 1 224 ? 14.586 11.476 -13.226 1.00 97.31 224 PHE A O 1
ATOM 1618 N N . THR A 1 225 ? 14.831 13.041 -11.645 1.00 97.19 225 THR A N 1
ATOM 1619 C CA . THR A 1 225 ? 14.985 14.169 -12.586 1.00 97.19 225 THR A CA 1
ATOM 1620 C C . THR A 1 225 ? 15.986 13.894 -13.715 1.00 97.19 225 THR A C 1
ATOM 1622 O O . THR A 1 225 ? 15.746 14.277 -14.861 1.00 97.19 225 THR A O 1
ATOM 1625 N N . ASN A 1 226 ? 17.081 13.195 -13.400 1.00 95.25 226 ASN A N 1
ATOM 1626 C CA . ASN A 1 226 ? 18.157 12.874 -14.340 1.00 95.25 226 ASN A CA 1
ATOM 1627 C C . ASN A 1 226 ? 17.997 11.513 -15.037 1.00 95.25 226 ASN A C 1
ATOM 1629 O O . ASN A 1 226 ? 18.820 11.180 -15.889 1.00 95.25 226 ASN A O 1
ATOM 1633 N N . SER A 1 227 ? 16.974 10.724 -14.697 1.00 97.31 227 SER A N 1
ATOM 1634 C CA . SER A 1 227 ? 16.729 9.445 -15.364 1.00 97.31 227 SER A CA 1
ATOM 1635 C C . SER A 1 227 ? 16.336 9.674 -16.833 1.00 97.31 227 SER A C 1
ATOM 1637 O O . SER A 1 227 ? 15.723 10.695 -17.169 1.00 97.31 227 SER A O 1
ATOM 1639 N N . PRO A 1 228 ? 16.667 8.751 -17.753 1.00 97.62 228 PRO A N 1
ATOM 1640 C CA . PRO A 1 228 ? 16.221 8.851 -19.136 1.00 97.62 228 PRO A CA 1
ATOM 1641 C C . PRO A 1 228 ? 14.692 8.862 -19.225 1.00 97.62 228 PRO A C 1
ATOM 1643 O O . PRO A 1 228 ? 14.017 8.228 -18.419 1.00 97.62 228 PRO A O 1
ATOM 1646 N N . ALA A 1 229 ? 14.140 9.520 -20.249 1.00 97.19 229 ALA A N 1
ATOM 1647 C CA . ALA A 1 229 ? 12.688 9.641 -20.428 1.00 97.19 229 ALA A CA 1
ATOM 1648 C C . ALA A 1 229 ? 11.957 8.289 -20.473 1.00 97.19 229 ALA A C 1
ATOM 1650 O O . ALA A 1 229 ? 10.793 8.225 -20.104 1.00 97.19 229 ALA A O 1
ATOM 1651 N N . LEU A 1 230 ? 12.636 7.216 -20.895 1.00 97.56 230 LEU A N 1
ATOM 1652 C CA . LEU A 1 230 ? 12.075 5.867 -20.909 1.00 97.56 230 LEU A CA 1
ATOM 1653 C C . LEU A 1 230 ? 11.861 5.290 -19.498 1.00 97.56 230 LEU A C 1
ATOM 1655 O O . LEU A 1 230 ? 10.934 4.514 -19.310 1.00 97.56 230 LEU A O 1
ATOM 1659 N N . TYR A 1 231 ? 12.647 5.717 -18.512 1.00 98.19 231 TYR A N 1
ATOM 1660 C CA . TYR A 1 231 ? 12.653 5.196 -17.140 1.00 98.19 231 TYR A CA 1
ATOM 1661 C C . TYR A 1 231 ? 12.155 6.224 -16.119 1.00 98.19 231 TYR A C 1
ATOM 1663 O O . TYR A 1 231 ? 12.537 6.177 -14.957 1.00 98.19 231 TYR A O 1
ATOM 1671 N N . LYS A 1 232 ? 11.341 7.188 -16.557 1.00 97.81 232 LYS A N 1
ATOM 1672 C CA . LYS A 1 232 ? 10.613 8.113 -15.686 1.00 97.81 232 LYS A CA 1
ATOM 1673 C C . LYS A 1 232 ? 9.338 8.606 -16.353 1.00 97.81 232 LYS A C 1
ATOM 1675 O O . LYS A 1 232 ? 9.205 8.562 -17.581 1.00 97.81 232 LYS A O 1
ATOM 1680 N N . GLU A 1 233 ? 8.460 9.170 -15.544 1.00 97.06 233 GLU A N 1
ATOM 1681 C CA . GLU A 1 233 ? 7.272 9.889 -15.989 1.00 97.06 233 GLU A CA 1
ATOM 1682 C C . GLU A 1 233 ? 7.347 11.356 -15.571 1.00 97.06 233 GLU A C 1
ATOM 1684 O O . GLU A 1 233 ? 7.899 11.720 -14.524 1.00 97.06 233 GLU A O 1
ATOM 1689 N N . GLY A 1 234 ? 6.830 12.228 -16.434 1.00 96.69 234 GLY A N 1
ATOM 1690 C CA . GLY A 1 234 ? 6.947 13.671 -16.276 1.00 96.69 234 GLY A CA 1
ATOM 1691 C C . GLY A 1 234 ? 8.394 14.136 -16.057 1.00 96.69 234 GLY A C 1
ATOM 1692 O O . GLY A 1 234 ? 9.344 13.744 -16.752 1.00 96.69 234 GLY A O 1
ATOM 1693 N N . SER A 1 235 ? 8.580 15.012 -15.068 1.00 95.88 235 SER A N 1
ATOM 1694 C CA . SER A 1 235 ? 9.908 15.513 -14.713 1.00 95.88 235 SER A CA 1
ATOM 1695 C C . SER A 1 235 ? 10.794 14.456 -14.057 1.00 95.88 235 SER A C 1
ATOM 1697 O O . SER A 1 235 ? 12.009 14.609 -14.131 1.00 95.88 235 SER A O 1
ATOM 1699 N N . GLY A 1 236 ? 10.230 13.374 -13.513 1.00 97.38 236 GLY A N 1
ATOM 1700 C CA . GLY A 1 236 ? 10.899 12.483 -12.565 1.00 97.38 236 GLY A CA 1
ATOM 1701 C C . GLY A 1 236 ? 10.859 13.025 -11.133 1.00 97.38 236 GLY A C 1
ATOM 1702 O O . GLY A 1 236 ? 10.570 14.205 -10.905 1.00 97.38 236 GLY A O 1
ATOM 1703 N N . PHE A 1 237 ? 11.137 12.151 -10.169 1.00 97.00 237 PHE A N 1
ATOM 1704 C CA . PHE A 1 237 ? 11.203 12.460 -8.745 1.00 97.00 237 PHE A CA 1
ATOM 1705 C C . PHE A 1 237 ? 12.495 13.220 -8.399 1.00 97.00 237 PHE A C 1
ATOM 1707 O O . PHE A 1 237 ? 13.576 12.918 -8.905 1.00 97.00 237 PHE A O 1
ATOM 1714 N N . ALA A 1 238 ? 12.405 14.239 -7.545 1.00 94.00 238 ALA A N 1
ATOM 1715 C CA . ALA A 1 238 ? 13.517 15.174 -7.350 1.00 94.00 238 ALA A CA 1
ATOM 1716 C C . ALA A 1 238 ? 14.601 14.678 -6.379 1.00 94.00 238 ALA A C 1
ATOM 1718 O O . ALA A 1 238 ? 15.754 15.094 -6.485 1.00 94.00 238 ALA A O 1
ATOM 1719 N N . VAL A 1 239 ? 14.235 13.832 -5.414 1.00 88.38 239 VAL A N 1
ATOM 1720 C CA . VAL A 1 239 ? 15.111 13.438 -4.302 1.00 88.38 239 VAL A CA 1
ATOM 1721 C C . VAL A 1 239 ? 15.673 12.049 -4.550 1.00 88.38 239 VAL A C 1
ATOM 1723 O O . VAL A 1 239 ? 14.901 11.105 -4.630 1.00 88.38 239 VAL A O 1
ATOM 1726 N N . VAL A 1 240 ? 17.000 11.923 -4.587 1.00 89.81 240 VAL A N 1
ATOM 1727 C CA . VAL A 1 240 ? 17.703 10.633 -4.532 1.00 89.81 240 VAL A CA 1
ATOM 1728 C C . VAL A 1 240 ? 18.194 10.427 -3.094 1.00 89.81 240 VAL A C 1
ATOM 1730 O O . VAL A 1 240 ? 19.165 11.075 -2.696 1.00 89.81 240 VAL A O 1
ATOM 1733 N N . PRO A 1 241 ? 17.518 9.609 -2.273 1.00 85.19 241 PRO A N 1
ATOM 1734 C CA . PRO A 1 241 ? 17.989 9.289 -0.935 1.00 85.19 241 PRO A CA 1
ATOM 1735 C C . PRO A 1 241 ? 19.188 8.340 -1.022 1.00 85.19 241 PRO A C 1
ATOM 1737 O O . PRO A 1 241 ? 19.190 7.400 -1.806 1.00 85.19 241 PRO A O 1
ATOM 1740 N N . SER A 1 242 ? 20.196 8.577 -0.188 1.00 78.62 242 SER A N 1
ATOM 1741 C CA . SER A 1 242 ? 21.370 7.707 -0.038 1.00 78.62 242 SER A CA 1
ATOM 1742 C C . SER A 1 242 ? 21.535 7.309 1.432 1.00 78.62 242 SER A C 1
ATOM 1744 O O . SER A 1 242 ? 22.584 7.521 2.044 1.00 78.62 242 SER A O 1
ATOM 1746 N N . VAL A 1 243 ? 20.444 6.839 2.040 1.00 85.38 243 VAL A N 1
ATOM 1747 C CA . VAL A 1 243 ? 20.371 6.419 3.446 1.00 85.38 243 VAL A CA 1
ATOM 1748 C C . VAL A 1 243 ? 19.979 4.947 3.517 1.00 85.38 243 VAL A C 1
ATOM 1750 O O . VAL A 1 243 ? 19.275 4.451 2.647 1.00 85.38 243 VAL A O 1
ATOM 1753 N N . THR A 1 244 ? 20.408 4.246 4.564 1.00 85.50 244 THR A N 1
ATOM 1754 C CA . THR A 1 244 ? 20.052 2.834 4.809 1.00 85.50 244 THR A CA 1
ATOM 1755 C C . THR A 1 244 ? 18.836 2.704 5.727 1.00 85.50 244 THR A C 1
ATOM 1757 O O . THR A 1 244 ? 18.675 1.699 6.412 1.00 85.50 244 THR A O 1
ATOM 1760 N N . SER A 1 245 ? 18.024 3.756 5.818 1.00 89.44 245 SER A N 1
ATOM 1761 C CA . SER A 1 245 ? 16.783 3.791 6.587 1.00 89.44 245 SER A CA 1
ATOM 1762 C C . SER A 1 245 ? 15.773 2.778 6.048 1.00 89.44 245 SER A C 1
ATOM 1764 O O . SER A 1 245 ? 15.823 2.391 4.880 1.00 89.44 245 SER A O 1
ATOM 1766 N N . GLN A 1 246 ? 14.795 2.390 6.868 1.00 93.94 246 GLN A N 1
ATOM 1767 C CA . GLN A 1 246 ? 13.638 1.635 6.383 1.00 93.94 246 GLN A CA 1
ATOM 1768 C C . GLN A 1 246 ? 12.714 2.578 5.597 1.00 93.94 246 GLN A C 1
ATOM 1770 O O . GLN A 1 246 ? 11.726 3.084 6.125 1.00 93.94 246 GLN A O 1
ATOM 1775 N N . MET A 1 247 ? 13.072 2.838 4.338 1.00 94.38 247 MET A N 1
ATOM 1776 C CA . MET A 1 247 ? 12.408 3.796 3.451 1.00 94.38 247 MET A CA 1
ATOM 1777 C C . MET A 1 247 ? 11.588 3.136 2.343 1.00 94.38 247 MET A C 1
ATOM 1779 O O . MET A 1 247 ? 11.746 1.949 2.070 1.00 94.38 247 MET A O 1
ATOM 1783 N N . THR A 1 248 ? 10.718 3.900 1.694 1.00 95.75 248 THR A N 1
ATOM 1784 C CA . THR A 1 248 ? 9.963 3.452 0.522 1.00 95.75 248 THR A CA 1
ATOM 1785 C C . THR A 1 248 ? 9.550 4.631 -0.354 1.00 95.75 248 THR A C 1
ATOM 1787 O O . THR A 1 248 ? 9.252 5.716 0.160 1.00 95.75 248 THR A O 1
ATOM 1790 N N . PHE A 1 249 ? 9.533 4.414 -1.668 1.00 97.62 249 PHE A N 1
ATOM 1791 C CA . PHE A 1 249 ? 8.785 5.236 -2.608 1.00 97.62 249 PHE A CA 1
ATOM 1792 C C . PHE A 1 249 ? 7.464 4.541 -2.893 1.00 97.62 249 PHE A C 1
ATOM 1794 O O . PHE A 1 249 ? 7.460 3.422 -3.387 1.00 97.62 249 PHE A O 1
ATOM 1801 N N . PHE A 1 250 ? 6.348 5.207 -2.643 1.00 97.38 250 PHE A N 1
ATOM 1802 C CA . PHE A 1 250 ? 5.027 4.638 -2.896 1.00 97.38 250 PHE A CA 1
ATOM 1803 C C . PHE A 1 250 ? 4.137 5.666 -3.582 1.00 97.38 250 PHE A C 1
ATOM 1805 O O . PHE A 1 250 ? 4.260 6.875 -3.347 1.00 97.38 250 PHE A O 1
ATOM 1812 N N . ARG A 1 251 ? 3.226 5.194 -4.432 1.00 96.06 251 ARG A N 1
ATOM 1813 C CA . ARG A 1 251 ? 2.216 6.049 -5.048 1.00 96.06 251 ARG A CA 1
ATOM 1814 C C . ARG A 1 251 ? 1.277 6.587 -3.969 1.00 96.06 251 ARG A C 1
ATOM 1816 O O . ARG A 1 251 ? 0.712 5.860 -3.158 1.00 96.06 251 ARG A O 1
ATOM 1823 N N . SER A 1 252 ? 1.094 7.898 -3.967 1.00 92.69 252 SER A N 1
ATOM 1824 C CA . SER A 1 252 ? 0.053 8.576 -3.215 1.00 92.69 252 SER A CA 1
ATOM 1825 C C . SER A 1 252 ? -1.320 8.140 -3.718 1.00 92.69 252 SER A C 1
ATOM 1827 O O . SER A 1 252 ? -1.529 7.894 -4.907 1.00 92.69 252 SER A O 1
ATOM 1829 N N . TYR A 1 253 ? -2.284 8.093 -2.807 1.00 88.19 253 TYR A N 1
ATOM 1830 C CA . TYR A 1 253 ? -3.629 7.630 -3.115 1.00 88.19 253 TYR A CA 1
ATOM 1831 C C . TYR A 1 253 ? -4.527 8.802 -3.522 1.00 88.19 253 TYR A C 1
ATOM 1833 O O . TYR A 1 253 ? -4.478 9.902 -2.953 1.00 88.19 253 TYR A O 1
ATOM 1841 N N . GLY A 1 254 ? -5.333 8.580 -4.556 1.00 70.56 254 GLY A N 1
ATOM 1842 C CA . GLY A 1 254 ? -6.343 9.504 -5.047 1.00 70.56 254 GLY A CA 1
ATOM 1843 C C . GLY A 1 254 ? -7.451 9.676 -4.022 1.00 70.56 254 GLY A C 1
ATOM 1844 O O . GLY A 1 254 ? -8.042 8.705 -3.567 1.00 70.56 254 GLY A O 1
ATOM 1845 N N . THR A 1 255 ? -7.785 10.914 -3.673 1.00 69.81 255 THR A N 1
ATOM 1846 C CA . THR A 1 255 ? -9.053 11.207 -3.003 1.00 69.81 255 THR A CA 1
ATOM 1847 C C . THR A 1 255 ? -10.079 11.609 -4.070 1.00 69.81 255 THR A C 1
ATOM 1849 O O . THR A 1 255 ? -9.748 12.418 -4.938 1.00 69.81 255 THR A O 1
ATOM 1852 N N . PRO A 1 256 ? -11.313 11.066 -4.059 1.00 61.50 256 PRO A N 1
ATOM 1853 C CA . PRO A 1 256 ? -11.915 10.196 -3.042 1.00 61.50 256 PRO A CA 1
ATOM 1854 C C . PRO A 1 256 ? -11.778 8.684 -3.313 1.00 61.50 256 PRO A C 1
ATOM 1856 O O . PRO A 1 256 ? -12.356 7.904 -2.567 1.00 61.50 256 PRO A O 1
ATOM 1859 N N . THR A 1 257 ? -11.090 8.261 -4.378 1.00 70.62 257 THR A N 1
ATOM 1860 C CA . THR A 1 257 ? -11.124 6.864 -4.846 1.00 70.62 257 THR A CA 1
ATOM 18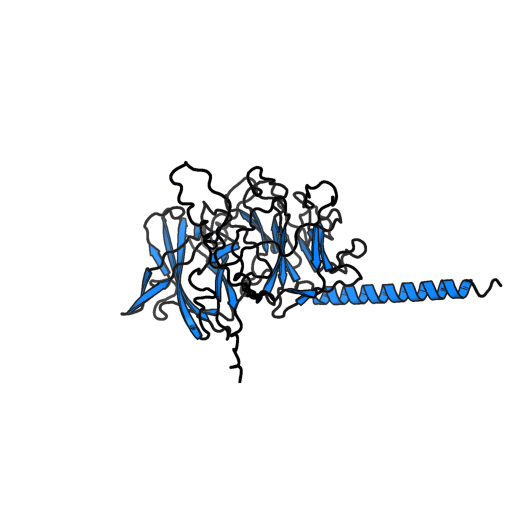61 C C . THR A 1 257 ? -10.397 5.874 -3.936 1.00 70.62 257 THR A C 1
ATOM 1863 O O . THR A 1 257 ? -10.754 4.705 -3.953 1.00 70.62 257 THR A O 1
ATOM 1866 N N . GLY A 1 258 ? -9.403 6.294 -3.148 1.00 82.38 258 GLY A N 1
ATOM 1867 C CA . GLY A 1 258 ? -8.560 5.374 -2.368 1.00 82.38 258 GLY A CA 1
ATOM 1868 C C . GLY A 1 258 ? -7.718 4.450 -3.254 1.00 82.38 258 GLY A C 1
ATOM 1869 O O . GLY A 1 258 ? -7.372 3.350 -2.864 1.00 82.38 258 GLY A O 1
ATOM 1870 N N . LEU A 1 259 ? -7.440 4.853 -4.496 1.00 91.19 259 LEU A N 1
ATOM 1871 C CA . LEU A 1 259 ? -6.617 4.076 -5.425 1.00 91.19 259 LEU A CA 1
ATOM 1872 C C . LEU A 1 259 ? -5.288 4.794 -5.665 1.00 91.19 259 LEU A C 1
ATOM 1874 O O . LEU A 1 259 ? -5.285 6.032 -5.670 1.00 91.19 259 LEU A O 1
ATOM 1878 N N . PRO A 1 260 ? -4.180 4.072 -5.901 1.00 93.38 260 PRO A N 1
ATOM 1879 C CA . PRO A 1 260 ? -2.918 4.692 -6.281 1.00 93.38 260 PRO A CA 1
ATOM 1880 C C . PRO A 1 260 ? -3.092 5.611 -7.498 1.00 93.38 260 PRO A C 1
ATOM 1882 O O . PRO A 1 260 ? -3.766 5.257 -8.473 1.00 93.38 260 PRO A O 1
ATOM 1885 N N . LYS A 1 261 ? -2.519 6.817 -7.427 1.00 92.25 261 LYS A N 1
ATOM 1886 C CA . LYS A 1 261 ? -2.573 7.787 -8.525 1.00 92.25 261 LYS A CA 1
ATOM 1887 C C . LYS A 1 261 ? -1.572 7.439 -9.605 1.00 92.25 261 LYS A C 1
ATOM 1889 O O . LYS A 1 261 ? -0.408 7.174 -9.312 1.00 92.25 261 LYS A O 1
ATOM 1894 N N . ASP A 1 262 ? -2.023 7.562 -10.841 1.00 92.25 262 ASP A N 1
ATOM 1895 C CA . ASP A 1 262 ? -1.159 7.548 -12.002 1.00 92.25 262 ASP A CA 1
ATOM 1896 C C . ASP A 1 262 ? -1.567 8.664 -12.962 1.00 92.25 262 ASP A C 1
ATOM 1898 O O . ASP A 1 262 ? -2.599 8.590 -13.630 1.00 92.25 262 ASP A O 1
ATOM 1902 N N . THR A 1 263 ? -0.826 9.769 -12.917 1.00 93.25 263 THR A N 1
ATOM 1903 C CA . THR A 1 263 ? -1.059 10.970 -13.728 1.00 93.25 263 THR A CA 1
ATOM 1904 C C . THR A 1 263 ? 0.079 11.212 -14.717 1.00 93.25 263 THR A C 1
ATOM 1906 O O . THR A 1 263 ? 0.248 12.338 -15.196 1.00 93.25 263 THR A O 1
ATOM 1909 N N . ASP A 1 264 ? 0.862 10.164 -15.008 1.00 93.69 264 ASP A N 1
ATOM 1910 C CA . ASP A 1 264 ? 2.102 10.216 -15.784 1.00 93.69 264 ASP A CA 1
ATOM 1911 C C . ASP A 1 264 ? 3.098 11.256 -15.222 1.00 93.69 264 ASP A C 1
ATOM 1913 O O . ASP A 1 264 ? 3.826 11.932 -15.966 1.00 93.69 264 ASP A O 1
ATOM 1917 N N . ASN A 1 265 ? 3.132 11.442 -13.895 1.00 95.75 265 ASN A N 1
ATOM 1918 C CA . ASN A 1 265 ? 3.991 12.427 -13.246 1.00 95.75 265 ASN A CA 1
ATOM 1919 C C . ASN A 1 265 ? 4.530 11.922 -11.904 1.00 95.75 265 ASN A C 1
ATOM 1921 O O . ASN A 1 265 ? 3.958 12.190 -10.844 1.00 95.75 265 ASN A O 1
ATOM 1925 N N . ASN A 1 266 ? 5.714 11.297 -11.929 1.00 96.88 266 ASN A N 1
ATOM 1926 C CA . ASN A 1 266 ? 6.325 10.719 -10.728 1.00 96.88 266 ASN A CA 1
ATOM 1927 C C . ASN A 1 266 ? 6.436 11.710 -9.553 1.00 96.88 266 ASN A C 1
ATOM 1929 O O . ASN A 1 266 ? 6.264 11.308 -8.407 1.00 96.88 266 ASN A O 1
ATOM 1933 N N . ALA A 1 267 ? 6.693 13.001 -9.806 1.00 96.00 267 ALA A N 1
ATOM 1934 C CA . ALA A 1 267 ? 6.827 14.008 -8.747 1.00 96.00 267 ALA A CA 1
ATO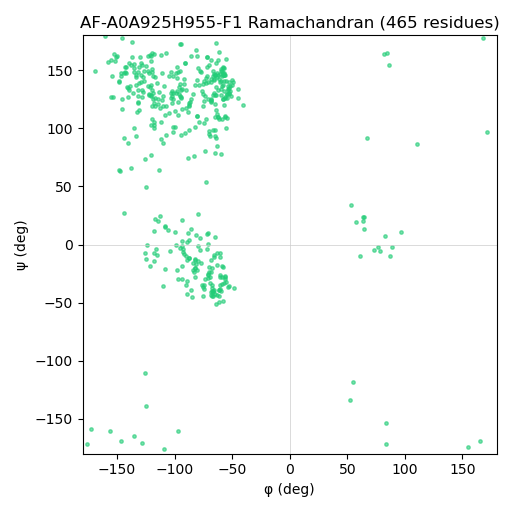M 1935 C C . ALA A 1 267 ? 5.501 14.352 -8.045 1.00 96.00 267 ALA A C 1
ATOM 1937 O O . ALA A 1 267 ? 5.518 14.811 -6.904 1.00 96.00 267 ALA A O 1
ATOM 1938 N N . ALA A 1 268 ? 4.367 14.176 -8.728 1.00 94.12 268 ALA A N 1
ATOM 1939 C CA . ALA A 1 268 ? 3.034 14.392 -8.166 1.00 94.12 268 ALA A CA 1
ATOM 1940 C C . ALA A 1 268 ? 2.430 13.101 -7.596 1.00 94.12 268 ALA A C 1
ATOM 1942 O O . ALA A 1 268 ? 1.633 13.154 -6.654 1.00 94.12 268 ALA A O 1
ATOM 1943 N N . ASP A 1 269 ? 2.807 11.963 -8.177 1.00 95.25 269 ASP A N 1
ATOM 1944 C CA . ASP A 1 269 ? 2.197 10.678 -7.880 1.00 95.25 269 ASP A CA 1
ATOM 1945 C C . ASP A 1 269 ? 2.891 9.955 -6.734 1.00 95.25 269 ASP A C 1
ATOM 1947 O O . ASP A 1 269 ? 2.183 9.352 -5.940 1.00 95.25 269 ASP A O 1
ATOM 1951 N N . PHE A 1 270 ? 4.213 10.058 -6.571 1.00 97.00 270 PHE A N 1
ATOM 1952 C CA . PHE A 1 270 ? 4.948 9.343 -5.523 1.00 97.00 270 PHE A CA 1
ATOM 1953 C C . PHE A 1 270 ? 5.238 10.194 -4.285 1.00 97.00 270 PHE A C 1
ATOM 1955 O O . PHE A 1 270 ? 5.383 11.416 -4.339 1.00 97.00 270 PHE A O 1
ATOM 1962 N N . LEU A 1 271 ? 5.374 9.515 -3.151 1.00 96.00 271 LEU A N 1
ATOM 1963 C CA . LEU A 1 271 ? 5.895 10.046 -1.898 1.00 96.00 271 LEU A CA 1
ATOM 1964 C C . LEU A 1 271 ? 7.089 9.197 -1.453 1.00 96.00 271 LEU A C 1
ATOM 1966 O O . LEU A 1 271 ? 7.129 7.997 -1.707 1.00 96.00 271 LEU A O 1
ATOM 1970 N N . LEU A 1 272 ? 8.039 9.826 -0.761 1.00 96.69 272 LEU A N 1
ATOM 1971 C CA . LEU A 1 272 ? 9.175 9.163 -0.119 1.00 96.69 272 LEU A CA 1
ATOM 1972 C C . LEU A 1 272 ? 8.989 9.241 1.397 1.00 96.69 272 LEU A C 1
ATOM 1974 O O . LEU A 1 272 ? 8.942 10.345 1.943 1.00 96.69 272 LEU A O 1
ATOM 1978 N N . ALA A 1 273 ? 8.890 8.092 2.062 1.00 96.56 273 ALA A N 1
ATOM 1979 C CA . ALA A 1 273 ? 8.728 7.999 3.514 1.00 96.56 273 ALA A CA 1
ATOM 1980 C C . ALA A 1 273 ? 9.728 7.020 4.138 1.00 96.56 273 ALA A C 1
ATOM 1982 O O . ALA A 1 273 ? 10.291 6.177 3.441 1.00 96.56 273 ALA A O 1
ATOM 1983 N N . ALA A 1 274 ? 9.945 7.136 5.450 1.00 97.00 274 ALA A N 1
ATOM 1984 C CA . ALA A 1 274 ? 10.769 6.209 6.225 1.00 97.00 274 ALA A CA 1
ATOM 1985 C C . ALA A 1 274 ? 10.298 6.094 7.682 1.00 97.00 274 ALA A C 1
ATOM 1987 O O . ALA A 1 274 ? 9.573 6.968 8.172 1.00 97.00 274 ALA A O 1
ATOM 1988 N N . THR A 1 275 ? 10.722 5.029 8.372 1.00 96.31 275 THR A N 1
ATOM 1989 C CA . THR A 1 275 ? 10.319 4.756 9.768 1.00 96.31 275 THR A CA 1
ATOM 1990 C C . THR A 1 275 ? 11.091 5.580 10.807 1.00 96.31 275 THR A C 1
ATOM 1992 O O . THR A 1 275 ? 10.682 5.665 11.967 1.00 96.31 275 THR A O 1
ATOM 1995 N N . ASP A 1 276 ? 12.201 6.199 10.400 1.00 93.75 276 ASP A N 1
ATOM 1996 C CA . ASP A 1 276 ? 13.170 6.927 11.220 1.00 93.75 276 ASP A CA 1
ATOM 1997 C C . ASP A 1 276 ? 13.384 8.357 10.688 1.00 93.75 276 ASP A C 1
ATOM 1999 O O . ASP A 1 276 ? 14.411 8.704 10.098 1.00 93.75 276 ASP A O 1
ATOM 2003 N N . VAL A 1 277 ? 12.386 9.217 10.904 1.00 92.62 277 VAL A N 1
ATOM 2004 C CA . VAL A 1 277 ? 12.363 10.592 10.378 1.00 92.62 277 VAL A CA 1
ATOM 2005 C C . VAL A 1 277 ? 12.262 11.659 11.484 1.00 92.62 277 VAL A C 1
ATOM 2007 O O . VAL A 1 277 ? 11.892 11.358 12.620 1.00 92.62 277 VAL A O 1
ATOM 2010 N N . PRO A 1 278 ? 12.570 12.935 11.187 1.00 87.62 278 PRO A N 1
ATOM 2011 C CA . PRO A 1 278 ? 13.286 13.395 9.996 1.00 87.62 278 PRO A CA 1
ATOM 2012 C C . PRO A 1 278 ? 14.744 12.909 9.994 1.00 87.62 278 PRO A C 1
ATOM 2014 O O . PRO A 1 278 ? 15.385 12.846 11.042 1.00 87.62 278 PRO A O 1
ATOM 2017 N N . ASN A 1 279 ? 15.276 12.612 8.810 1.00 85.62 279 ASN A N 1
ATOM 2018 C CA . ASN A 1 279 ? 16.698 12.347 8.581 1.00 85.62 279 ASN A CA 1
ATOM 2019 C C . ASN A 1 279 ? 17.231 13.225 7.428 1.00 85.62 279 ASN A C 1
ATOM 2021 O O . ASN A 1 279 ? 16.558 14.161 7.000 1.00 85.62 279 ASN A O 1
ATOM 2025 N N . ILE A 1 280 ? 18.461 12.979 6.959 1.00 78.25 280 ILE A N 1
ATOM 2026 C CA . ILE A 1 280 ? 19.164 13.856 5.998 1.00 78.25 280 ILE A CA 1
ATOM 2027 C C . ILE A 1 280 ? 18.379 14.062 4.689 1.00 78.25 280 ILE A C 1
ATOM 2029 O O . ILE A 1 280 ? 18.456 15.147 4.112 1.00 78.25 280 ILE A O 1
ATOM 2033 N N . SER A 1 281 ? 17.620 13.062 4.229 1.00 82.50 281 SER A N 1
ATOM 2034 C CA . SER A 1 281 ? 16.942 13.100 2.921 1.00 82.50 281 SER A CA 1
ATOM 2035 C C . SER A 1 281 ? 15.433 12.873 2.988 1.00 82.50 281 SER A C 1
ATOM 2037 O O . SER A 1 281 ? 14.747 13.109 1.996 1.00 82.50 281 SER A O 1
ATOM 2039 N N . ILE A 1 282 ? 14.908 12.419 4.130 1.00 88.88 282 ILE A N 1
ATOM 2040 C CA . ILE A 1 282 ? 13.515 11.988 4.269 1.00 88.88 282 ILE A CA 1
ATOM 2041 C C . ILE A 1 282 ? 12.873 12.704 5.454 1.00 88.88 282 ILE A C 1
ATOM 2043 O O . ILE A 1 282 ? 13.390 12.688 6.573 1.00 88.88 282 ILE A O 1
ATOM 2047 N N . SER A 1 283 ? 11.729 13.337 5.204 1.00 93.69 283 SER A N 1
ATOM 2048 C CA . SER A 1 283 ? 10.990 14.121 6.199 1.00 93.69 283 SER A CA 1
ATOM 2049 C C . SER A 1 283 ? 9.593 13.585 6.500 1.00 93.69 283 SER A C 1
ATOM 2051 O O . SER A 1 283 ? 8.957 14.089 7.420 1.00 93.69 283 SER A O 1
ATOM 2053 N N . LEU A 1 284 ? 9.111 12.584 5.759 1.00 96.44 284 LEU A N 1
ATOM 2054 C CA . LEU A 1 284 ? 7.767 12.028 5.907 1.00 96.44 284 LEU A CA 1
ATOM 2055 C C . LEU A 1 284 ? 7.800 10.711 6.686 1.00 96.44 284 LEU A C 1
ATOM 2057 O O . LEU A 1 284 ? 8.492 9.776 6.280 1.00 96.44 284 LEU A O 1
ATOM 2061 N N . LEU A 1 285 ? 7.026 10.625 7.773 1.00 98.06 285 LEU A N 1
ATOM 2062 C CA . LEU A 1 285 ? 6.908 9.382 8.542 1.00 98.06 285 LEU A CA 1
ATOM 2063 C C . LEU A 1 285 ? 6.033 8.377 7.797 1.00 98.06 285 LEU A C 1
ATOM 2065 O O . LEU A 1 285 ? 4.899 8.681 7.415 1.00 98.06 285 LEU A O 1
ATOM 2069 N N . GLY A 1 286 ? 6.545 7.162 7.652 1.00 97.81 286 GLY A N 1
ATOM 2070 C CA . GLY A 1 286 ? 5.840 6.039 7.052 1.00 97.81 286 GLY A CA 1
ATOM 2071 C C . GLY A 1 286 ? 6.657 4.760 7.120 1.00 97.81 286 GLY A C 1
ATOM 2072 O O . GLY A 1 286 ? 7.696 4.723 7.770 1.00 97.81 286 GLY A O 1
ATOM 2073 N N . ALA A 1 287 ? 6.194 3.711 6.457 1.00 97.25 287 ALA A N 1
ATOM 2074 C CA . ALA A 1 287 ? 6.919 2.452 6.379 1.00 97.25 287 ALA A CA 1
ATOM 2075 C C . ALA A 1 287 ? 6.749 1.809 5.000 1.00 97.25 287 ALA A C 1
ATOM 2077 O O . ALA A 1 287 ? 5.692 1.970 4.388 1.00 97.25 287 ALA A O 1
ATOM 2078 N N . PRO A 1 288 ? 7.754 1.066 4.506 1.00 97.50 288 PRO A N 1
ATOM 2079 C CA . PRO A 1 288 ? 7.516 0.111 3.432 1.00 97.50 288 PRO A CA 1
ATOM 2080 C C . PRO A 1 288 ? 6.438 -0.902 3.846 1.00 97.50 288 PRO A C 1
ATOM 2082 O O . PRO A 1 288 ? 6.361 -1.300 5.015 1.00 97.50 288 PRO A O 1
ATOM 2085 N N . GLY A 1 289 ? 5.633 -1.345 2.890 1.00 96.62 289 GLY A N 1
ATOM 2086 C CA . GLY A 1 289 ? 4.595 -2.338 3.149 1.00 96.62 289 GLY A CA 1
ATOM 2087 C C . GLY A 1 289 ? 4.345 -3.227 1.943 1.00 96.62 289 GLY A C 1
ATOM 2088 O O . GLY A 1 289 ? 3.230 -3.151 1.427 1.00 96.62 289 GLY A O 1
ATOM 2089 N N . PRO A 1 290 ? 5.351 -4.025 1.521 1.00 97.19 290 PRO A N 1
ATOM 2090 C CA . PRO A 1 290 ? 5.338 -4.739 0.251 1.00 97.19 290 PRO A CA 1
ATOM 2091 C C . PRO A 1 290 ? 4.250 -5.810 0.196 1.00 97.19 290 PRO A C 1
ATOM 2093 O O . PRO A 1 290 ? 4.003 -6.538 1.163 1.00 97.19 290 PRO A O 1
ATOM 2096 N N . GLU A 1 291 ? 3.642 -5.943 -0.975 1.00 97.44 291 GLU A N 1
ATOM 2097 C CA . GLU A 1 291 ? 2.524 -6.828 -1.256 1.00 97.44 291 GLU A CA 1
ATOM 2098 C C . GLU A 1 291 ? 2.796 -7.717 -2.465 1.00 97.44 291 GLU A C 1
ATOM 2100 O O . GLU A 1 291 ? 3.213 -7.266 -3.526 1.00 97.44 291 GLU A O 1
ATOM 2105 N N . ASN A 1 292 ? 2.542 -9.014 -2.296 1.00 97.31 292 ASN A N 1
ATOM 2106 C CA . ASN A 1 292 ? 2.716 -10.025 -3.337 1.00 97.31 292 ASN A CA 1
ATOM 2107 C C . ASN A 1 292 ? 1.350 -10.539 -3.823 1.00 97.31 292 ASN A C 1
ATOM 2109 O O . ASN A 1 292 ? 0.305 -10.084 -3.352 1.00 97.31 292 ASN A O 1
ATOM 2113 N N . LEU A 1 293 ? 1.329 -11.531 -4.716 1.00 96.69 293 LEU A N 1
ATOM 2114 C CA . LEU A 1 293 ? 0.086 -12.100 -5.264 1.00 96.69 293 LEU A CA 1
ATOM 2115 C C . LEU A 1 293 ? -0.871 -12.677 -4.208 1.00 96.69 293 LEU A C 1
ATOM 2117 O O . LEU A 1 293 ? -2.050 -12.882 -4.503 1.00 96.69 293 LEU A O 1
ATOM 2121 N N . SER A 1 294 ? -0.385 -12.981 -3.000 1.00 94.00 294 SER A N 1
ATOM 2122 C CA . SER A 1 294 ? -1.228 -13.484 -1.912 1.00 94.00 294 SER A CA 1
ATOM 2123 C C . SER A 1 294 ? -1.830 -12.383 -1.039 1.00 94.00 294 SER A C 1
ATOM 2125 O O . SER A 1 294 ? -2.760 -12.683 -0.291 1.00 94.00 294 SER A O 1
ATOM 2127 N N . SER A 1 295 ? -1.347 -11.141 -1.138 1.00 96.38 295 SER A N 1
ATOM 2128 C CA . SER A 1 295 ? -1.785 -10.031 -0.291 1.00 96.38 295 SER A CA 1
ATOM 2129 C C . SER A 1 295 ? -3.291 -9.756 -0.402 1.00 96.38 295 SER A C 1
ATOM 2131 O O . SER A 1 295 ? -3.893 -9.985 -1.456 1.00 96.38 295 SER A O 1
ATOM 2133 N N . PRO A 1 296 ? -3.926 -9.265 0.682 1.00 96.44 296 PRO A N 1
ATOM 2134 C CA . PRO A 1 296 ? -5.300 -8.781 0.624 1.00 96.44 296 PRO A CA 1
ATOM 2135 C C . PRO A 1 296 ? -5.414 -7.620 -0.372 1.00 96.44 296 PRO A C 1
ATOM 2137 O O . PRO A 1 296 ? -4.474 -6.856 -0.544 1.00 96.44 296 PRO A O 1
ATOM 2140 N N . VAL A 1 297 ? -6.573 -7.481 -1.011 1.00 96.12 297 VAL A N 1
ATOM 2141 C CA . VAL A 1 297 ? -6.803 -6.475 -2.058 1.00 96.12 297 VAL A CA 1
ATOM 2142 C C . VAL A 1 297 ? -7.784 -5.405 -1.596 1.00 96.12 297 VAL A C 1
ATOM 2144 O O . VAL A 1 297 ? -8.530 -5.602 -0.635 1.00 96.12 297 VAL A O 1
ATOM 2147 N N . TYR A 1 298 ? -7.806 -4.272 -2.292 1.00 95.69 298 TYR A N 1
ATOM 2148 C CA . TYR A 1 298 ? -8.703 -3.149 -2.006 1.00 95.69 298 TYR A CA 1
ATOM 2149 C C . TYR A 1 298 ? -10.191 -3.555 -1.974 1.00 95.69 298 TYR A C 1
ATOM 2151 O O . TYR A 1 298 ? -10.707 -4.129 -2.932 1.00 95.69 298 TYR A O 1
ATOM 2159 N N . HIS A 1 299 ? -10.896 -3.169 -0.906 1.00 95.50 299 HIS A N 1
ATOM 2160 C CA . HIS A 1 299 ? -12.304 -3.494 -0.645 1.00 95.50 299 HIS A CA 1
ATOM 2161 C C . HIS A 1 299 ? -13.097 -2.354 0.034 1.00 95.50 299 HIS A C 1
ATOM 2163 O O . HIS A 1 299 ? -14.104 -2.610 0.699 1.00 95.50 299 HIS A O 1
ATOM 2169 N N . ASN A 1 300 ? -12.723 -1.079 -0.149 1.00 93.81 300 ASN A N 1
ATOM 2170 C CA . ASN A 1 300 ? -13.478 0.049 0.441 1.00 93.81 300 ASN A CA 1
ATOM 2171 C C . ASN A 1 300 ? -14.965 0.075 0.047 1.00 93.81 300 ASN A C 1
ATOM 2173 O O . ASN A 1 300 ? -15.793 0.572 0.808 1.00 93.81 300 ASN A O 1
ATOM 2177 N N . ASN A 1 301 ? -15.300 -0.431 -1.144 1.00 92.06 301 ASN A N 1
ATOM 2178 C CA . ASN A 1 301 ? -16.678 -0.475 -1.638 1.00 92.06 301 ASN A CA 1
ATOM 2179 C C . ASN A 1 301 ? -17.471 -1.678 -1.100 1.00 92.06 301 ASN A C 1
ATOM 2181 O O . ASN A 1 301 ? -18.700 -1.630 -1.081 1.00 92.06 301 ASN A O 1
ATOM 2185 N N . ASP A 1 302 ? -16.786 -2.725 -0.630 1.00 94.81 302 ASP A N 1
ATOM 2186 C CA . ASP A 1 302 ? -17.404 -4.003 -0.258 1.00 94.81 302 ASP A CA 1
ATOM 2187 C C . ASP A 1 302 ? -17.426 -4.235 1.255 1.00 94.81 302 ASP A C 1
ATOM 2189 O O . ASP A 1 302 ? -18.233 -5.016 1.757 1.00 94.81 302 ASP A O 1
ATOM 2193 N N . ILE A 1 303 ? -16.565 -3.558 2.014 1.00 97.31 303 ILE A N 1
ATOM 2194 C CA . ILE A 1 303 ? -16.557 -3.624 3.475 1.00 97.31 303 ILE A CA 1
ATOM 2195 C C . ILE A 1 303 ? -17.005 -2.277 4.028 1.00 97.31 303 ILE A C 1
ATOM 2197 O O . ILE A 1 303 ? -16.273 -1.291 4.030 1.00 97.31 303 ILE A O 1
ATOM 2201 N N . GLY A 1 304 ? -18.241 -2.236 4.524 1.00 96.50 304 GLY A N 1
ATOM 2202 C CA . GLY A 1 304 ? -18.821 -1.007 5.055 1.00 96.50 304 GLY A CA 1
ATOM 2203 C C . GLY A 1 304 ? -18.209 -0.644 6.406 1.00 96.50 304 GLY A C 1
ATOM 2204 O O . GLY A 1 304 ? -18.232 -1.471 7.311 1.00 96.50 304 GLY A O 1
ATOM 2205 N N . ALA A 1 305 ? -17.726 0.590 6.568 1.00 96.56 305 ALA A N 1
ATOM 2206 C CA . ALA A 1 305 ? -17.175 1.109 7.825 1.00 96.56 305 ALA A CA 1
ATOM 2207 C C . ALA A 1 305 ? -18.095 2.180 8.446 1.00 96.56 305 ALA A C 1
ATOM 2209 O O . ALA A 1 305 ? -17.937 3.383 8.221 1.00 96.56 305 ALA A O 1
ATOM 2210 N N . ALA A 1 306 ? -19.070 1.746 9.246 1.00 98.06 306 ALA A N 1
ATOM 2211 C CA . ALA A 1 306 ? -20.043 2.624 9.897 1.00 98.06 306 ALA A CA 1
ATOM 2212 C C . ALA A 1 306 ? -19.531 3.185 11.238 1.00 98.06 306 ALA A C 1
ATOM 2214 O O . ALA A 1 306 ? -18.586 2.662 11.836 1.00 98.06 306 ALA A O 1
ATOM 2215 N N . LEU A 1 307 ? -20.166 4.255 11.733 1.00 98.31 307 LEU A N 1
ATOM 2216 C CA . LEU A 1 307 ? -19.975 4.707 13.117 1.00 98.31 307 LEU A CA 1
ATOM 2217 C C . LEU A 1 307 ? -20.328 3.571 14.085 1.00 98.31 307 LEU A C 1
ATOM 2219 O O . LEU A 1 307 ? -21.311 2.872 13.862 1.00 98.31 307 LEU A O 1
ATOM 2223 N N . LEU A 1 308 ? -19.546 3.424 15.158 1.00 98.44 308 LEU A N 1
ATOM 2224 C CA . LEU A 1 308 ? -19.838 2.455 16.214 1.00 98.44 308 LEU A CA 1
ATOM 2225 C C . LEU A 1 308 ? -21.167 2.786 16.914 1.00 98.44 308 LEU A C 1
ATOM 2227 O O . LEU A 1 308 ? -21.972 1.898 17.169 1.00 98.44 308 LEU A O 1
ATOM 2231 N N . ASP A 1 309 ? -21.391 4.069 17.207 1.00 97.94 309 ASP A N 1
ATOM 2232 C CA . ASP A 1 309 ? -22.665 4.591 17.703 1.00 97.94 309 ASP A CA 1
ATOM 2233 C C . ASP A 1 309 ? -23.227 5.608 16.696 1.00 97.94 309 ASP A C 1
ATOM 2235 O O . ASP A 1 309 ? -22.748 6.748 16.647 1.00 97.94 309 ASP A O 1
ATOM 2239 N N . PRO A 1 310 ? -24.231 5.230 15.884 1.00 96.81 310 PRO A N 1
ATOM 2240 C CA . PRO A 1 310 ? -24.865 6.136 14.928 1.00 96.81 310 PRO A CA 1
ATO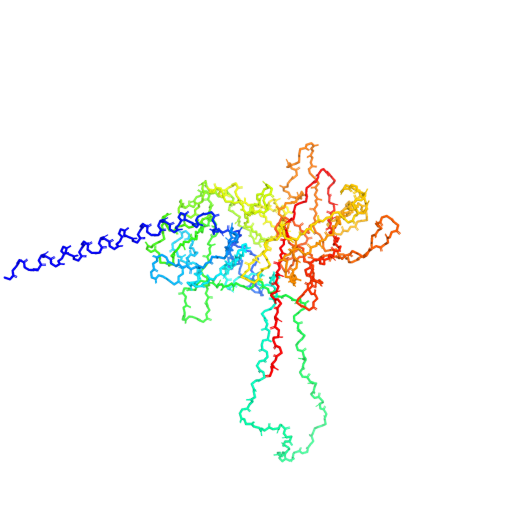M 2241 C C . PRO A 1 310 ? -25.585 7.336 15.561 1.00 96.81 310 PRO A C 1
ATOM 2243 O O . PRO A 1 310 ? -25.858 8.308 14.858 1.00 96.81 310 PRO A O 1
ATOM 2246 N N . ALA A 1 311 ? -25.904 7.295 16.860 1.00 97.12 311 ALA A N 1
ATOM 2247 C CA . ALA A 1 311 ? -26.552 8.403 17.561 1.00 97.12 311 ALA A CA 1
ATOM 2248 C C . ALA A 1 311 ? -25.558 9.487 18.017 1.00 97.12 311 ALA A C 1
ATOM 2250 O O . ALA A 1 311 ? -25.976 10.586 18.385 1.00 97.12 311 ALA A O 1
ATOM 2251 N N . GLN A 1 312 ? -24.252 9.203 17.989 1.00 97.94 312 GLN A N 1
ATOM 2252 C CA . GLN A 1 312 ? -23.197 10.163 18.311 1.00 97.94 312 GLN A CA 1
ATOM 2253 C C . GLN A 1 312 ? -22.497 10.648 17.039 1.00 97.94 312 GLN A C 1
ATOM 2255 O O . GLN A 1 312 ? -22.288 9.871 16.105 1.00 97.94 312 GLN A O 1
ATOM 2260 N N . PRO A 1 313 ? -22.060 11.919 16.974 1.00 97.88 313 PRO A N 1
ATOM 2261 C CA . PRO A 1 313 ? -21.279 12.379 15.838 1.00 97.88 313 PRO A CA 1
ATOM 2262 C C . PRO A 1 313 ? -19.944 11.627 15.768 1.00 97.88 313 PRO A C 1
ATOM 2264 O O . PRO A 1 313 ? -19.401 11.158 16.771 1.00 97.88 313 PRO A O 1
ATOM 2267 N N . SER A 1 314 ? -19.354 11.574 14.573 1.00 96.62 314 SER A N 1
ATOM 2268 C CA . SER A 1 314 ? -18.041 10.949 14.352 1.00 96.62 314 SER A CA 1
ATOM 2269 C C . SER A 1 314 ? -16.916 11.577 15.186 1.00 96.62 314 SER A C 1
ATOM 2271 O O . SER A 1 314 ? -15.852 10.979 15.341 1.00 96.62 314 SER A O 1
ATOM 2273 N N . SER A 1 315 ? -17.140 12.791 15.694 1.00 96.25 315 SER A N 1
ATOM 2274 C CA . SER A 1 315 ? -16.187 13.601 16.435 1.00 96.25 315 SER A CA 1
ATOM 2275 C C . SER A 1 315 ? -16.195 13.388 17.951 1.00 96.25 315 SER A C 1
ATOM 2277 O O . SER A 1 315 ? -15.275 13.902 18.599 1.00 96.25 315 SER A O 1
ATOM 2279 N N . ALA A 1 316 ? -17.174 12.653 18.492 1.00 96.81 316 ALA A N 1
ATOM 2280 C CA . ALA A 1 316 ? -17.400 12.455 19.924 1.00 96.81 316 ALA A CA 1
ATOM 2281 C C . ALA A 1 316 ? -17.328 10.969 20.335 1.00 96.81 316 ALA A C 1
ATOM 2283 O O . ALA A 1 316 ? -17.438 10.085 19.476 1.00 96.81 316 ALA A O 1
ATOM 2284 N N . PRO A 1 317 ? -17.150 10.665 21.635 1.00 96.75 317 PRO A N 1
ATOM 2285 C CA . PRO A 1 317 ? -17.227 9.294 22.127 1.00 96.75 317 PRO A CA 1
ATOM 2286 C C . PRO A 1 317 ? -18.615 8.677 21.870 1.00 96.75 317 PRO A C 1
ATOM 2288 O O . PRO A 1 317 ? -19.606 9.404 21.918 1.00 96.75 317 PRO A O 1
ATOM 2291 N N . PRO A 1 318 ? -18.702 7.358 21.613 1.00 97.19 318 PRO A N 1
ATOM 2292 C CA . PRO A 1 318 ? -17.597 6.393 21.568 1.00 97.19 318 PRO A CA 1
ATOM 2293 C C . PRO A 1 318 ? -16.837 6.365 20.229 1.00 97.19 318 PRO A C 1
ATOM 2295 O O . PRO A 1 318 ? -15.750 5.785 20.164 1.00 97.19 318 PRO A O 1
ATOM 2298 N N . ASN A 1 319 ? -17.373 6.996 19.176 1.00 98.31 319 ASN A N 1
ATOM 2299 C CA . ASN A 1 319 ? -16.825 6.969 17.812 1.00 98.31 319 ASN A CA 1
ATOM 2300 C C . ASN A 1 319 ? -15.410 7.546 17.720 1.00 98.31 319 ASN A C 1
ATOM 2302 O O . ASN A 1 319 ? -14.597 7.074 16.920 1.00 98.31 319 ASN A O 1
ATOM 2306 N N . ARG A 1 320 ? -15.125 8.571 18.528 1.00 97.94 320 ARG A N 1
ATOM 2307 C CA . ARG A 1 320 ? -13.807 9.181 18.658 1.00 97.94 320 ARG A CA 1
ATOM 2308 C C . ARG A 1 320 ? -13.555 9.651 20.084 1.00 97.94 320 ARG A C 1
ATOM 2310 O O . ARG A 1 320 ? -14.313 10.453 20.617 1.00 97.94 320 ARG A O 1
ATOM 2317 N N . GLU A 1 321 ? -12.459 9.209 20.685 1.00 96.81 321 GLU A N 1
ATOM 2318 C CA . GLU A 1 321 ? -12.170 9.464 22.097 1.00 96.81 321 GLU A CA 1
ATOM 2319 C C . GLU A 1 321 ? -10.705 9.863 22.298 1.00 96.81 321 GLU A C 1
ATOM 2321 O O . GLU A 1 321 ? -9.796 9.190 21.816 1.00 96.81 321 GLU A O 1
ATOM 2326 N N . ARG A 1 322 ? -10.461 10.959 23.025 1.00 96.94 322 ARG A N 1
ATOM 2327 C CA . ARG A 1 322 ? -9.116 11.358 23.461 1.00 96.94 322 ARG A CA 1
ATOM 2328 C C . ARG A 1 322 ? -8.872 10.868 24.878 1.00 96.94 322 ARG A C 1
ATOM 2330 O O . ARG A 1 322 ? -9.669 11.163 25.763 1.00 96.94 322 ARG A O 1
ATOM 2337 N N . ARG A 1 323 ? -7.746 10.190 25.102 1.00 95.69 323 ARG A N 1
ATOM 2338 C CA . ARG A 1 323 ? -7.289 9.806 26.444 1.00 95.69 323 ARG A CA 1
ATOM 2339 C C . ARG A 1 323 ? -5.932 10.449 26.719 1.00 95.69 323 ARG A C 1
ATOM 2341 O O . ARG A 1 323 ? -5.027 10.250 25.920 1.00 95.69 323 ARG A O 1
ATOM 2348 N N . PRO A 1 324 ? -5.758 11.214 27.808 1.00 95.12 324 PRO A N 1
ATOM 2349 C CA . PRO A 1 324 ? -4.545 12.008 28.027 1.00 95.12 324 PRO A CA 1
ATOM 2350 C C . PRO A 1 324 ? -3.352 11.203 28.569 1.00 95.12 324 PRO A C 1
ATOM 2352 O O . PRO A 1 324 ? -2.286 11.772 28.779 1.00 95.12 324 PRO A O 1
ATOM 2355 N N . ASN A 1 325 ? -3.511 9.900 28.811 1.00 93.50 325 ASN A N 1
ATOM 2356 C CA . ASN A 1 325 ? -2.469 9.068 29.410 1.00 93.50 325 ASN A CA 1
ATOM 2357 C C . ASN A 1 325 ? -1.293 8.896 28.448 1.00 93.50 325 ASN A C 1
ATOM 2359 O O . ASN A 1 325 ? -1.480 8.390 27.341 1.00 93.50 325 ASN A O 1
ATOM 2363 N N . PHE A 1 326 ? -0.098 9.279 28.894 1.00 94.75 326 PHE A N 1
ATOM 2364 C CA . PHE A 1 326 ? 1.130 9.149 28.119 1.00 94.75 326 PHE A CA 1
ATOM 2365 C C . PHE A 1 326 ? 1.391 7.695 27.716 1.00 94.75 326 PHE A C 1
ATOM 2367 O O . PHE A 1 326 ? 1.262 6.776 28.526 1.00 94.75 326 PHE A O 1
ATOM 2374 N N . VAL A 1 327 ? 1.805 7.518 26.466 1.00 96.31 327 VAL A N 1
ATOM 2375 C CA . VAL A 1 327 ? 2.310 6.259 25.912 1.00 96.31 327 VAL A CA 1
ATOM 2376 C C . VAL A 1 327 ? 3.543 6.561 25.065 1.00 96.31 327 VAL A C 1
ATOM 2378 O O . VAL A 1 327 ? 3.735 7.703 24.637 1.00 96.31 327 VAL A O 1
ATOM 2381 N N . THR A 1 328 ? 4.373 5.555 24.787 1.00 96.88 328 THR A N 1
ATOM 2382 C CA . THR A 1 328 ? 5.416 5.680 23.759 1.00 96.88 328 THR A CA 1
ATOM 2383 C C . THR A 1 328 ? 4.773 6.141 22.452 1.00 96.88 328 THR A C 1
ATOM 2385 O O . THR A 1 328 ? 3.730 5.614 22.067 1.00 96.88 328 THR A O 1
ATOM 2388 N N . ASN A 1 329 ? 5.363 7.145 21.793 1.00 97.25 329 ASN A N 1
ATOM 2389 C CA . ASN A 1 329 ? 4.810 7.784 20.591 1.00 97.25 329 ASN A CA 1
ATOM 2390 C C . ASN A 1 329 ? 3.462 8.513 20.803 1.00 97.25 329 ASN A C 1
ATOM 2392 O O . ASN A 1 329 ? 2.755 8.798 19.839 1.00 97.25 329 ASN A O 1
ATOM 2396 N N . GLY A 1 330 ? 3.117 8.869 22.048 1.00 97.56 330 GLY A N 1
ATOM 2397 C CA . GLY A 1 330 ? 1.911 9.622 22.405 1.00 97.56 330 GLY A CA 1
ATOM 2398 C C . GLY A 1 330 ? 2.115 10.528 23.620 1.00 97.56 330 GLY A C 1
ATOM 2399 O O . GLY A 1 330 ? 1.467 10.355 24.655 1.00 97.56 330 GLY A O 1
ATOM 2400 N N . ASN A 1 331 ? 3.003 11.518 23.495 1.00 97.31 331 ASN A N 1
ATOM 2401 C CA . ASN A 1 331 ? 3.347 12.457 24.571 1.00 97.31 331 ASN A CA 1
ATOM 2402 C C . ASN A 1 331 ? 2.189 13.377 25.000 1.00 97.31 331 ASN A C 1
ATOM 2404 O O . ASN A 1 331 ? 2.303 14.060 26.006 1.00 97.31 331 ASN A O 1
ATOM 2408 N N . LEU A 1 332 ? 1.082 13.431 24.262 1.00 97.94 332 LEU A N 1
ATOM 2409 C CA . LEU A 1 332 ? -0.159 14.132 24.629 1.00 97.94 332 LEU A CA 1
ATOM 2410 C C . LEU A 1 332 ? -1.330 13.145 24.783 1.00 97.94 332 LEU A C 1
ATOM 2412 O O . LEU A 1 332 ? -2.506 13.507 24.630 1.00 97.94 332 LEU A O 1
ATOM 2416 N N . GLY A 1 333 ? -0.993 11.882 25.027 1.00 98.06 333 GLY A N 1
ATOM 2417 C CA . GLY A 1 333 ? -1.907 10.762 25.123 1.00 98.06 333 GLY A CA 1
ATOM 2418 C C . GLY A 1 333 ? -2.287 10.159 23.776 1.00 98.06 333 GLY A C 1
ATOM 2419 O O . GLY A 1 333 ? -1.542 10.232 22.801 1.00 98.06 333 GLY A O 1
ATOM 2420 N N . THR A 1 334 ? -3.463 9.543 23.728 1.00 98.19 334 THR A N 1
ATOM 2421 C CA . THR A 1 334 ? -3.963 8.777 22.586 1.00 98.19 334 THR A CA 1
ATOM 2422 C C . THR A 1 334 ? -5.270 9.340 22.034 1.00 98.19 334 THR A C 1
ATOM 2424 O O . THR A 1 334 ? -6.022 10.071 22.694 1.00 98.19 334 THR A O 1
ATOM 2427 N N . LEU A 1 335 ? -5.524 8.999 20.777 1.00 98.44 335 LEU A N 1
ATOM 2428 C CA . LEU A 1 335 ? -6.765 9.184 20.051 1.00 98.44 335 LEU A CA 1
ATOM 2429 C C . LEU A 1 335 ? -7.262 7.804 19.618 1.00 98.44 335 LEU A C 1
ATOM 2431 O O . LEU A 1 335 ? -6.600 7.121 18.840 1.00 98.44 335 LEU A O 1
ATOM 2435 N N . PHE A 1 336 ? -8.442 7.424 20.091 1.00 98.25 336 PHE A N 1
ATOM 2436 C CA . PHE A 1 336 ? -9.150 6.244 19.619 1.00 98.25 336 PHE A CA 1
ATOM 2437 C C . PHE A 1 336 ? -10.177 6.637 18.565 1.00 98.25 336 PHE A C 1
ATOM 2439 O O . PHE A 1 336 ? -10.919 7.604 18.753 1.00 98.25 336 PHE A O 1
ATOM 2446 N N . ILE A 1 337 ? -10.238 5.871 17.479 1.00 98.50 337 ILE A N 1
ATOM 2447 C CA . ILE A 1 337 ? -11.298 5.949 16.468 1.00 98.50 337 ILE A CA 1
ATOM 2448 C C . ILE A 1 337 ? -11.937 4.570 16.378 1.00 98.50 337 ILE A C 1
ATOM 2450 O O . ILE A 1 337 ? -11.235 3.573 16.228 1.00 98.50 337 ILE A O 1
ATOM 2454 N N . ARG A 1 338 ? -13.265 4.513 16.486 1.00 98.56 338 ARG A N 1
ATOM 2455 C CA . ARG A 1 338 ? -14.019 3.258 16.477 1.00 98.56 338 ARG A CA 1
ATOM 2456 C C . ARG A 1 338 ? -15.015 3.226 15.331 1.00 98.56 338 ARG A C 1
ATOM 2458 O O . ARG A 1 338 ? -15.685 4.227 15.041 1.00 98.56 338 ARG A O 1
ATOM 2465 N N . ARG A 1 339 ? -15.085 2.073 14.674 1.00 98.38 339 ARG A N 1
ATOM 2466 C CA . ARG A 1 339 ? -15.970 1.803 13.538 1.00 98.38 339 ARG A CA 1
ATOM 2467 C C . ARG A 1 339 ? -16.482 0.371 13.602 1.00 98.38 339 ARG A C 1
ATOM 2469 O O . ARG A 1 339 ? -15.802 -0.510 14.127 1.00 98.38 339 ARG A O 1
ATOM 2476 N N . THR A 1 340 ? -17.658 0.161 13.033 1.00 98.62 340 THR A N 1
ATOM 2477 C CA . THR A 1 340 ? -18.227 -1.163 12.789 1.00 98.62 340 THR A CA 1
ATOM 2478 C C . THR A 1 340 ? -17.985 -1.515 11.329 1.00 98.62 340 THR A C 1
ATOM 2480 O O . THR A 1 340 ? -18.494 -0.835 10.438 1.00 98.62 340 THR A O 1
ATOM 2483 N N . PHE A 1 341 ? -17.183 -2.549 11.093 1.00 98.75 341 PHE A N 1
ATOM 2484 C CA . PHE A 1 341 ? -16.851 -3.060 9.766 1.00 98.75 341 PHE A CA 1
ATOM 2485 C C . PHE A 1 341 ? -17.791 -4.206 9.419 1.00 98.75 341 PHE A C 1
ATOM 2487 O O . PHE A 1 341 ? -17.908 -5.134 10.210 1.00 98.75 341 PHE A O 1
ATOM 2494 N N . THR A 1 342 ? -18.458 -4.144 8.268 1.00 98.69 342 THR A N 1
ATOM 2495 C CA . THR A 1 342 ? -19.429 -5.157 7.820 1.00 98.69 342 THR A CA 1
ATOM 2496 C C . THR A 1 342 ? -18.987 -5.758 6.502 1.00 98.69 342 THR A C 1
ATOM 2498 O O . THR A 1 342 ? -18.723 -5.019 5.555 1.00 98.69 342 THR A O 1
ATOM 2501 N N . ASN A 1 343 ? -18.924 -7.085 6.431 1.00 98.44 343 ASN A N 1
ATOM 2502 C CA . ASN A 1 343 ? -18.535 -7.791 5.219 1.00 98.44 343 ASN A CA 1
ATOM 2503 C C . ASN A 1 343 ? -19.702 -7.856 4.219 1.00 98.44 343 ASN A C 1
ATOM 2505 O O . ASN A 1 343 ? -20.601 -8.676 4.380 1.00 98.44 343 ASN A O 1
ATOM 2509 N N . ASN A 1 344 ? -19.660 -7.059 3.150 1.00 97.75 344 ASN A N 1
ATOM 2510 C CA . ASN A 1 344 ? -20.629 -7.129 2.049 1.00 97.75 344 ASN A CA 1
ATOM 2511 C C . ASN A 1 344 ? -20.028 -7.722 0.763 1.00 97.75 344 ASN A C 1
ATOM 2513 O O . ASN A 1 344 ? -20.636 -7.615 -0.298 1.00 97.75 344 ASN A O 1
ATOM 2517 N N . THR A 1 345 ? -18.874 -8.393 0.844 1.00 95.19 345 THR A N 1
ATOM 2518 C CA . THR A 1 345 ? -18.185 -8.986 -0.323 1.00 95.19 345 THR A CA 1
ATOM 2519 C C . THR A 1 345 ? -18.933 -10.180 -0.934 1.00 95.19 345 THR A C 1
ATOM 2521 O O . THR A 1 345 ? -18.594 -10.652 -2.017 1.00 95.19 345 THR A O 1
ATOM 2524 N N . GLY A 1 346 ? -19.926 -10.726 -0.224 1.00 94.38 346 GLY A N 1
ATOM 2525 C CA . GLY A 1 346 ? -20.635 -11.949 -0.611 1.00 94.38 346 GLY A CA 1
ATOM 2526 C C . GLY A 1 346 ? -19.857 -13.246 -0.347 1.00 94.38 346 GLY A C 1
ATOM 2527 O O . GLY A 1 346 ? -20.409 -14.323 -0.557 1.00 94.38 346 GLY A O 1
ATOM 2528 N N . GLN A 1 347 ? -18.618 -13.171 0.149 1.00 95.44 347 GLN A N 1
ATOM 2529 C CA . GLN A 1 347 ? -17.798 -14.321 0.545 1.00 95.44 347 GLN A CA 1
ATOM 2530 C C . GLN A 1 347 ? -17.230 -14.134 1.960 1.00 95.44 347 GLN A C 1
ATOM 2532 O O . GLN A 1 347 ? -17.129 -13.004 2.437 1.00 95.44 347 GLN A O 1
ATOM 2537 N N . PRO A 1 348 ? -16.872 -15.211 2.680 1.00 96.12 348 PRO A N 1
ATOM 2538 C CA . PRO A 1 348 ? -16.154 -15.085 3.943 1.00 96.12 348 PRO A CA 1
ATOM 2539 C C . PRO A 1 348 ? -14.849 -14.294 3.771 1.00 96.12 348 PRO A C 1
ATOM 2541 O O . PRO A 1 348 ? -14.009 -14.640 2.935 1.00 96.12 348 PRO A O 1
ATOM 2544 N N . VAL A 1 349 ? -14.669 -13.250 4.582 1.00 97.69 349 VAL A N 1
ATOM 2545 C CA . VAL A 1 349 ? -13.411 -12.499 4.672 1.00 97.69 349 VAL A CA 1
ATOM 2546 C C . VAL A 1 349 ? -12.510 -13.205 5.676 1.00 97.69 349 VAL A C 1
ATOM 2548 O O . VAL A 1 349 ? -12.892 -13.452 6.814 1.00 97.69 349 VAL A O 1
ATOM 2551 N N . THR A 1 350 ? -11.309 -13.546 5.237 1.00 95.75 350 THR A N 1
ATOM 2552 C CA . THR A 1 350 ? -10.351 -14.405 5.957 1.00 95.75 350 THR A CA 1
ATOM 2553 C C . THR A 1 350 ? -9.082 -13.669 6.355 1.00 95.75 350 THR A C 1
ATOM 2555 O O . THR A 1 350 ? -8.303 -14.181 7.147 1.00 95.75 350 THR A O 1
ATOM 2558 N N . ARG A 1 351 ? -8.908 -12.448 5.854 1.00 96.06 351 ARG A N 1
ATOM 2559 C CA . ARG A 1 351 ? -7.935 -11.474 6.330 1.00 96.06 351 ARG A CA 1
ATOM 2560 C C . ARG A 1 351 ? -8.514 -10.081 6.132 1.00 96.06 351 ARG A C 1
ATOM 2562 O O . ARG A 1 351 ? -9.112 -9.825 5.088 1.00 96.06 351 ARG A O 1
ATOM 2569 N N . LEU A 1 352 ? -8.309 -9.201 7.106 1.00 98.06 352 LEU A N 1
ATOM 2570 C CA . LEU A 1 352 ? -8.645 -7.782 7.022 1.00 98.06 352 LEU A CA 1
ATOM 2571 C C . LEU A 1 352 ? -7.447 -6.949 7.488 1.00 98.06 352 LEU A C 1
ATOM 2573 O O . LEU A 1 352 ? -6.927 -7.154 8.587 1.00 98.06 352 LEU A O 1
ATOM 2577 N N . ARG A 1 353 ? -7.043 -5.998 6.655 1.00 97.94 353 ARG A N 1
ATOM 2578 C CA . ARG A 1 353 ? -5.962 -5.044 6.878 1.00 97.94 353 ARG A CA 1
ATOM 2579 C C . ARG A 1 353 ? -6.482 -3.634 6.599 1.00 97.94 353 ARG A C 1
ATOM 2581 O O . ARG A 1 353 ? -7.349 -3.430 5.754 1.00 97.94 353 ARG A O 1
ATOM 2588 N N . LEU A 1 354 ? -5.973 -2.663 7.346 1.00 98.19 354 LEU A N 1
ATOM 2589 C CA . LEU A 1 354 ? -6.268 -1.246 7.159 1.00 98.19 354 LEU A CA 1
ATOM 2590 C C . LEU A 1 354 ? -4.963 -0.516 6.847 1.00 98.19 354 LEU A C 1
ATOM 2592 O O . LEU A 1 354 ? -4.130 -0.347 7.741 1.00 98.19 354 LEU A O 1
ATOM 2596 N N . ARG A 1 355 ? -4.774 -0.089 5.599 1.00 97.62 355 ARG A N 1
ATOM 2597 C CA . ARG A 1 355 ? -3.568 0.621 5.159 1.00 97.62 355 ARG A CA 1
ATOM 2598 C C . ARG A 1 355 ? -3.725 2.119 5.329 1.00 97.62 355 ARG A C 1
ATOM 2600 O O . ARG A 1 355 ? -4.740 2.695 4.950 1.00 97.62 355 ARG A O 1
ATOM 2607 N N . ILE A 1 356 ? -2.717 2.774 5.896 1.00 97.50 356 ILE A N 1
ATOM 2608 C CA . ILE A 1 356 ? -2.717 4.219 6.108 1.00 97.50 356 ILE A CA 1
ATOM 2609 C C . ILE A 1 356 ? -2.298 4.920 4.824 1.00 97.50 356 ILE A C 1
ATOM 2611 O O . ILE A 1 356 ? -1.116 5.055 4.517 1.00 97.50 356 ILE A O 1
ATOM 2615 N N . THR A 1 357 ? -3.274 5.441 4.094 1.00 95.06 357 THR A N 1
ATOM 2616 C CA . THR A 1 357 ? -3.023 6.152 2.835 1.00 95.06 357 THR A CA 1
ATOM 2617 C C . THR A 1 357 ? -2.891 7.652 3.029 1.00 95.06 357 THR A C 1
ATOM 2619 O O . THR A 1 357 ? -2.316 8.354 2.191 1.00 95.06 357 THR A O 1
ATOM 2622 N N . ASN A 1 358 ? -3.374 8.168 4.165 1.00 93.94 358 ASN A N 1
ATOM 2623 C CA . ASN A 1 358 ? -3.109 9.538 4.555 1.00 93.94 358 ASN A CA 1
ATOM 2624 C C . ASN A 1 358 ? -3.202 9.783 6.063 1.00 93.94 358 ASN A C 1
ATOM 2626 O O . ASN A 1 358 ? -4.243 9.546 6.677 1.00 93.94 358 ASN A O 1
ATOM 2630 N N . LEU A 1 359 ? -2.155 10.370 6.641 1.00 95.44 359 LEU A N 1
ATOM 2631 C CA . LEU A 1 359 ? -2.110 10.719 8.055 1.00 95.44 359 LEU A CA 1
ATOM 2632 C C . LEU A 1 359 ? -1.479 12.094 8.261 1.00 95.44 359 LEU A C 1
ATOM 2634 O O . LEU A 1 359 ? -0.437 12.403 7.694 1.00 95.44 359 LEU A O 1
ATOM 2638 N N . THR A 1 360 ? -2.071 12.914 9.124 1.00 96.88 360 THR A N 1
ATOM 2639 C CA . THR A 1 360 ? -1.356 14.073 9.673 1.00 96.88 360 THR A CA 1
ATOM 2640 C C . THR A 1 360 ? -0.335 13.604 10.709 1.00 96.88 360 THR A C 1
ATOM 2642 O O . THR A 1 360 ? -0.712 13.225 11.819 1.00 96.88 360 THR A O 1
ATOM 2645 N N . THR A 1 361 ? 0.935 13.611 10.320 1.00 97.56 361 THR A N 1
ATOM 2646 C CA . THR A 1 361 ? 2.108 13.127 11.061 1.00 97.56 361 THR A CA 1
ATOM 2647 C C . THR A 1 361 ? 3.352 13.985 10.752 1.00 97.56 361 THR A C 1
ATOM 2649 O O . THR A 1 361 ? 3.228 15.060 10.148 1.00 97.56 361 THR A O 1
ATOM 2652 N N . ILE A 1 362 ? 4.545 13.553 11.168 1.00 96.94 362 ILE A N 1
ATOM 2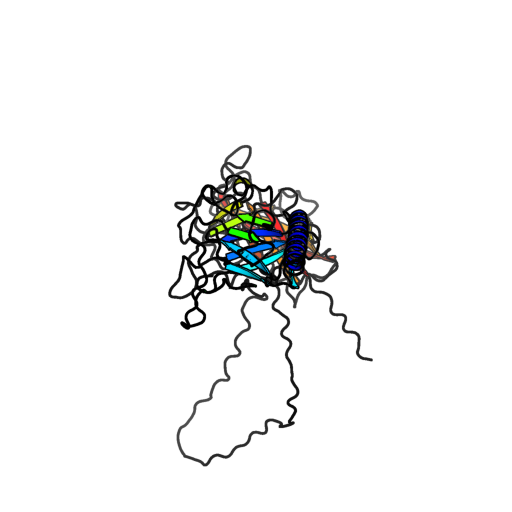653 C CA . ILE A 1 362 ? 5.824 14.182 10.792 1.00 96.94 362 ILE A CA 1
ATOM 2654 C C . ILE A 1 362 ? 5.911 14.318 9.260 1.00 96.94 362 ILE A C 1
ATOM 2656 O O . ILE A 1 362 ? 5.620 13.370 8.530 1.00 96.94 362 ILE A O 1
ATOM 2660 N N . GLY A 1 363 ? 6.287 15.500 8.772 1.00 95.25 363 GLY A N 1
ATOM 2661 C CA . GLY A 1 363 ? 6.397 15.813 7.341 1.00 95.25 363 GLY A CA 1
ATOM 2662 C C . GLY A 1 363 ? 5.112 16.340 6.699 1.00 95.25 363 GLY A C 1
ATOM 2663 O O . GLY A 1 363 ? 5.104 16.696 5.520 1.00 95.25 363 GLY A O 1
ATOM 2664 N N . THR A 1 364 ? 4.016 16.427 7.457 1.00 95.31 364 THR A N 1
ATOM 2665 C CA . THR A 1 364 ? 2.729 16.967 6.976 1.00 95.31 364 THR A CA 1
ATOM 2666 C C . THR A 1 364 ? 2.269 18.210 7.731 1.00 95.31 364 THR A C 1
ATOM 2668 O O . THR A 1 364 ? 1.137 18.656 7.573 1.00 95.31 364 THR A O 1
ATOM 2671 N N . GLU A 1 365 ? 3.139 18.811 8.540 1.00 94.69 365 GLU A N 1
ATOM 2672 C CA . GLU A 1 365 ? 2.800 19.859 9.509 1.00 94.69 365 GLU A CA 1
ATOM 2673 C C . GLU A 1 365 ? 2.095 21.063 8.887 1.00 94.69 365 GLU A C 1
ATOM 2675 O O . GLU A 1 365 ? 1.229 21.669 9.516 1.00 94.69 365 GLU A O 1
ATOM 2680 N N . ASN A 1 366 ? 2.440 21.375 7.639 1.00 92.44 366 ASN A N 1
ATOM 2681 C CA . ASN A 1 366 ? 1.945 22.534 6.903 1.00 92.44 366 ASN A CA 1
ATOM 2682 C C . ASN A 1 366 ? 0.802 22.195 5.928 1.00 92.44 366 ASN A C 1
ATOM 2684 O O . ASN A 1 366 ? 0.448 23.020 5.091 1.00 92.44 366 ASN A O 1
ATOM 2688 N N . GLN A 1 367 ? 0.232 20.987 6.001 1.00 91.25 367 GLN A N 1
ATOM 2689 C CA . GLN A 1 367 ? -0.800 20.521 5.065 1.00 91.25 367 GLN A CA 1
ATOM 2690 C C . GLN A 1 367 ? -2.240 20.761 5.551 1.00 91.25 367 GLN A C 1
ATOM 2692 O O . GLN A 1 367 ? -3.191 20.432 4.841 1.00 91.25 367 GLN A O 1
ATOM 2697 N N . CYS A 1 368 ? -2.428 21.329 6.745 1.00 88.50 368 CYS A N 1
ATOM 2698 C CA . CYS A 1 368 ? -3.746 21.613 7.305 1.00 88.50 368 CYS A CA 1
ATOM 2699 C C . CYS A 1 368 ? -4.121 23.075 7.086 1.00 88.50 368 CYS A C 1
ATOM 2701 O O . CYS A 1 368 ? -3.379 23.993 7.431 1.00 88.50 368 CYS A O 1
ATOM 2703 N N . SER A 1 369 ? -5.324 23.310 6.567 1.00 82.62 369 SER A N 1
ATOM 2704 C CA . SER A 1 369 ? -5.894 24.653 6.518 1.00 82.62 369 SER A CA 1
ATOM 2705 C C . SER A 1 369 ? -6.212 25.124 7.942 1.00 82.62 369 SER A C 1
ATOM 2707 O O . SER A 1 369 ? -6.951 24.460 8.665 1.00 82.62 369 SER A O 1
ATOM 2709 N N . GLY A 1 370 ? -5.666 26.271 8.354 1.00 73.38 370 GLY A N 1
ATOM 2710 C CA . GLY A 1 370 ? -5.996 26.897 9.642 1.00 73.38 370 GLY A CA 1
ATOM 2711 C C . GLY A 1 370 ? -5.035 26.612 10.802 1.00 73.38 370 GLY A C 1
ATOM 2712 O O . GLY A 1 370 ? -5.354 26.968 11.933 1.00 73.38 370 GLY A O 1
ATOM 2713 N N . GLY A 1 371 ? -3.865 26.017 10.552 1.00 86.56 371 GLY A N 1
ATOM 2714 C CA . GLY A 1 371 ? -2.806 25.900 11.557 1.00 86.56 371 GLY A CA 1
ATOM 2715 C C . GLY A 1 371 ? -1.861 24.730 11.314 1.00 86.56 371 GLY A C 1
ATOM 2716 O O . GLY A 1 371 ? -1.959 24.030 10.311 1.00 86.56 371 GLY A O 1
ATOM 2717 N N . VAL A 1 372 ? -0.957 24.509 12.267 1.00 95.06 372 VAL A N 1
ATOM 2718 C CA . VAL A 1 372 ? -0.036 23.368 12.243 1.00 95.06 372 VAL A CA 1
ATOM 2719 C C . VAL A 1 372 ? -0.828 22.079 12.465 1.00 95.06 372 VAL A C 1
ATOM 2721 O O . VAL A 1 372 ? -1.540 21.962 13.465 1.00 95.06 372 VAL A O 1
ATOM 2724 N N . CYS A 1 373 ? -0.704 21.110 11.555 1.00 96.12 373 CYS A N 1
ATOM 2725 C CA . CYS A 1 373 ? -1.339 19.803 11.702 1.00 96.12 373 CYS A CA 1
ATOM 2726 C C . CYS A 1 373 ? -0.905 19.100 12.993 1.00 96.12 373 CYS A C 1
ATOM 2728 O O . CYS A 1 373 ? 0.229 19.250 13.474 1.00 96.12 373 CYS A O 1
ATOM 2730 N N . SER A 1 374 ? -1.782 18.245 13.514 1.00 96.56 374 SER A N 1
ATOM 2731 C CA . SER A 1 374 ? -1.393 17.283 14.542 1.00 96.56 374 SER A CA 1
ATOM 2732 C C . SER A 1 374 ? -0.260 16.374 14.060 1.00 96.56 374 SER A C 1
ATOM 2734 O O . SER A 1 374 ? -0.165 16.085 12.869 1.00 96.56 374 SER A O 1
ATOM 2736 N N . ASP A 1 375 ? 0.542 15.878 14.996 1.00 97.81 375 ASP A N 1
ATOM 2737 C CA . ASP A 1 375 ? 1.413 14.720 14.775 1.00 97.81 375 ASP A CA 1
ATOM 2738 C C . ASP A 1 375 ? 0.727 13.507 15.414 1.00 97.81 375 ASP A C 1
ATOM 2740 O O . ASP A 1 375 ? 0.692 13.389 16.646 1.00 97.81 375 ASP A O 1
ATOM 2744 N N . LEU A 1 376 ? 0.094 12.689 14.570 1.00 98.50 376 LEU A N 1
ATOM 2745 C CA . LEU A 1 376 ? -0.478 11.398 14.931 1.00 98.50 376 LEU A CA 1
ATOM 2746 C C . LEU A 1 376 ? 0.453 10.273 14.486 1.00 98.50 376 LEU A C 1
ATOM 2748 O O . LEU A 1 376 ? 1.056 10.337 13.414 1.00 98.50 376 LEU A O 1
ATOM 2752 N N . ARG A 1 377 ? 0.505 9.216 15.293 1.00 98.44 377 ARG A N 1
ATOM 2753 C CA . ARG A 1 377 ? 1.288 8.004 15.035 1.00 98.44 377 ARG A CA 1
ATOM 2754 C C . ARG A 1 377 ? 0.410 6.793 15.269 1.00 98.44 377 ARG A C 1
ATOM 2756 O O . ARG A 1 377 ? -0.152 6.669 16.353 1.00 98.44 377 ARG A O 1
ATOM 2763 N N . ALA A 1 378 ? 0.238 5.933 14.277 1.00 98.62 378 ALA A N 1
ATOM 2764 C CA . ALA A 1 378 ? -0.552 4.720 14.440 1.00 98.62 378 ALA A CA 1
ATOM 2765 C C . ALA A 1 378 ? 0.153 3.741 15.384 1.00 98.62 378 ALA A C 1
ATOM 2767 O O . ALA A 1 378 ? 1.375 3.604 15.344 1.00 98.62 378 ALA A O 1
ATOM 2768 N N . LEU A 1 379 ? -0.617 3.085 16.250 1.00 98.69 379 LEU A N 1
ATOM 2769 C CA . LEU A 1 379 ? -0.117 2.171 17.273 1.00 98.69 379 LEU A CA 1
ATOM 2770 C C . LEU A 1 379 ? -0.974 0.903 17.306 1.00 98.69 379 LEU A C 1
ATOM 2772 O O . LEU A 1 379 ? -2.177 0.956 17.047 1.00 98.69 379 LEU A O 1
ATOM 2776 N N . THR A 1 380 ? -0.372 -0.214 17.718 1.00 98.50 380 THR A N 1
ATOM 2777 C CA . THR A 1 380 ? -1.111 -1.436 18.063 1.00 98.50 380 THR A CA 1
ATOM 2778 C C . THR A 1 380 ? -2.117 -1.145 19.173 1.00 98.50 380 THR A C 1
ATOM 2780 O O . THR A 1 380 ? -1.747 -0.647 20.238 1.00 98.50 380 THR A O 1
ATOM 2783 N N . SER A 1 381 ? -3.388 -1.463 18.940 1.00 98.00 381 SER A N 1
ATOM 2784 C CA . SER A 1 381 ? -4.468 -1.303 19.910 1.00 98.00 381 SER A CA 1
ATOM 2785 C C . SER A 1 381 ? -4.849 -2.644 20.537 1.00 98.00 381 SER A C 1
ATOM 2787 O O . SER A 1 381 ? -4.760 -3.697 19.912 1.00 98.00 381 SER A O 1
ATOM 2789 N N . ALA A 1 382 ? -5.287 -2.601 21.795 1.00 97.06 382 ALA A N 1
ATOM 2790 C CA . ALA A 1 382 ? -5.815 -3.767 22.494 1.00 97.06 382 ALA A CA 1
ATOM 2791 C C . ALA A 1 382 ? -7.338 -3.883 22.324 1.00 97.06 382 ALA A C 1
ATOM 2793 O O . ALA A 1 382 ? -8.029 -2.875 22.122 1.00 97.06 382 ALA A O 1
ATOM 2794 N N . ASP A 1 383 ? -7.840 -5.111 22.469 1.00 98.06 383 ASP A N 1
ATOM 2795 C CA . ASP A 1 383 ? -9.263 -5.397 22.663 1.00 98.06 383 ASP A CA 1
ATOM 2796 C C . ASP A 1 383 ? -9.800 -4.647 23.896 1.00 98.06 383 ASP A C 1
ATOM 2798 O O . ASP A 1 383 ? -9.075 -4.362 24.854 1.00 98.06 383 ASP A O 1
ATOM 2802 N N . GLY A 1 384 ? -11.090 -4.326 23.882 1.00 96.25 384 GLY A N 1
ATOM 2803 C CA . GLY A 1 384 ? -11.744 -3.662 24.999 1.00 96.25 384 GLY A CA 1
ATOM 2804 C C . GLY A 1 384 ? -13.251 -3.562 24.830 1.00 96.25 384 GLY A C 1
ATOM 2805 O O . GLY A 1 384 ? -13.868 -4.288 24.052 1.00 96.25 384 GLY A O 1
ATOM 2806 N N . GLU A 1 385 ? -13.840 -2.622 25.557 1.00 96.69 385 GLU A N 1
ATOM 2807 C CA . GLU A 1 385 ? -15.278 -2.380 25.567 1.00 96.69 385 GLU A CA 1
ATOM 2808 C C . GLU A 1 385 ? -15.585 -0.906 25.302 1.00 96.69 385 GLU A C 1
ATOM 2810 O O . GLU A 1 385 ? -14.772 -0.011 25.567 1.00 96.69 385 GLU A O 1
ATOM 2815 N N . SER A 1 386 ? -16.775 -0.643 24.772 1.00 96.44 386 SER A N 1
ATOM 2816 C CA . SER A 1 386 ? -17.273 0.707 24.549 1.00 96.44 386 SER A CA 1
ATOM 2817 C C . SER A 1 386 ? -18.766 0.799 24.835 1.00 96.44 386 SER A C 1
ATOM 2819 O O . SER A 1 386 ? -19.508 -0.155 24.617 1.00 96.44 386 SER A O 1
ATOM 2821 N N . SER A 1 387 ? -19.211 1.954 25.323 1.00 95.00 387 SER A N 1
ATOM 2822 C CA . SER A 1 387 ? -20.627 2.222 25.576 1.00 95.00 387 SER A CA 1
ATOM 2823 C C . SER A 1 387 ? -21.299 2.778 24.324 1.00 95.00 387 SER A C 1
ATOM 2825 O O . SER A 1 387 ? -20.888 3.824 23.828 1.00 95.00 387 SER A O 1
ATOM 2827 N N . VAL A 1 388 ? -22.338 2.095 23.845 1.00 95.75 388 VAL A N 1
ATOM 2828 C CA . VAL A 1 388 ? -23.201 2.508 22.729 1.00 95.75 388 VAL A CA 1
ATOM 2829 C C . VAL A 1 388 ? -24.614 2.663 23.284 1.00 95.75 388 VAL A C 1
ATOM 2831 O O . VAL A 1 388 ? -25.275 1.681 23.632 1.00 95.75 388 VAL A O 1
ATOM 2834 N N . GLY A 1 389 ? -25.062 3.907 23.457 1.00 91.69 389 GLY A N 1
ATOM 2835 C CA . GLY A 1 389 ? -26.261 4.202 24.246 1.00 91.69 389 GLY A CA 1
ATOM 2836 C C . GLY A 1 389 ? -26.177 3.624 25.669 1.00 91.69 389 GLY A C 1
ATOM 2837 O O . GLY A 1 389 ? -25.305 3.998 26.450 1.00 91.69 389 GLY A O 1
ATOM 2838 N N . THR A 1 390 ? -27.093 2.716 26.015 1.00 91.56 390 THR A N 1
ATOM 2839 C CA . THR A 1 390 ? -27.119 2.017 27.316 1.00 91.56 390 THR A CA 1
ATOM 2840 C C . THR A 1 390 ? -26.427 0.652 27.299 1.00 91.56 390 THR A C 1
ATOM 2842 O O . THR A 1 390 ? -26.354 -0.003 28.338 1.00 91.56 390 THR A O 1
ATOM 2845 N N . GLN A 1 391 ? -25.936 0.203 26.141 1.00 94.81 391 GLN A N 1
ATOM 2846 C CA . GLN A 1 391 ? -25.280 -1.092 25.983 1.00 94.81 391 GLN A CA 1
ATOM 2847 C C . GLN A 1 391 ? -23.760 -0.954 26.054 1.00 94.81 391 GLN A C 1
ATOM 2849 O O . GLN A 1 391 ? -23.188 0.053 25.639 1.00 94.81 391 GLN A O 1
ATOM 2854 N N . VAL A 1 392 ? -23.103 -1.996 26.556 1.00 96.62 392 VAL A N 1
ATOM 2855 C CA . VAL A 1 392 ? -21.653 -2.162 26.458 1.00 96.62 392 VAL A CA 1
ATOM 2856 C C . VAL A 1 392 ? -21.386 -3.185 25.364 1.00 96.62 392 VAL A C 1
ATOM 2858 O O . VAL A 1 392 ? -21.950 -4.278 25.390 1.00 96.62 392 VAL A O 1
ATOM 2861 N N . VAL A 1 393 ? -20.555 -2.818 24.393 1.00 97.38 393 VAL A N 1
ATOM 2862 C CA . VAL A 1 393 ? -20.181 -3.675 23.265 1.00 97.38 393 VAL A CA 1
ATOM 2863 C C . VAL A 1 393 ? -18.681 -3.928 23.272 1.00 97.38 393 VAL A C 1
ATOM 2865 O O . VAL A 1 393 ? -17.892 -3.041 23.609 1.00 97.38 393 VAL A O 1
ATOM 2868 N N . ALA A 1 394 ? -18.281 -5.127 22.857 1.00 97.75 394 ALA A N 1
ATOM 2869 C CA . ALA A 1 394 ? -16.880 -5.435 22.618 1.00 97.75 394 ALA A CA 1
ATOM 2870 C C . ALA A 1 394 ? -16.366 -4.655 21.398 1.00 97.75 394 ALA A C 1
ATOM 2872 O O . ALA A 1 394 ? -17.076 -4.494 20.399 1.00 97.75 394 ALA A O 1
ATOM 2873 N N . VAL A 1 395 ? -15.118 -4.200 21.481 1.00 98.38 395 VAL A N 1
ATOM 2874 C CA . VAL A 1 395 ? -14.356 -3.611 20.378 1.00 98.38 395 VAL A CA 1
ATOM 2875 C C . VAL A 1 395 ? -13.013 -4.324 20.280 1.00 98.38 395 VAL A C 1
ATOM 2877 O O . VAL A 1 395 ? -12.346 -4.547 21.289 1.00 98.38 395 VAL A O 1
ATOM 2880 N N . ARG A 1 396 ? -12.626 -4.716 19.070 1.00 98.62 396 ARG A N 1
ATOM 2881 C CA . ARG A 1 396 ? -11.399 -5.471 18.817 1.00 98.62 396 ARG A CA 1
ATOM 2882 C C . ARG A 1 396 ? -10.256 -4.541 18.425 1.00 98.62 396 ARG A C 1
ATOM 2884 O O . ARG A 1 396 ? -10.461 -3.586 17.673 1.00 98.62 396 ARG A O 1
ATOM 2891 N N . GLY A 1 397 ? -9.073 -4.798 18.964 1.00 98.31 397 GLY A N 1
ATOM 2892 C CA . GLY A 1 397 ? -7.845 -4.093 18.629 1.00 98.31 397 GLY A CA 1
ATOM 2893 C C . GLY A 1 397 ? -7.212 -4.613 17.339 1.00 98.31 397 GLY A C 1
ATOM 2894 O O . GLY A 1 397 ? -7.519 -5.708 16.878 1.00 98.31 397 GLY A O 1
ATOM 2895 N N . VAL A 1 398 ? -6.323 -3.818 16.754 1.00 98.56 398 VAL A N 1
ATOM 2896 C CA . VAL A 1 398 ? -5.558 -4.141 15.544 1.00 98.56 398 VAL A CA 1
ATOM 2897 C C . VAL A 1 398 ? -4.072 -3.949 15.807 1.00 98.56 398 VAL A C 1
ATOM 2899 O O . VAL A 1 398 ? -3.675 -3.097 16.606 1.00 98.56 398 VAL A O 1
ATOM 2902 N N . ARG A 1 399 ? -3.239 -4.737 15.132 1.00 98.25 399 ARG A N 1
ATOM 2903 C CA . ARG A 1 399 ? -1.783 -4.714 15.289 1.00 98.25 399 ARG A CA 1
ATOM 2904 C C . ARG A 1 399 ? -1.133 -3.882 14.191 1.00 98.25 399 ARG A C 1
ATOM 2906 O O . ARG A 1 399 ? -1.430 -4.099 13.025 1.00 98.25 399 ARG A O 1
ATOM 2913 N N . LEU A 1 400 ? -0.222 -2.980 14.551 1.00 98.38 400 LEU A N 1
ATOM 2914 C CA . LEU A 1 400 ? 0.673 -2.343 13.583 1.00 98.38 400 LEU A CA 1
ATOM 2915 C C . LEU A 1 400 ? 1.595 -3.406 12.977 1.00 98.38 400 LEU A C 1
ATOM 2917 O O . LEU A 1 400 ? 2.283 -4.118 13.711 1.00 98.38 400 LEU A O 1
ATOM 2921 N N . GLU A 1 401 ? 1.548 -3.562 11.655 1.00 97.56 401 GLU A N 1
ATOM 2922 C CA . GLU A 1 401 ? 2.316 -4.601 10.974 1.00 97.56 401 GLU A CA 1
ATOM 2923 C C . GLU A 1 401 ? 3.814 -4.282 10.939 1.00 97.56 401 GLU A C 1
ATOM 2925 O O . GLU A 1 401 ? 4.232 -3.136 10.799 1.00 97.56 401 GLU A O 1
ATOM 2930 N N . GLU A 1 402 ? 4.611 -5.336 11.082 1.00 94.88 402 GLU A N 1
ATOM 2931 C CA . GLU A 1 402 ? 6.074 -5.347 11.089 1.00 94.88 402 GLU A CA 1
ATOM 2932 C C . GLU A 1 402 ? 6.528 -6.719 10.549 1.00 94.88 402 GLU A C 1
ATOM 2934 O O . GLU A 1 402 ? 5.722 -7.664 10.617 1.00 94.88 402 GLU A O 1
ATOM 2939 N N . PRO A 1 403 ? 7.787 -6.887 10.085 1.00 93.75 403 PRO A N 1
ATOM 2940 C CA . PRO A 1 403 ? 8.812 -5.856 9.838 1.00 93.75 403 PRO A CA 1
ATOM 2941 C C . PRO A 1 403 ? 8.362 -4.841 8.773 1.00 93.75 403 PRO A C 1
ATOM 2943 O O . PRO A 1 403 ? 7.409 -5.150 8.083 1.00 93.75 403 PRO A O 1
ATOM 2946 N N . PRO A 1 404 ? 9.010 -3.672 8.615 1.00 95.12 404 PRO A N 1
ATOM 2947 C CA . PRO A 1 404 ? 10.103 -3.191 9.452 1.00 95.12 404 PRO A CA 1
ATOM 2948 C C . PRO A 1 404 ? 9.610 -2.765 10.833 1.00 95.12 404 PRO A C 1
ATOM 2950 O O . PRO A 1 404 ? 8.427 -2.497 11.019 1.00 95.12 404 PRO A O 1
ATOM 2953 N N . GLU A 1 405 ? 10.531 -2.672 11.789 1.00 94.75 405 GLU A N 1
ATOM 2954 C CA . GLU A 1 405 ? 10.238 -2.045 13.078 1.00 94.75 405 GLU A CA 1
ATOM 2955 C C . GLU A 1 405 ? 9.876 -0.566 12.876 1.00 94.75 405 GLU A C 1
ATOM 2957 O O . GLU A 1 405 ? 10.571 0.180 12.175 1.00 94.75 405 GLU A O 1
ATOM 2962 N N . GLN A 1 406 ? 8.795 -0.133 13.523 1.00 96.62 406 GLN A N 1
ATOM 2963 C CA . GLN A 1 406 ? 8.289 1.237 13.437 1.00 96.62 406 GLN A CA 1
ATOM 2964 C C . GLN A 1 406 ? 8.422 1.942 14.789 1.00 96.62 406 GLN A C 1
ATOM 2966 O O . GLN A 1 406 ? 7.435 2.322 15.422 1.00 96.62 406 GLN A O 1
ATOM 2971 N N . ALA A 1 407 ? 9.663 2.139 15.245 1.00 94.81 407 ALA A N 1
ATOM 2972 C CA . ALA A 1 407 ? 9.971 2.678 16.575 1.00 94.81 407 ALA A CA 1
ATOM 2973 C C . ALA A 1 407 ? 9.370 4.073 16.839 1.00 94.81 407 ALA A C 1
ATOM 2975 O O . ALA A 1 407 ? 9.054 4.411 17.983 1.00 94.81 407 ALA A O 1
ATOM 2976 N N . GLN A 1 408 ? 9.159 4.880 15.795 1.00 96.69 408 GLN A N 1
ATOM 2977 C CA . GLN A 1 408 ? 8.487 6.179 15.890 1.00 96.69 408 GLN A CA 1
ATOM 2978 C C . GLN A 1 408 ? 6.955 6.101 15.757 1.00 96.69 408 GLN A C 1
ATOM 2980 O O . GLN A 1 408 ? 6.301 7.139 15.819 1.00 96.69 408 GLN A O 1
ATOM 2985 N N . GLY A 1 409 ? 6.376 4.904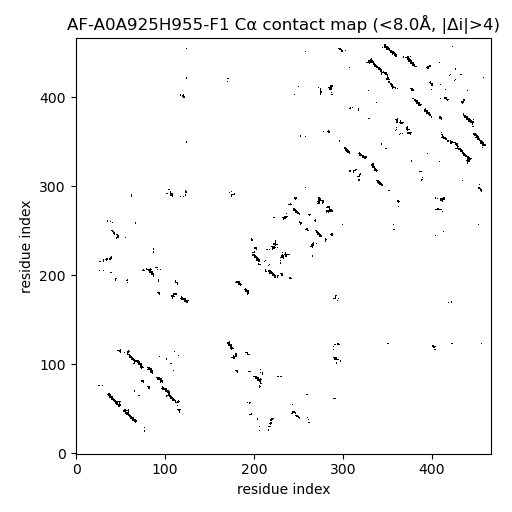 15.647 1.00 97.81 409 GLY A N 1
ATOM 2986 C CA . GLY A 1 409 ? 4.965 4.654 15.352 1.00 97.81 409 GLY A CA 1
ATOM 2987 C C . GLY A 1 409 ? 4.661 4.673 13.851 1.00 97.81 409 GLY A C 1
ATOM 2988 O O . GLY A 1 409 ? 5.470 5.133 13.049 1.00 97.81 409 GLY A O 1
ATOM 2989 N N . GLY A 1 410 ? 3.489 4.159 13.474 1.00 98.19 410 GLY A N 1
ATOM 2990 C CA . GLY A 1 410 ? 3.091 4.044 12.072 1.00 98.19 410 GLY A CA 1
ATOM 2991 C C . GLY A 1 410 ? 2.686 5.377 11.444 1.00 98.19 410 GLY A C 1
ATOM 2992 O O . GLY A 1 410 ? 2.018 6.198 12.082 1.00 98.19 410 GLY A O 1
ATOM 2993 N N . GLY A 1 411 ? 3.074 5.568 10.185 1.00 97.56 411 GLY A N 1
ATOM 2994 C CA . GLY A 1 411 ? 2.804 6.755 9.378 1.00 97.56 411 GLY A CA 1
ATOM 2995 C C . GLY A 1 411 ? 2.119 6.393 8.062 1.00 97.56 411 GLY A C 1
ATOM 2996 O O . GLY A 1 411 ? 1.234 5.544 8.034 1.00 97.56 411 GLY A O 1
ATOM 2997 N N . PHE A 1 412 ? 2.516 7.043 6.969 1.00 97.38 412 PHE A N 1
ATOM 2998 C CA . PHE A 1 412 ? 2.059 6.673 5.628 1.00 97.38 412 PHE A CA 1
ATOM 2999 C C . PHE A 1 412 ? 2.487 5.252 5.246 1.00 97.38 412 PHE A C 1
ATOM 3001 O O . PHE A 1 412 ? 3.573 4.809 5.615 1.00 97.38 412 PHE A O 1
ATOM 3008 N N . ASN A 1 413 ? 1.641 4.567 4.478 1.00 97.25 413 ASN A N 1
ATOM 3009 C CA . ASN A 1 413 ? 1.827 3.213 3.947 1.00 97.25 413 ASN A CA 1
ATOM 3010 C C . ASN A 1 413 ? 1.982 2.091 4.999 1.00 97.25 413 ASN A C 1
ATOM 3012 O O . ASN A 1 413 ? 1.855 0.915 4.679 1.00 97.25 413 ASN A O 1
ATOM 3016 N N . SER A 1 414 ? 2.138 2.433 6.278 1.00 98.19 414 SER A N 1
ATOM 3017 C CA . SER A 1 414 ? 1.971 1.502 7.390 1.00 98.19 414 SER A CA 1
ATOM 3018 C C . SER A 1 414 ? 0.569 0.883 7.371 1.00 98.19 414 SER A C 1
ATOM 3020 O O . SER A 1 414 ? -0.410 1.546 7.016 1.00 98.19 414 SER A O 1
ATOM 3022 N N . SER A 1 415 ? 0.444 -0.363 7.825 1.00 98.06 415 SER A N 1
ATOM 3023 C CA . SER A 1 415 ? -0.835 -1.069 7.870 1.00 98.06 415 SER A CA 1
ATOM 3024 C C . SER A 1 415 ? -1.160 -1.599 9.270 1.00 98.06 415 SER A C 1
ATOM 3026 O O . SER A 1 415 ? -0.282 -1.819 10.111 1.00 98.06 415 SER A O 1
ATOM 3028 N N . LEU A 1 416 ? -2.457 -1.744 9.541 1.00 98.62 416 LEU A N 1
ATOM 3029 C CA . LEU A 1 416 ? -3.007 -2.266 10.785 1.00 98.62 416 LEU A CA 1
ATOM 3030 C C . LEU A 1 416 ? -3.771 -3.562 10.492 1.00 98.62 416 LEU A C 1
ATOM 3032 O O . LEU A 1 416 ? -4.761 -3.548 9.760 1.00 98.62 416 LEU A O 1
ATOM 3036 N N . SER A 1 417 ? -3.338 -4.669 11.086 1.00 98.06 417 SER A N 1
ATOM 3037 C CA . SER A 1 417 ? -3.919 -5.997 10.885 1.00 98.06 417 SER A CA 1
ATOM 3038 C C . SER A 1 417 ? -4.985 -6.329 11.924 1.00 98.06 417 SER A C 1
ATOM 3040 O O . SER A 1 417 ? -4.762 -6.184 13.132 1.00 98.06 417 SER A O 1
ATOM 3042 N N . ALA A 1 418 ? -6.126 -6.848 11.473 1.00 97.81 418 ALA A N 1
ATOM 3043 C CA . ALA A 1 418 ? -7.112 -7.503 12.323 1.00 97.81 418 ALA A CA 1
ATOM 3044 C C . ALA A 1 418 ? -6.788 -9.004 12.442 1.00 97.81 418 ALA A C 1
ATOM 3046 O O . ALA A 1 418 ? -7.477 -9.844 11.867 1.00 97.81 418 ALA A O 1
ATOM 3047 N N . ASP A 1 419 ? -5.758 -9.345 13.223 1.00 95.25 419 ASP A N 1
ATOM 3048 C CA . ASP A 1 419 ? -5.220 -10.717 13.357 1.00 95.25 419 ASP A CA 1
ATOM 3049 C C . ASP A 1 419 ? -6.234 -11.756 13.903 1.00 95.25 419 ASP A C 1
ATOM 3051 O O . ASP A 1 419 ? -5.959 -12.953 13.932 1.00 95.25 419 ASP A O 1
ATOM 3055 N N . PHE A 1 420 ? -7.416 -11.316 14.344 1.00 94.88 420 PHE A N 1
ATOM 3056 C CA . PHE A 1 420 ? -8.518 -12.173 14.790 1.00 94.88 420 PHE A CA 1
ATOM 3057 C C . PHE A 1 420 ? -9.463 -12.618 13.657 1.00 94.88 420 PHE A C 1
ATOM 3059 O O . PHE A 1 420 ? -10.295 -13.500 13.885 1.00 94.88 420 PHE A O 1
ATOM 3066 N N . ILE A 1 421 ? -9.356 -12.029 12.462 1.00 96.25 421 ILE A N 1
ATOM 3067 C CA . ILE A 1 421 ? -10.032 -12.494 11.244 1.00 96.25 421 ILE A CA 1
ATOM 3068 C C . ILE A 1 421 ? -9.027 -13.343 10.477 1.00 96.25 421 ILE A C 1
ATOM 3070 O O . ILE A 1 421 ? -8.027 -12.828 9.985 1.00 96.25 421 ILE A O 1
ATOM 3074 N N . THR A 1 422 ? -9.281 -14.646 10.411 1.00 93.94 422 THR A N 1
ATOM 3075 C CA . THR A 1 422 ? -8.352 -15.630 9.834 1.00 93.94 422 THR A CA 1
ATOM 3076 C C . THR A 1 422 ? -9.105 -16.637 8.966 1.00 93.94 422 THR A C 1
ATOM 3078 O O . THR A 1 422 ? -10.335 -16.678 8.985 1.00 93.94 422 THR A O 1
ATOM 3081 N N . LEU A 1 423 ? -8.396 -17.532 8.268 1.00 90.00 423 LEU A N 1
ATOM 3082 C CA . LEU A 1 423 ? -9.015 -18.713 7.643 1.00 90.00 423 LEU A CA 1
ATOM 3083 C C . LEU A 1 423 ? -9.844 -19.558 8.628 1.00 90.00 423 LEU A C 1
ATOM 3085 O O . LEU A 1 423 ? -10.865 -20.119 8.240 1.00 90.00 423 LEU A O 1
ATOM 3089 N N . GLY A 1 424 ? -9.397 -19.680 9.883 1.00 90.50 424 GLY A N 1
ATOM 3090 C CA . GLY A 1 424 ? -10.082 -20.473 10.911 1.00 90.50 424 GLY A CA 1
ATOM 3091 C C . GLY A 1 424 ? -11.236 -19.734 11.592 1.00 90.50 424 GLY A C 1
ATOM 3092 O O . GLY A 1 424 ? -12.117 -20.368 12.168 1.00 90.50 424 GLY A O 1
ATOM 3093 N N . THR A 1 425 ? -11.236 -18.404 11.517 1.00 93.12 425 THR A N 1
ATOM 3094 C CA . THR A 1 425 ? -12.241 -17.509 12.105 1.00 93.12 425 THR A CA 1
ATOM 3095 C C . THR A 1 425 ? -12.593 -16.394 11.116 1.00 93.12 425 THR A C 1
ATOM 3097 O O . THR A 1 425 ? -12.251 -15.231 11.354 1.00 93.12 425 THR A O 1
ATOM 3100 N N . PRO A 1 426 ? -13.210 -16.727 9.967 1.00 96.06 426 PRO A N 1
ATOM 3101 C CA . PRO A 1 426 ? -13.542 -15.723 8.970 1.00 96.06 426 PRO A CA 1
ATOM 3102 C C . PRO A 1 426 ? -14.694 -14.836 9.442 1.00 96.06 426 PRO A C 1
ATOM 3104 O O . PRO A 1 426 ? -15.569 -15.286 10.178 1.00 96.06 426 PRO A O 1
ATOM 3107 N N . LEU A 1 427 ? -14.730 -13.600 8.947 1.00 97.62 427 LEU A N 1
ATOM 3108 C CA . LEU A 1 427 ? -15.895 -12.726 9.046 1.00 97.62 427 LEU A CA 1
ATOM 3109 C C . LEU A 1 427 ? -16.885 -13.126 7.944 1.00 97.62 427 LEU A C 1
ATOM 3111 O O . LEU A 1 427 ? -16.598 -12.950 6.754 1.00 97.62 427 LEU A O 1
ATOM 3115 N N . ALA A 1 428 ? -18.027 -13.704 8.310 1.00 97.56 428 ALA A N 1
ATOM 3116 C CA . ALA A 1 428 ? -18.988 -14.238 7.347 1.00 97.56 428 ALA A CA 1
ATOM 3117 C C . ALA A 1 428 ? -19.668 -13.127 6.514 1.00 97.56 428 ALA A C 1
ATOM 3119 O O . ALA A 1 428 ? -19.693 -11.967 6.932 1.00 97.56 428 ALA A O 1
ATOM 3120 N N . PRO A 1 429 ? -20.238 -13.443 5.333 1.00 97.56 429 PRO A N 1
ATOM 3121 C CA . PRO A 1 429 ? -21.043 -12.481 4.580 1.00 97.56 429 PRO A CA 1
ATOM 3122 C C . PRO A 1 429 ? -22.182 -11.899 5.431 1.00 97.56 429 PRO A C 1
ATOM 3124 O O . PRO A 1 429 ? -22.947 -12.640 6.045 1.00 97.56 429 PRO A O 1
ATOM 3127 N N . GLY A 1 430 ? -22.296 -10.572 5.455 1.00 97.62 430 GLY A N 1
ATOM 3128 C CA . GLY A 1 430 ? -23.261 -9.815 6.255 1.00 97.62 430 GLY A CA 1
ATOM 3129 C C . GLY A 1 430 ? -22.896 -9.662 7.735 1.00 97.62 430 GLY A C 1
ATOM 3130 O O . GLY A 1 430 ? -23.590 -8.944 8.451 1.00 97.62 430 GLY A O 1
ATOM 3131 N N . GLU A 1 431 ? -21.828 -10.308 8.209 1.00 98.38 431 GLU A N 1
ATOM 3132 C CA . GLU A 1 431 ? -21.371 -10.187 9.591 1.00 98.38 431 GLU A CA 1
ATOM 3133 C C . GLU A 1 431 ? -20.605 -8.876 9.809 1.00 98.38 431 GLU A C 1
ATOM 3135 O O . GLU A 1 431 ? -19.931 -8.360 8.907 1.00 98.38 431 GLU A O 1
ATOM 3140 N N . SER A 1 432 ? -20.695 -8.349 11.032 1.00 98.50 432 SER A N 1
ATOM 3141 C CA . SER A 1 432 ? -20.011 -7.129 11.447 1.00 98.50 432 SER A CA 1
ATOM 3142 C C . SER A 1 432 ? -19.052 -7.369 12.608 1.00 98.50 432 SER A C 1
ATOM 3144 O O . SER A 1 432 ? -19.326 -8.157 13.510 1.00 98.50 432 SER A O 1
ATOM 3146 N N . VAL A 1 433 ? -17.971 -6.592 12.647 1.00 98.62 433 VAL A N 1
ATOM 3147 C CA . VAL A 1 433 ? -17.066 -6.504 13.793 1.00 98.62 433 VAL A CA 1
ATOM 3148 C C . VAL A 1 433 ? -16.795 -5.051 14.164 1.00 98.62 433 VAL A C 1
ATOM 3150 O O . VAL A 1 433 ? -16.600 -4.187 13.310 1.00 98.62 433 VAL A O 1
ATOM 3153 N N . ASN A 1 434 ? -16.760 -4.767 15.461 1.00 98.75 434 ASN A N 1
ATOM 3154 C CA . ASN A 1 434 ? -16.367 -3.458 15.962 1.00 98.75 434 ASN A CA 1
ATOM 3155 C C . ASN A 1 434 ? -14.849 -3.417 16.122 1.00 98.75 434 ASN A C 1
ATOM 3157 O O . ASN A 1 434 ? -14.291 -4.221 16.868 1.00 98.75 434 ASN A O 1
ATOM 3161 N N . ILE A 1 435 ? -14.191 -2.465 15.467 1.00 98.75 435 ILE A N 1
ATOM 3162 C CA . ILE A 1 435 ? -12.739 -2.286 15.519 1.00 98.75 435 ILE A CA 1
ATOM 3163 C C . ILE A 1 435 ? -12.404 -0.947 16.170 1.00 98.75 435 ILE A C 1
ATOM 3165 O O . ILE A 1 435 ? -13.045 0.079 15.918 1.00 98.75 435 ILE A O 1
ATOM 3169 N N . GLN A 1 436 ? -11.372 -0.969 17.007 1.00 98.25 436 GLN A N 1
ATOM 3170 C CA . GLN A 1 436 ? -10.794 0.194 17.655 1.00 98.25 436 GLN A CA 1
ATOM 3171 C C . GLN A 1 436 ? -9.383 0.447 17.124 1.00 98.25 436 GLN A C 1
ATOM 3173 O O . GLN A 1 436 ? -8.462 -0.330 17.356 1.00 98.25 436 GLN A O 1
ATOM 3178 N N . LEU A 1 437 ? -9.198 1.600 16.496 1.00 98.62 437 LEU A N 1
ATOM 3179 C CA . LEU A 1 437 ? -7.904 2.115 16.066 1.00 98.62 437 LEU A CA 1
ATOM 3180 C C . LEU A 1 437 ? -7.314 2.993 17.167 1.00 98.62 437 LEU A C 1
ATOM 3182 O O . LEU A 1 437 ? -8.058 3.743 17.806 1.00 98.62 437 LEU A O 1
ATOM 3186 N N . MET A 1 438 ? -5.997 2.936 17.363 1.00 98.50 438 MET A N 1
ATOM 3187 C CA . MET A 1 438 ? -5.284 3.782 18.320 1.00 98.50 438 MET A CA 1
ATOM 3188 C C . MET A 1 438 ? -4.194 4.587 17.621 1.00 98.50 438 MET A C 1
ATOM 3190 O O . MET A 1 438 ? -3.345 4.039 16.924 1.00 98.50 438 MET A O 1
ATOM 3194 N N . PHE A 1 439 ? -4.195 5.893 17.870 1.00 98.75 439 PHE A N 1
ATOM 3195 C CA . PHE A 1 439 ? -3.140 6.800 17.443 1.00 98.75 439 PHE A CA 1
ATOM 3196 C C . PHE A 1 439 ? -2.530 7.481 18.664 1.00 98.75 439 PHE A C 1
ATOM 3198 O O . PHE A 1 439 ? -3.251 8.050 19.487 1.00 98.75 439 PHE A O 1
ATOM 3205 N N . GLY A 1 440 ? -1.210 7.444 18.791 1.00 98.62 440 GLY A N 1
ATOM 3206 C CA . GLY A 1 440 ? -0.480 8.301 19.712 1.00 98.62 440 GLY A CA 1
ATOM 3207 C C . GLY A 1 440 ? -0.504 9.744 19.215 1.00 98.62 440 GLY A C 1
ATOM 3208 O O . GLY A 1 440 ? -0.421 9.999 18.013 1.00 98.62 440 GLY A O 1
ATOM 3209 N N . VAL A 1 441 ? -0.676 10.696 20.131 1.00 98.50 441 VAL A N 1
ATOM 3210 C CA . VAL A 1 441 ? -0.725 12.127 19.820 1.00 98.50 441 VAL A CA 1
ATOM 3211 C C . VAL A 1 441 ? 0.550 12.778 20.331 1.00 98.50 441 VAL A C 1
ATOM 3213 O O . VAL A 1 441 ? 0.744 12.899 21.537 1.00 98.50 441 VAL A O 1
ATOM 3216 N N . MET A 1 442 ? 1.411 13.222 19.422 1.00 98.00 442 MET A N 1
ATOM 3217 C CA . MET A 1 442 ? 2.668 13.901 19.762 1.00 98.00 442 MET A CA 1
ATOM 3218 C C . MET A 1 442 ? 2.545 15.419 19.695 1.00 98.00 442 MET A C 1
ATOM 3220 O O . MET A 1 442 ? 3.189 16.134 20.459 1.00 98.00 442 MET A O 1
ATOM 3224 N N . ARG A 1 443 ? 1.659 15.916 18.827 1.00 96.38 443 ARG A N 1
ATOM 3225 C CA . ARG A 1 443 ? 1.308 17.335 18.722 1.00 96.38 443 ARG A CA 1
ATOM 3226 C C . ARG A 1 443 ? -0.187 17.477 18.471 1.00 96.38 443 ARG A C 1
ATOM 3228 O O . ARG A 1 443 ? -0.748 16.767 17.640 1.00 96.38 443 ARG A O 1
ATOM 3235 N N . ALA A 1 444 ? -0.833 18.394 19.186 1.00 94.00 444 ALA A N 1
ATOM 3236 C CA . ALA A 1 444 ? -2.235 18.731 18.958 1.00 94.00 444 ALA A CA 1
ATOM 3237 C C . ALA A 1 444 ? -2.389 19.636 17.725 1.00 94.00 444 ALA A C 1
ATOM 3239 O O . ALA A 1 444 ? -1.519 20.452 17.438 1.00 94.00 444 ALA A O 1
ATOM 3240 N N . GLY A 1 445 ? -3.510 19.506 17.022 1.00 94.38 445 GLY A N 1
ATOM 3241 C CA . GLY A 1 445 ? -3.834 20.305 15.844 1.00 94.38 445 GLY A CA 1
ATOM 3242 C C . GLY A 1 445 ? -5.031 19.722 15.089 1.00 94.38 445 GLY A C 1
ATOM 3243 O O . GLY A 1 445 ? -5.557 18.679 15.498 1.00 94.38 445 GLY A O 1
ATOM 3244 N N . PRO A 1 446 ? -5.480 20.374 14.001 1.00 94.56 446 PRO A N 1
ATOM 3245 C CA . PRO A 1 446 ? -6.345 19.730 13.020 1.00 94.56 446 PRO A CA 1
ATOM 3246 C C . PRO A 1 446 ? -5.659 18.475 12.474 1.00 94.56 446 PRO A C 1
ATOM 3248 O O . PRO A 1 446 ? -4.434 18.432 12.345 1.00 94.56 446 PRO A O 1
ATOM 3251 N N . PHE A 1 447 ? -6.454 17.453 12.175 1.00 94.75 447 PHE A N 1
ATOM 3252 C CA . PHE A 1 447 ? -5.928 16.153 11.792 1.00 94.75 447 PHE A CA 1
ATOM 3253 C C . PHE A 1 447 ? -6.733 15.523 10.661 1.00 94.75 447 PHE A C 1
ATOM 3255 O O . PHE A 1 447 ? -7.924 15.802 10.493 1.00 94.75 447 PHE A O 1
ATOM 3262 N N . ARG A 1 448 ? -6.079 14.627 9.926 1.00 93.25 448 ARG A N 1
ATOM 3263 C CA . ARG A 1 448 ? -6.686 13.752 8.923 1.00 93.25 448 ARG A CA 1
ATOM 3264 C C . ARG A 1 448 ? -6.167 12.335 9.138 1.00 93.25 448 ARG A C 1
ATOM 3266 O O . ARG A 1 448 ? -4.978 12.146 9.374 1.00 93.25 448 ARG A O 1
ATOM 3273 N N . VAL A 1 449 ? -7.076 11.372 9.045 1.00 94.50 449 VAL A N 1
ATOM 3274 C CA . VAL A 1 449 ? -6.789 9.935 9.008 1.00 94.50 449 VAL A CA 1
ATOM 3275 C C . VAL A 1 449 ? -7.618 9.374 7.860 1.00 94.50 449 VAL A C 1
ATOM 3277 O O . VAL A 1 449 ? -8.846 9.435 7.925 1.00 94.50 449 VAL A O 1
ATOM 3280 N N . LEU A 1 450 ? -6.961 8.887 6.813 1.00 94.25 450 LEU A N 1
ATOM 3281 C CA . LEU A 1 450 ? -7.568 8.119 5.729 1.00 94.25 450 LEU A CA 1
ATOM 3282 C C . LEU A 1 450 ? -6.908 6.746 5.697 1.00 94.25 450 LEU A C 1
ATOM 3284 O O . LEU A 1 450 ? -5.682 6.641 5.796 1.00 94.25 450 LEU A O 1
ATOM 3288 N N . LEU A 1 451 ? -7.752 5.725 5.603 1.00 94.94 451 LEU A N 1
ATOM 3289 C CA . LEU A 1 451 ? -7.364 4.328 5.569 1.00 94.94 451 LEU A CA 1
ATOM 3290 C C . LEU A 1 451 ? -8.056 3.679 4.381 1.00 94.94 451 LEU A C 1
ATOM 3292 O O . LEU A 1 451 ? -9.246 3.939 4.185 1.00 94.94 451 LEU A O 1
ATOM 3296 N N . ASP A 1 452 ? -7.342 2.809 3.684 1.00 95.50 452 ASP A N 1
ATOM 3297 C CA . ASP A 1 452 ? -7.953 1.866 2.759 1.00 95.50 452 ASP A CA 1
ATOM 3298 C C . ASP A 1 452 ? -8.124 0.509 3.441 1.00 95.50 452 ASP A C 1
ATOM 3300 O O . ASP A 1 452 ? -7.334 0.099 4.295 1.00 95.50 452 ASP A O 1
ATOM 3304 N N . ILE A 1 453 ? -9.229 -0.144 3.111 1.00 97.38 453 ILE A N 1
ATOM 3305 C CA . ILE A 1 453 ? -9.614 -1.455 3.598 1.00 97.38 453 ILE A CA 1
ATOM 3306 C C . ILE A 1 453 ? -9.114 -2.470 2.586 1.00 97.38 453 ILE A C 1
ATOM 3308 O O . ILE A 1 453 ? -9.580 -2.503 1.449 1.00 97.38 453 ILE A O 1
ATOM 3312 N N . GLU A 1 454 ? -8.205 -3.322 3.030 1.00 97.50 454 GLU A N 1
ATOM 3313 C CA . GLU A 1 454 ? -7.663 -4.427 2.257 1.00 97.50 454 GLU A CA 1
ATOM 3314 C C . GLU A 1 454 ? -8.183 -5.730 2.858 1.00 97.50 454 GLU A C 1
ATOM 3316 O O . GLU A 1 454 ? -8.082 -5.961 4.067 1.00 97.50 454 GLU A O 1
ATOM 3321 N N . ALA A 1 455 ? -8.763 -6.600 2.038 1.00 97.25 455 ALA A N 1
ATOM 3322 C CA . ALA A 1 455 ? -9.267 -7.881 2.509 1.00 97.25 455 ALA A CA 1
ATOM 3323 C C . ALA A 1 455 ? -8.953 -9.030 1.557 1.00 97.25 455 ALA A C 1
ATOM 3325 O O . ALA A 1 455 ? -8.783 -8.858 0.354 1.00 97.25 455 ALA A O 1
ATOM 3326 N N . GLN A 1 456 ? -8.890 -10.231 2.125 1.00 95.25 456 GLN A N 1
ATOM 3327 C CA . GLN A 1 456 ? -8.821 -11.465 1.357 1.00 95.25 456 GLN A CA 1
ATOM 3328 C C . GLN A 1 456 ? -10.087 -12.274 1.601 1.00 95.25 456 GLN A C 1
ATOM 3330 O O . GLN A 1 456 ? -10.440 -12.582 2.745 1.00 95.25 456 GLN A O 1
ATOM 3335 N N . THR A 1 457 ? -10.771 -12.634 0.521 1.00 92.31 457 THR A N 1
ATOM 3336 C CA . THR A 1 457 ? -11.937 -13.515 0.568 1.00 92.31 457 THR A CA 1
ATOM 3337 C C . THR A 1 457 ? -11.518 -14.955 0.288 1.00 92.31 457 THR A C 1
ATOM 3339 O O . THR A 1 457 ? -10.558 -15.210 -0.439 1.00 92.31 457 THR A O 1
ATOM 3342 N N . ALA A 1 458 ? -12.227 -15.915 0.875 1.00 82.25 458 ALA A N 1
ATOM 3343 C CA . ALA A 1 458 ? -12.110 -17.316 0.494 1.00 82.25 458 ALA A CA 1
ATOM 3344 C C . ALA A 1 458 ? -13.425 -17.768 -0.130 1.00 82.25 458 ALA A C 1
ATOM 3346 O O . ALA A 1 458 ? -14.492 -17.555 0.445 1.00 82.25 458 ALA A O 1
ATOM 3347 N N . ALA A 1 459 ? -13.355 -18.415 -1.294 1.00 61.59 459 ALA A N 1
ATOM 3348 C CA . ALA A 1 459 ? -14.519 -19.089 -1.844 1.00 61.59 459 ALA A CA 1
ATOM 3349 C C . ALA A 1 459 ? -14.995 -20.152 -0.846 1.00 61.59 459 ALA A C 1
ATOM 3351 O O . ALA A 1 459 ? -14.197 -20.930 -0.315 1.00 61.59 459 ALA A O 1
ATOM 3352 N N . THR A 1 460 ? -16.301 -20.206 -0.597 1.00 50.59 460 THR A N 1
ATOM 3353 C CA . THR A 1 460 ? -16.894 -21.314 0.153 1.00 50.59 460 THR A CA 1
ATOM 3354 C C . THR A 1 460 ? -16.660 -22.603 -0.635 1.00 50.59 460 THR A C 1
ATOM 3356 O O . THR A 1 460 ? -17.233 -22.800 -1.706 1.00 50.59 460 THR A O 1
ATOM 3359 N N . LEU A 1 461 ? -15.797 -23.493 -0.135 1.00 42.06 461 LEU A N 1
ATOM 3360 C CA . LEU A 1 461 ? -15.664 -24.834 -0.698 1.00 42.06 461 LEU A CA 1
ATOM 3361 C C . LEU A 1 461 ? -16.991 -25.563 -0.475 1.00 42.06 461 LEU A C 1
ATOM 3363 O O . LEU A 1 461 ? -17.257 -26.070 0.613 1.00 42.06 461 LEU A O 1
ATOM 3367 N N . SER A 1 462 ? -17.844 -25.604 -1.499 1.00 35.81 462 SER A N 1
ATOM 3368 C CA . SER A 1 462 ? -18.985 -26.513 -1.499 1.00 35.81 462 SER A CA 1
ATOM 3369 C C . SER A 1 462 ? -18.440 -27.939 -1.561 1.00 35.81 462 SER A C 1
ATOM 3371 O O . SER A 1 462 ? -18.036 -28.429 -2.614 1.00 35.81 462 SER A O 1
ATOM 3373 N N . VAL A 1 463 ? -18.359 -28.603 -0.410 1.00 38.88 463 VAL A N 1
ATOM 3374 C CA . VAL A 1 463 ? -18.179 -30.051 -0.380 1.00 38.88 463 VAL A CA 1
ATOM 3375 C C . VAL A 1 463 ? -19.504 -30.623 -0.866 1.00 38.88 463 VAL A C 1
ATOM 3377 O O . VAL A 1 463 ? -20.468 -30.685 -0.105 1.00 38.88 463 VAL A O 1
ATOM 3380 N N . SER A 1 464 ? -19.586 -30.979 -2.150 1.00 29.89 464 SER A N 1
ATOM 3381 C CA . SER A 1 464 ? -20.658 -31.875 -2.585 1.00 29.89 464 SER A CA 1
ATOM 3382 C C . SER A 1 464 ? -20.521 -33.152 -1.757 1.00 29.89 464 SER A C 1
ATOM 3384 O O . SER A 1 464 ? -19.417 -33.707 -1.721 1.00 29.89 464 SER A O 1
ATOM 3386 N N . PRO A 1 465 ? -21.571 -33.604 -1.048 1.00 37.91 465 PRO A N 1
ATOM 3387 C CA . PRO A 1 465 ? -21.524 -34.917 -0.435 1.00 37.91 465 PRO A CA 1
ATOM 3388 C C . PRO A 1 465 ? -21.239 -35.920 -1.552 1.00 37.91 465 PRO A C 1
ATOM 3390 O O . PRO A 1 465 ? -21.887 -35.899 -2.597 1.00 37.91 465 PRO A O 1
ATOM 3393 N N . VAL A 1 466 ? -20.201 -36.728 -1.355 1.00 46.34 466 VAL A N 1
ATOM 3394 C CA . VAL A 1 466 ? -19.944 -37.891 -2.199 1.00 46.34 466 VAL A CA 1
ATOM 3395 C C . VAL A 1 466 ? -21.167 -38.793 -2.035 1.00 46.34 466 VAL A C 1
ATOM 3397 O O . VAL A 1 466 ? -21.374 -39.320 -0.941 1.00 46.34 466 VAL A O 1
ATOM 3400 N N . GLU A 1 467 ? -22.006 -38.876 -3.069 1.00 40.16 467 GLU A N 1
ATOM 3401 C CA . GLU A 1 467 ? -23.052 -39.904 -3.168 1.00 40.16 467 GLU A CA 1
ATOM 3402 C C . GLU A 1 467 ? -22.442 -41.286 -3.408 1.00 40.16 467 GLU A C 1
ATOM 3404 O O . GLU A 1 467 ? -21.486 -41.389 -4.217 1.00 40.16 467 GLU A O 1
#